Protein 2WDC (pdb70)

Secondary structure (DSSP, 8-state):
--PPP-SSEEEEEE---TT--S-BB-PPPS-----GGGTTSTTS--HHHHHHHHTPPTTSHHHHHH-STTHHHHHHHH--B--HHHHHHHHHHHHHHHHHTT--EEEEE-S--SSSSHHHHHHTTHHHHHHHHHHT--EE--SGGGGG-HHHHHHHHHH--SEE--SS-EETTT--BSS-SEEEEEETTEEEEEEEE--TTHHHHS-GGGGTTEE----HHHHHHHHHHHHHTT-SEEEEEE-S-HHHHHHHHTTSSS--EEEE-SS----SSPEEETTEEEEE--STT-EEEEEEEEEETTEEEEEEEEEEE-BGGGS---HHHHHHHHHHHGGGHHHHHS-SEEESS-B----SS--HHHHHHHHHHHHH-TT--EEEE---S---BBPTTEEE-HHHHHHHH--SS-EEEEEEEEHHHHHHHHHHHHHHHT-S-GGG-------EEETEEEEE-TTSPTTSSEEEEEETTEE--TT-EEEEEEESSSGGGGSEEPTT---EEHHHHHHHHHHHHSEE-PPP---EEETTSPPP------

Sequence (542 aa):
YDLPPYGDATLLYFSDLHGQAFPHYFFMEPPNLIAPKPLMGRPGYLTGEAILRYYGVEERGTPLAYLLSYVDFVELARTFGPIGGMGALTALIRDQKARRVEAEGGKALVLDGGDTWTNSGLSLLTRGEAVVRWQNLVVGVDHMVSHWEWTLGRERVEELLGLFRGEFLSYNIVDDLFGDPLFPAYRRIHRVGPYALAVVGASYPYVKVSHPESFTEGLSFALDERRLQEEAVDKARAEGANAVVLLSHNGMQLDAALAERRIRRGIDLILSGHTHDLTPRPWRVGKTWIVAGSAAGKALMRVDLKLWKKGGIANLRVRVLPVLAEHLPKAEDVEAFLKKAQLAPHQDHLFTPLAVSETLLYKRDTLYSSTWDQLVGEAVKAIYPEVEVVFSPAVRWGTTILPGQAITWDHLYAYTGFTYPELYLFYLRGAQIKKAVLEDIASSNVFTSSDPFYQQGGDVSRVFGLRRYVLDPDAPTGERVRREVEVGGRPLDPNRRRRYLAAAYGGRLQRVGEEAKPGYEEPRPIYEVLAEEYLRSVGRVRVRPEPNVVKVIGRNYRLPEEVTG

Foldseek 3Di:
DDDDDDAQEKEWEFEALQQQAAFFAAAAAQFQDAAVLCPPAFLGDEDPRQCVVQVHDPLDPVNQLAYLACPQVSCVVQHTFAHLFLLLLVLVVVCVVQVVVVHYYAYEYLENQQHQFPLNVLPVSQLSLVSCVVSPHAEYEYALNLLSAPVVSVVSCVSRPHAYAALFKAFPPPGHHDGHQWDWDDRDPAIEIEGEAYAQCRCQQHDNRSAPRIHRHDDLVSNLVNLVVVVVVGHQAYEYSYAHAVLLVLVSLVPHPGHAEYEYENLQGADQDWDDHNNYTYGYNHHSRQWTWMKHFHTDNRYTPDIHIHTHGSRPVPGDTNVVSVVSVCVSCVVPCCQFDDFLAAEQWKFHQAYQEDTLVVLLLVVLCCVVVVQAFKEWEFNGSWAGMAAHGGGDHLRRLSRHQVRPFQWKFKFKDALQLVQVLQLVQLCASHPSRSSSHRSTHGIYMHQKAWEAESNDDRVPGTDQIAGNNHGRDRGDIGIYMYTSHCSCVPGGGDPPDDIDGSSVSVSVSSNVVRYHYGDDDGRYHYPPDDRDDRGIHD

B-factor: mean 17.82, std 9.72, range [5.71, 74.09]

Radius of gyration: 22.51 Å; Cα contacts (8 Å, |Δi|>4): 1367; chains: 1; bounding box: 55×67×50 Å

Structure (mmCIF, N/CA/C/O backbone):
data_2WDC
#
_entry.id   2WDC
#
_cell.length_a   71.345
_cell.length_b   86.456
_cell.length_c   95.974
_cell.angle_alpha   90.00
_cell.angle_beta   90.00
_cell.angle_gamma   90.00
#
_symmetry.space_group_name_H-M   'P 21 21 21'
#
loop_
_entity.id
_entity.type
_entity.pdbx_description
1 polymer 'SULFUR OXIDATION PROTEIN SOXB'
2 non-polymer GLYCEROL
3 non-polymer 'ACETATE ION'
4 non-polymer 'TERTIARY-BUTYL ALCOHOL'
5 non-polymer 'MANGANESE (II) ION'
6 water water
#
loop_
_atom_site.group_PDB
_atom_site.id
_atom_site.type_symbol
_atom_site.label_atom_id
_atom_site.label_alt_id
_atom_site.label_comp_id
_atom_site.label_asym_id
_atom_site.label_entity_id
_atom_site.label_seq_id
_atom_site.pdbx_PDB_ins_code
_atom_site.Cartn_x
_atom_site.Cartn_y
_atom_site.Cartn_z
_atom_site.occupancy
_atom_site.B_iso_or_equiv
_atom_site.auth_seq_id
_atom_site.auth_comp_id
_atom_site.auth_asym_id
_atom_site.auth_atom_id
_atom_site.pdbx_PDB_model_num
ATOM 1 N N . TYR A 1 21 ? 4.278 19.391 2.446 1.00 28.31 32 TYR A N 1
ATOM 2 C CA . TYR A 1 21 ? 4.574 19.429 3.876 1.00 26.14 32 TYR A CA 1
ATOM 3 C C . TYR A 1 21 ? 5.174 18.114 4.390 1.00 30.77 32 TYR A C 1
ATOM 4 O O . TYR A 1 21 ? 5.800 18.082 5.448 1.00 28.71 32 TYR A O 1
ATOM 13 N N . ASP A 1 22 ? 4.948 17.025 3.661 1.00 27.98 33 ASP A N 1
ATOM 14 C CA . ASP A 1 22 ? 5.423 15.710 4.088 1.00 29.04 33 ASP A CA 1
ATOM 15 C C . ASP A 1 22 ? 6.824 15.423 3.574 1.00 33.22 33 ASP A C 1
ATOM 16 O O . ASP A 1 22 ? 7.000 14.730 2.572 1.00 45.11 33 ASP A O 1
ATOM 21 N N . LEU A 1 23 ? 7.822 15.957 4.269 1.00 27.81 34 LEU A N 1
ATOM 22 C CA . LEU A 1 23 ? 9.208 15.790 3.855 1.00 31.28 34 LEU A CA 1
ATOM 23 C C . LEU A 1 23 ? 9.933 14.674 4.593 1.00 33.28 34 LEU A C 1
ATOM 24 O O . LEU A 1 23 ? 9.702 14.438 5.778 1.00 26.17 34 LEU A O 1
ATOM 29 N N . PRO A 1 24 ? 10.848 13.989 3.897 1.00 28.43 35 PRO A N 1
ATOM 30 C CA . PRO A 1 24 ? 11.661 12.923 4.489 1.00 29.60 35 PRO A CA 1
ATOM 31 C C . PRO A 1 24 ? 12.715 13.553 5.396 1.00 28.86 35 PRO A C 1
ATOM 32 O O . PRO A 1 24 ? 13.004 14.750 5.285 1.00 25.14 35 PRO A O 1
ATOM 36 N N . PRO A 1 25 ? 13.292 12.764 6.315 1.00 23.20 36 PRO A N 1
ATOM 37 C CA . PRO A 1 25 ? 14.288 13.363 7.213 1.00 19.84 36 PRO A CA 1
ATOM 38 C C . PRO A 1 25 ? 15.552 13.813 6.488 1.00 21.85 36 PRO A C 1
ATOM 39 O O . PRO A 1 25 ? 15.946 13.226 5.481 1.00 26.72 36 PRO A O 1
ATOM 43 N N . TYR A 1 26 ? 16.192 14.850 7.023 1.00 17.96 37 TYR A N 1
ATOM 44 C CA . TYR A 1 26 ? 17.436 15.363 6.468 1.00 16.23 37 TYR A CA 1
ATOM 45 C C . TYR A 1 26 ? 18.264 16.059 7.543 1.00 17.65 37 TYR A C 1
ATOM 46 O O . TYR A 1 26 ? 17.761 16.922 8.257 1.00 16.23 37 TYR A O 1
ATOM 55 N N . GLY A 1 27 ? 19.527 15.675 7.663 1.00 16.90 38 GLY A N 1
ATOM 56 C CA . GLY A 1 27 ? 20.442 16.345 8.567 1.00 16.82 38 GLY A CA 1
ATOM 57 C C . GLY A 1 27 ? 20.290 16.155 10.057 1.00 16.00 38 GLY A C 1
ATOM 58 O O . GLY A 1 27 ? 19.670 15.191 10.540 1.00 17.05 38 GLY A O 1
ATOM 59 N N . ASP A 1 28 ? 20.902 17.083 10.786 1.00 13.99 39 ASP A N 1
ATOM 60 C CA . ASP A 1 28 ? 20.986 17.045 12.240 1.00 12.96 39 ASP A CA 1
ATOM 61 C C . ASP A 1 28 ? 20.080 18.019 12.965 1.00 17.06 39 ASP A C 1
ATOM 62 O O . ASP A 1 28 ? 19.730 17.805 14.128 1.00 17.01 39 ASP A O 1
ATOM 67 N N . ALA A 1 29 ? 19.785 19.141 12.322 1.00 13.70 40 ALA A N 1
ATOM 68 C CA . ALA A 1 29 ? 18.973 20.164 12.971 1.00 14.12 40 ALA A CA 1
ATOM 69 C C . ALA A 1 29 ? 18.049 20.785 11.950 1.00 14.40 40 ALA A C 1
ATOM 70 O O . ALA A 1 29 ? 18.340 20.783 10.759 1.00 14.92 40 ALA A O 1
ATOM 72 N N . THR A 1 30 ? 16.938 21.324 12.435 1.00 12.22 41 THR A N 1
ATOM 73 C CA . THR A 1 30 ? 15.941 21.943 11.573 1.00 10.48 41 THR A CA 1
ATOM 74 C C . THR A 1 30 ? 15.599 23.314 12.126 1.00 11.23 41 THR A C 1
ATOM 75 O O . THR A 1 30 ? 15.261 23.452 13.306 1.00 12.57 41 THR A O 1
ATOM 79 N N . LEU A 1 31 ? 15.662 24.323 11.264 1.00 10.29 42 LEU A N 1
ATOM 80 C CA . LEU A 1 31 ? 15.255 25.675 11.650 1.00 8.90 42 LEU A CA 1
ATOM 81 C C . LEU A 1 31 ? 13.908 25.934 10.975 1.00 10.56 42 LEU A C 1
ATOM 82 O O . LEU A 1 31 ? 13.756 25.718 9.758 1.00 11.03 42 LEU A O 1
ATOM 87 N N . LEU A 1 32 ? 12.917 26.332 11.773 1.00 9.11 43 LEU A N 1
ATOM 88 C CA . LEU A 1 32 ? 11.581 26.655 11.282 1.00 8.88 43 LEU A CA 1
ATOM 89 C C . LEU A 1 32 ? 11.502 28.168 11.423 1.00 8.43 43 LEU A C 1
ATOM 90 O O . LEU A 1 32 ? 11.453 28.709 12.535 1.00 9.44 43 LEU A O 1
ATOM 95 N N . TYR A 1 33 ? 11.633 28.840 10.283 1.00 9.53 44 TYR A N 1
ATOM 96 C CA . TYR A 1 33 ? 11.848 30.276 10.243 1.00 8.51 44 TYR A CA 1
ATOM 97 C C . TYR A 1 33 ? 10.764 31.053 9.537 1.00 7.97 44 TYR A C 1
ATOM 98 O O . TYR A 1 33 ? 10.336 30.695 8.448 1.00 8.90 44 TYR A O 1
ATOM 107 N N . PHE A 1 34 ? 10.352 32.151 10.158 1.00 8.26 45 PHE A N 1
ATOM 108 C CA . PHE A 1 34 ? 9.424 33.085 9.535 1.00 7.50 45 PHE A CA 1
ATOM 109 C C . PHE A 1 34 ? 9.846 34.474 9.990 1.00 8.46 45 PHE A C 1
ATOM 110 O O . PHE A 1 34 ? 10.531 34.616 10.998 1.00 10.06 45 PHE A O 1
ATOM 118 N N . SER A 1 35 ? 9.484 35.495 9.222 1.00 7.39 46 SER A N 1
ATOM 119 C CA . SER A 1 35 ? 9.891 36.852 9.562 1.00 8.19 46 SER A CA 1
ATOM 120 C C . SER A 1 35 ? 8.874 37.844 9.048 1.00 8.01 46 SER A C 1
ATOM 121 O O . SER A 1 35 ? 8.055 37.529 8.172 1.00 9.02 46 SER A O 1
ATOM 124 N N . ASP A 1 36 ? 8.919 39.045 9.612 1.00 7.27 47 ASP A N 1
ATOM 125 C CA . ASP A 1 36 ? 8.096 40.139 9.111 1.00 8.31 47 ASP A CA 1
ATOM 126 C C . ASP A 1 36 ? 6.605 39.817 9.050 1.00 8.23 47 ASP A C 1
ATOM 127 O O . ASP A 1 36 ? 5.892 40.242 8.135 1.00 8.27 47 ASP A O 1
ATOM 132 N N . LEU A 1 37 ? 6.119 39.163 10.095 1.00 7.89 48 LEU A N 1
ATOM 133 C CA . LEU A 1 37 ? 4.695 38.844 10.200 1.00 6.66 48 LEU A CA 1
ATOM 134 C C . LEU A 1 37 ? 3.829 40.113 10.248 1.00 7.64 48 LEU A C 1
ATOM 135 O O . LEU A 1 37 ? 2.671 40.110 9.819 1.00 8.53 48 LEU A O 1
ATOM 140 N N . HIS A 1 38 ? 4.394 41.178 10.807 1.00 8.12 49 HIS A N 1
ATOM 141 C CA . HIS A 1 38 ? 3.677 42.441 10.926 1.00 7.99 49 HIS A CA 1
ATOM 142 C C . HIS A 1 38 ? 2.284 42.268 11.537 1.00 9.35 49 HIS A C 1
ATOM 143 O O . HIS A 1 38 ? 1.289 42.804 11.049 1.00 8.86 49 HIS A O 1
ATOM 150 N N . GLY A 1 39 ? 2.246 41.499 12.625 1.00 10.00 50 GLY A N 1
ATOM 151 C CA . GLY A 1 39 ? 1.045 41.309 13.426 1.00 10.42 50 GLY A CA 1
ATOM 152 C C . GLY A 1 39 ? -0.160 40.742 12.708 1.00 11.64 50 GLY A C 1
ATOM 153 O O . GLY A 1 39 ? -1.284 40.831 13.213 1.00 10.37 50 GLY A O 1
ATOM 154 N N . GLN A 1 40 ? 0.052 40.161 11.529 1.00 10.49 51 GLN A N 1
ATOM 155 C CA . GLN A 1 40 ? -1.072 39.667 10.740 1.00 10.17 51 GLN A CA 1
ATOM 156 C C . GLN A 1 40 ? -1.733 38.419 11.322 1.00 10.12 51 GLN A C 1
ATOM 157 O O . GLN A 1 40 ? -1.294 37.304 11.102 1.00 11.97 51 GLN A O 1
ATOM 163 N N . ALA A 1 41 ? -2.806 38.645 12.077 1.00 9.75 52 ALA A N 1
ATOM 164 C CA . ALA A 1 41 ? -3.460 37.590 12.829 1.00 11.86 52 ALA A CA 1
ATOM 165 C C . ALA A 1 41 ? -4.289 36.623 12.022 1.00 8.78 52 ALA A C 1
ATOM 166 O O . ALA A 1 41 ? -4.478 35.480 12.438 1.00 10.80 52 ALA A O 1
ATOM 168 N N . PHE A 1 42 ? -4.807 37.098 10.895 1.00 9.31 53 PHE A N 1
ATOM 169 C CA . PHE A 1 42 ? -5.764 36.338 10.113 1.00 10.49 53 PHE A CA 1
ATOM 170 C C . PHE A 1 42 ? -5.330 36.026 8.697 1.00 10.43 53 PHE A C 1
ATOM 171 O O . PHE A 1 42 ? -4.550 36.760 8.097 1.00 10.04 53 PHE A O 1
ATOM 179 N N . PRO A 1 43 ? -5.864 34.941 8.128 1.00 10.29 54 PRO A N 1
ATOM 180 C CA . PRO A 1 43 ? -5.525 34.658 6.732 1.00 10.24 54 PRO A CA 1
ATOM 181 C C . PRO A 1 43 ? -5.911 35.860 5.885 1.00 9.41 54 PRO A C 1
ATOM 182 O O . PRO A 1 43 ? -6.925 36.531 6.147 1.00 11.01 54 PRO A O 1
ATOM 186 N N . HIS A 1 44 ? -5.052 36.196 4.930 1.00 9.15 55 HIS A N 1
ATOM 187 C CA . HIS A 1 44 ? -5.284 37.342 4.070 1.00 8.77 55 HIS A CA 1
ATOM 188 C C . HIS A 1 44 ? -4.532 37.134 2.758 1.00 10.56 55 HIS A C 1
ATOM 189 O O . HIS A 1 44 ? -3.946 36.074 2.545 1.00 11.82 55 HIS A O 1
ATOM 196 N N . TYR A 1 45 ? -4.581 38.108 1.863 1.00 10.06 56 TYR A N 1
ATOM 197 C CA . TYR A 1 45 ? -3.884 37.942 0.589 1.00 9.63 56 TYR A CA 1
ATOM 198 C C . TYR A 1 45 ? -2.680 38.853 0.585 1.00 9.22 56 TYR A C 1
ATOM 199 O O . TYR A 1 45 ? -2.716 39.921 1.178 1.00 9.10 56 TYR A O 1
ATOM 208 N N . PHE A 1 46 ? -1.592 38.412 -0.039 1.00 9.47 57 PHE A N 1
ATOM 209 C CA A PHE A 1 46 ? -0.353 39.193 -0.037 0.50 9.87 57 PHE A CA 1
ATOM 210 C CA B PHE A 1 46 ? -0.390 39.235 -0.092 0.50 9.84 57 PHE A CA 1
ATOM 211 C C . PHE A 1 46 ? 0.430 38.916 -1.324 1.00 8.53 57 PHE A C 1
ATOM 212 O O . PHE A 1 46 ? 1.160 37.913 -1.389 1.00 10.88 57 PHE A O 1
ATOM 227 N N . MET A 1 47 ? 0.276 39.795 -2.316 1.00 8.17 58 MET A N 1
ATOM 228 C CA . MET A 1 47 ? 0.950 39.638 -3.603 1.00 6.82 58 MET A CA 1
ATOM 229 C C . MET A 1 47 ? 2.355 40.207 -3.578 1.00 9.14 58 MET A C 1
ATOM 230 O O . MET A 1 47 ? 2.598 41.253 -2.988 1.00 11.38 58 MET A O 1
ATOM 235 N N . GLU A 1 48 ? 3.274 39.511 -4.238 1.00 8.37 59 GLU A N 1
ATOM 236 C CA . GLU A 1 48 ? 4.647 39.988 -4.376 1.00 8.05 59 GLU A CA 1
ATOM 237 C C . GLU A 1 48 ? 4.666 41.179 -5.333 1.00 8.17 59 GLU A C 1
ATOM 238 O O . GLU A 1 48 ? 3.736 41.386 -6.124 1.00 9.90 59 GLU A O 1
ATOM 244 N N . PRO A 1 49 ? 5.712 42.002 -5.251 1.00 7.62 60 PRO A N 1
ATOM 245 C CA . PRO A 1 49 ? 5.776 43.211 -6.076 1.00 7.64 60 PRO A CA 1
ATOM 246 C C . PRO A 1 49 ? 5.865 42.941 -7.567 1.00 9.26 60 PRO A C 1
ATOM 247 O O . PRO A 1 49 ? 6.552 42.019 -8.002 1.00 10.08 60 PRO A O 1
ATOM 251 N N . PRO A 1 50 ? 5.229 43.796 -8.374 1.00 6.74 61 PRO A N 1
ATOM 252 C CA . PRO A 1 50 ? 5.368 43.623 -9.825 1.00 8.40 61 PRO A CA 1
ATOM 253 C C . PRO A 1 50 ? 6.742 44.109 -10.303 1.00 10.13 61 PRO A C 1
ATOM 254 O O . PRO A 1 50 ? 7.225 43.675 -11.352 1.00 10.76 61 PRO A O 1
ATOM 258 N N . ASN A 1 51 ? 7.360 45.016 -9.548 1.00 8.46 62 ASN A N 1
ATOM 259 C CA . ASN A 1 51 ? 8.695 45.502 -9.905 1.00 10.56 62 ASN A CA 1
ATOM 260 C C . ASN A 1 51 ? 9.605 45.612 -8.705 1.00 9.40 62 ASN A C 1
ATOM 261 O O . ASN A 1 51 ? 9.187 46.078 -7.644 1.00 9.63 62 ASN A O 1
ATOM 266 N N . LEU A 1 52 ? 10.860 45.203 -8.900 1.00 10.45 63 LEU A N 1
ATOM 267 C CA . LEU A 1 52 ? 11.923 45.361 -7.915 1.00 8.30 63 LEU A CA 1
ATOM 268 C C . LEU A 1 52 ? 13.090 45.873 -8.754 1.00 10.77 63 LEU A C 1
ATOM 269 O O . LEU A 1 52 ? 13.928 45.099 -9.212 1.00 11.97 63 LEU A O 1
ATOM 274 N N . ILE A 1 53 ? 13.061 47.172 -9.035 1.00 10.10 64 ILE A N 1
ATOM 275 C CA . ILE A 1 53 ? 14.034 47.816 -9.916 1.00 10.69 64 ILE A CA 1
ATOM 276 C C . ILE A 1 53 ? 15.402 47.972 -9.273 1.00 12.31 64 ILE A C 1
ATOM 277 O O . ILE A 1 53 ? 15.527 48.408 -8.136 1.00 14.04 64 ILE A O 1
ATOM 282 N N . ALA A 1 54 ? 16.427 47.600 -10.023 1.00 15.86 65 ALA A N 1
ATOM 283 C CA . ALA A 1 54 ? 17.792 47.675 -9.532 1.00 14.09 65 ALA A CA 1
ATOM 284 C C . ALA A 1 54 ? 18.650 48.383 -10.555 1.00 11.90 65 ALA A C 1
ATOM 285 O O . ALA A 1 54 ? 18.345 48.357 -11.756 1.00 13.01 65 ALA A O 1
ATOM 287 N N . PRO A 1 55 ? 19.734 49.024 -10.092 1.00 13.77 66 PRO A N 1
ATOM 288 C CA . PRO A 1 55 ? 20.706 49.582 -11.034 1.00 13.90 66 PRO A CA 1
ATOM 289 C C . PRO A 1 55 ? 21.328 48.353 -11.688 1.00 17.16 66 PRO A C 1
ATOM 290 O O . PRO A 1 55 ? 21.276 47.253 -11.123 1.00 13.33 66 PRO A O 1
ATOM 294 N N . LYS A 1 56 ? 21.874 48.511 -12.889 1.00 13.82 67 LYS A N 1
ATOM 295 C CA . LYS A 1 56 ? 22.406 47.361 -13.619 1.00 13.59 67 LYS A CA 1
ATOM 296 C C . LYS A 1 56 ? 23.270 46.367 -12.834 1.00 13.68 67 LYS A C 1
ATOM 297 O O . LYS A 1 56 ? 23.095 45.160 -12.970 1.00 16.50 67 LYS A O 1
ATOM 303 N N . PRO A 1 57 ? 24.189 46.864 -11.988 1.00 14.68 68 PRO A N 1
ATOM 304 C CA . PRO A 1 57 ? 25.076 45.924 -11.290 1.00 15.28 68 PRO A CA 1
ATOM 305 C C . PRO A 1 57 ? 24.383 44.945 -10.360 1.00 18.99 68 PRO A C 1
ATOM 306 O O . PRO A 1 57 ? 24.942 43.894 -10.045 1.00 20.75 68 PRO A O 1
ATOM 310 N N . LEU A 1 58 ? 23.185 45.298 -9.901 1.00 15.00 69 LEU A N 1
ATOM 311 C CA . LEU A 1 58 ? 22.453 44.429 -8.975 1.00 15.29 69 LEU A CA 1
ATOM 312 C C . LEU A 1 58 ? 21.331 43.624 -9.629 1.00 14.44 69 LEU A C 1
ATOM 313 O O . LEU A 1 58 ? 20.662 42.823 -8.969 1.00 15.96 69 LEU A O 1
ATOM 318 N N . MET A 1 59 ? 21.104 43.834 -10.921 1.00 13.69 70 MET A N 1
ATOM 319 C CA . MET A 1 59 ? 20.039 43.113 -11.610 1.00 15.95 70 MET A CA 1
ATOM 320 C C . MET A 1 59 ? 20.260 41.605 -11.607 1.00 16.65 70 MET A C 1
ATOM 321 O O . MET A 1 59 ? 21.404 41.139 -11.648 1.00 16.03 70 MET A O 1
ATOM 326 N N . GLY A 1 60 ? 19.162 40.850 -11.532 1.00 13.83 71 GLY A N 1
ATOM 327 C CA . GLY A 1 60 ? 19.200 39.397 -11.564 1.00 16.60 71 GLY A CA 1
ATOM 328 C C . GLY A 1 60 ? 19.561 38.684 -10.273 1.00 14.32 71 GLY A C 1
ATOM 329 O O . GLY A 1 60 ? 19.686 37.456 -10.272 1.00 18.89 71 GLY A O 1
ATOM 330 N N . ARG A 1 61 ? 19.768 39.441 -9.198 1.00 13.53 72 ARG A N 1
ATOM 331 C CA . ARG A 1 61 ? 20.117 38.868 -7.895 1.00 12.85 72 ARG A CA 1
ATOM 332 C C . ARG A 1 61 ? 18.837 38.589 -7.131 1.00 9.93 72 ARG A C 1
ATOM 333 O O . ARG A 1 61 ? 17.857 39.329 -7.271 1.00 9.82 72 ARG A O 1
ATOM 341 N N . PRO A 1 62 ? 18.861 37.596 -6.229 1.00 9.53 73 PRO A N 1
ATOM 342 C CA . PRO A 1 62 ? 17.742 37.415 -5.305 1.00 9.35 73 PRO A CA 1
ATOM 343 C C . PRO A 1 62 ? 17.535 38.765 -4.601 1.00 9.58 73 PRO A C 1
ATOM 344 O O . PRO A 1 62 ? 18.505 39.475 -4.283 1.00 11.36 73 PRO A O 1
ATOM 348 N N . GLY A 1 63 ? 16.269 39.144 -4.436 1.00 9.06 74 GLY A N 1
ATOM 349 C CA . GLY A 1 63 ? 15.912 40.438 -3.881 1.00 9.58 74 GLY A CA 1
ATOM 350 C C . GLY A 1 63 ? 15.518 41.427 -4.979 1.00 8.84 74 GLY A C 1
ATOM 351 O O . GLY A 1 63 ? 14.956 42.489 -4.702 1.00 9.62 74 GLY A O 1
ATOM 352 N N . TYR A 1 64 ? 15.816 41.069 -6.229 1.00 7.69 75 TYR A N 1
ATOM 353 C CA . TYR A 1 64 ? 15.493 41.908 -7.380 1.00 8.07 75 TYR A CA 1
ATOM 354 C C . TYR A 1 64 ? 14.823 41.100 -8.494 1.00 8.98 75 TYR A C 1
ATOM 355 O O . TYR A 1 64 ? 14.803 41.533 -9.653 1.00 11.90 75 TYR A O 1
ATOM 364 N N . LEU A 1 65 ? 14.256 39.953 -8.132 1.00 8.61 76 LEU A N 1
ATOM 365 C CA . LEU A 1 65 ? 13.560 39.101 -9.091 1.00 8.67 76 LEU A CA 1
ATOM 366 C C . LEU A 1 65 ? 12.052 39.183 -8.873 1.00 10.65 76 LEU A C 1
ATOM 367 O O . LEU A 1 65 ? 11.578 39.118 -7.736 1.00 10.57 76 LEU A O 1
ATOM 372 N N . THR A 1 66 ? 11.308 39.308 -9.966 1.00 11.20 77 THR A N 1
ATOM 373 C CA . THR A 1 66 ? 9.845 39.384 -9.918 1.00 9.38 77 THR A CA 1
ATOM 374 C C . THR A 1 66 ? 9.258 38.665 -11.128 1.00 9.22 77 THR A C 1
ATOM 375 O O . THR A 1 66 ? 9.985 38.206 -12.016 1.00 9.80 77 THR A O 1
ATOM 379 N N . GLY A 1 67 ? 7.934 38.561 -11.149 1.00 9.09 78 GLY A N 1
ATOM 380 C CA . GLY A 1 67 ? 7.194 38.077 -12.297 1.00 9.03 78 GLY A CA 1
ATOM 381 C C . GLY A 1 67 ? 7.635 36.751 -12.866 1.00 8.62 78 GLY A C 1
ATOM 382 O O . GLY A 1 67 ? 7.779 35.782 -12.131 1.00 8.73 78 GLY A O 1
ATOM 383 N N . GLU A 1 68 ? 7.764 36.690 -14.188 1.00 8.32 79 GLU A N 1
ATOM 384 C CA . GLU A 1 68 ? 8.154 35.436 -14.828 1.00 8.51 79 GLU A CA 1
ATOM 385 C C . GLU A 1 68 ? 9.603 35.084 -14.493 1.00 9.13 79 GLU A C 1
ATOM 386 O O . GLU A 1 68 ? 9.946 33.909 -14.310 1.00 9.80 79 GLU A O 1
ATOM 392 N N . ALA A 1 69 ? 10.455 36.102 -14.397 1.00 8.42 80 ALA A N 1
ATOM 393 C CA . ALA A 1 69 ? 11.860 35.872 -14.113 1.00 9.72 80 ALA A CA 1
ATOM 394 C C . ALA A 1 69 ? 12.101 35.133 -12.804 1.00 9.91 80 ALA A C 1
ATOM 395 O O . ALA A 1 69 ? 13.003 34.304 -12.720 1.00 10.23 80 ALA A O 1
ATOM 397 N N . ILE A 1 70 ? 11.367 35.483 -11.746 1.00 9.07 81 ILE A N 1
ATOM 398 C CA . ILE A 1 70 ? 11.587 34.779 -10.474 1.00 7.62 81 ILE A CA 1
ATOM 399 C C . ILE A 1 70 ? 11.181 33.311 -10.556 1.00 9.02 81 ILE A C 1
ATOM 400 O O . ILE A 1 70 ? 11.828 32.443 -9.964 1.00 9.13 81 ILE A O 1
ATOM 405 N N . LEU A 1 71 ? 10.128 33.027 -11.316 1.00 9.16 82 LEU A N 1
ATOM 406 C CA . LEU A 1 71 ? 9.701 31.645 -11.499 1.00 8.84 82 LEU A CA 1
ATOM 407 C C . LEU A 1 71 ? 10.799 30.869 -12.235 1.00 8.85 82 LEU A C 1
ATOM 408 O O . LEU A 1 71 ? 11.196 29.789 -11.811 1.00 11.13 82 LEU A O 1
ATOM 413 N N . ARG A 1 72 ? 11.360 31.468 -13.279 1.00 8.84 83 ARG A N 1
ATOM 414 C CA . ARG A 1 72 ? 12.425 30.793 -14.016 1.00 9.13 83 ARG A CA 1
ATOM 415 C C . ARG A 1 72 ? 13.666 30.588 -13.150 1.00 10.49 83 ARG A C 1
ATOM 416 O O . ARG A 1 72 ? 14.292 29.520 -13.183 1.00 11.47 83 ARG A O 1
ATOM 424 N N . TYR A 1 73 ? 14.040 31.624 -12.404 1.00 9.64 84 TYR A N 1
ATOM 425 C CA . TYR A 1 73 ? 15.254 31.581 -11.590 1.00 7.96 84 TYR A CA 1
ATOM 426 C C . TYR A 1 73 ? 15.247 30.411 -10.625 1.00 9.10 84 TYR A C 1
ATOM 427 O O . TYR A 1 73 ? 16.268 29.732 -10.448 1.00 11.01 84 TYR A O 1
ATOM 436 N N . TYR A 1 74 ? 14.090 30.170 -10.012 1.00 9.35 85 TYR A N 1
ATOM 437 C CA . TYR A 1 74 ? 13.960 29.110 -9.023 1.00 8.36 85 TYR A CA 1
ATOM 438 C C . TYR A 1 74 ? 13.416 27.793 -9.574 1.00 11.33 85 TYR A C 1
ATOM 439 O O . TYR A 1 74 ? 13.258 26.822 -8.828 1.00 12.88 85 TYR A O 1
ATOM 448 N N . GLY A 1 75 ? 13.136 27.747 -10.875 1.00 10.52 86 GLY A N 1
ATOM 449 C CA . GLY A 1 75 ? 12.632 26.515 -11.462 1.00 10.94 86 GLY A CA 1
ATOM 450 C C . GLY A 1 75 ? 11.267 26.150 -10.926 1.00 13.17 86 GLY A C 1
ATOM 451 O O . GLY A 1 75 ? 10.943 24.968 -10.739 1.00 15.22 86 GLY A O 1
ATOM 452 N N . VAL A 1 76 ? 10.449 27.172 -10.696 1.00 11.16 87 VAL A N 1
ATOM 453 C CA . VAL A 1 76 ? 9.106 26.994 -10.162 1.00 11.61 87 VAL A CA 1
ATOM 454 C C . VAL A 1 76 ? 8.086 27.041 -11.286 1.00 12.36 87 VAL A C 1
ATOM 455 O O . VAL A 1 76 ? 8.054 27.982 -12.081 1.00 13.67 87 VAL A O 1
ATOM 459 N N . GLU A 1 77 ? 7.269 25.998 -11.359 1.00 13.05 88 GLU A N 1
ATOM 460 C CA A GLU A 1 77 ? 6.260 25.888 -12.397 0.50 13.42 88 GLU A CA 1
ATOM 461 C CA B GLU A 1 77 ? 6.262 25.892 -12.398 0.50 13.41 88 GLU A CA 1
ATOM 462 C C . GLU A 1 77 ? 5.118 26.874 -12.211 1.00 12.29 88 GLU A C 1
ATOM 463 O O . GLU A 1 77 ? 4.598 27.041 -11.107 1.00 11.93 88 GLU A O 1
ATOM 474 N N . ARG A 1 78 ? 4.712 27.488 -13.307 1.00 11.59 89 ARG A N 1
ATOM 475 C CA . ARG A 1 78 ? 3.609 28.427 -13.311 1.00 10.06 89 ARG A CA 1
ATOM 476 C C . ARG A 1 78 ? 2.334 27.722 -12.832 1.00 12.11 89 ARG A C 1
ATOM 477 O O . ARG A 1 78 ? 2.091 26.570 -13.203 1.00 13.87 89 ARG A O 1
ATOM 485 N N . GLY A 1 79 ? 1.526 28.405 -12.021 1.00 10.93 90 GLY A N 1
ATOM 486 C CA . GLY A 1 79 ? 0.256 27.870 -11.553 1.00 11.17 90 GLY A CA 1
ATOM 487 C C . GLY A 1 79 ? 0.296 27.023 -10.297 1.00 10.68 90 GLY A C 1
ATOM 488 O O . GLY A 1 79 ? -0.741 26.556 -9.838 1.00 12.41 90 GLY A O 1
ATOM 489 N N . THR A 1 80 ? 1.484 26.826 -9.737 1.00 11.60 91 THR A N 1
ATOM 490 C CA . THR A 1 80 ? 1.638 26.018 -8.534 1.00 9.91 91 THR A CA 1
ATOM 491 C C . THR A 1 80 ? 1.417 26.850 -7.283 1.00 12.16 91 THR A C 1
ATOM 492 O O . THR A 1 80 ? 1.457 28.083 -7.325 1.00 10.91 91 THR A O 1
ATOM 496 N N . PRO A 1 81 ? 1.240 26.177 -6.135 1.00 10.61 92 PRO A N 1
ATOM 497 C CA . PRO A 1 81 ? 1.104 26.947 -4.890 1.00 9.62 92 PRO A CA 1
ATOM 498 C C . PRO A 1 81 ? 2.361 27.797 -4.634 1.00 11.12 92 PRO A C 1
ATOM 499 O O . PRO A 1 81 ? 2.262 28.945 -4.186 1.00 10.10 92 PRO A O 1
ATOM 503 N N . LEU A 1 82 ? 3.548 27.255 -4.907 1.00 8.61 93 LEU A N 1
ATOM 504 C CA . LEU A 1 82 ? 4.751 28.064 -4.711 1.00 8.22 93 LEU A CA 1
ATOM 505 C C . LEU A 1 82 ? 4.744 29.268 -5.652 1.00 9.91 93 LEU A C 1
ATOM 506 O O . LEU A 1 82 ? 5.147 30.362 -5.258 1.00 10.47 93 LEU A O 1
ATOM 511 N N . ALA A 1 83 ? 4.311 29.079 -6.899 1.00 9.25 94 ALA A N 1
ATOM 512 C CA . ALA A 1 83 ? 4.255 30.199 -7.837 1.00 8.66 94 ALA A CA 1
ATOM 513 C C . ALA A 1 83 ? 3.327 31.285 -7.292 1.00 10.39 94 ALA A C 1
ATOM 514 O O . ALA A 1 83 ? 3.590 32.474 -7.439 1.00 8.95 94 ALA A O 1
ATOM 516 N N . TYR A 1 84 ? 2.224 30.865 -6.687 1.00 9.48 95 TYR A N 1
ATOM 517 C CA . TYR A 1 84 ? 1.247 31.795 -6.115 1.00 9.99 95 TYR A CA 1
ATOM 518 C C . TYR A 1 84 ? 1.919 32.659 -5.046 1.00 10.15 95 TYR A C 1
ATOM 519 O O . TYR A 1 84 ? 1.691 33.866 -4.974 1.00 11.01 95 TYR A O 1
ATOM 528 N N . LEU A 1 85 ? 2.765 32.045 -4.232 1.00 8.97 96 LEU A N 1
ATOM 529 C CA . LEU A 1 85 ? 3.459 32.783 -3.187 1.00 7.78 96 LEU A CA 1
ATOM 530 C C . LEU A 1 85 ? 4.549 33.670 -3.765 1.00 10.29 96 LEU A C 1
ATOM 531 O O . LEU A 1 85 ? 4.790 34.781 -3.298 1.00 10.63 96 LEU A O 1
ATOM 536 N N . LEU A 1 86 ? 5.245 33.139 -4.762 1.00 8.10 97 LEU A N 1
ATOM 537 C CA . LEU A 1 86 ? 6.478 33.735 -5.250 1.00 8.02 97 LEU A CA 1
ATOM 538 C C . LEU A 1 86 ? 6.421 34.924 -6.198 1.00 8.34 97 LEU A C 1
ATOM 539 O O . LEU A 1 86 ? 7.373 35.709 -6.262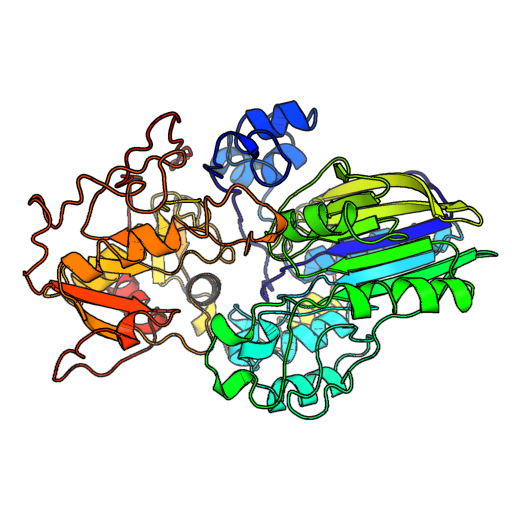 1.00 9.92 97 LEU A O 1
ATOM 544 N N . SER A 1 87 ? 5.346 35.017 -6.975 1.00 9.09 98 SER A N 1
ATOM 545 C CA . SER A 1 87 ? 5.274 36.017 -8.023 1.00 7.78 98 SER A CA 1
ATOM 546 C C . SER A 1 87 ? 3.887 36.632 -8.170 1.00 8.23 98 SER A C 1
ATOM 547 O O . SER A 1 87 ? 2.882 36.031 -7.773 1.00 9.22 98 SER A O 1
ATOM 550 N N . TYR A 1 88 ? 3.832 37.815 -8.780 1.00 7.94 99 TYR A N 1
ATOM 551 C CA . TYR A 1 88 ? 2.550 38.459 -9.050 1.00 8.80 99 TYR A CA 1
ATOM 552 C C . TYR A 1 88 ? 1.842 37.803 -10.253 1.00 9.85 99 TYR A C 1
ATOM 553 O O . TYR A 1 88 ? 0.658 38.025 -10.472 1.00 10.22 99 TYR A O 1
ATOM 562 N N . VAL A 1 89 ? 2.576 37.023 -11.045 1.00 9.42 100 VAL A N 1
ATOM 563 C CA . VAL A 1 89 ? 1.983 36.381 -12.224 1.00 9.88 100 VAL A CA 1
ATOM 564 C C . VAL A 1 89 ? 0.764 35.541 -11.824 1.00 10.07 100 VAL A C 1
ATOM 565 O O . VAL A 1 89 ? 0.838 34.752 -10.881 1.00 9.24 100 VAL A O 1
ATOM 569 N N . ASP A 1 90 ? -0.355 35.738 -12.527 1.00 9.97 101 ASP A N 1
ATOM 570 C CA . ASP A 1 90 ? -1.599 34.996 -12.260 1.00 10.44 101 ASP A CA 1
ATOM 571 C C . ASP A 1 90 ? -2.163 35.201 -10.858 1.00 9.14 101 ASP A C 1
ATOM 572 O O . ASP A 1 90 ? -2.970 34.405 -10.399 1.00 10.94 101 ASP A O 1
ATOM 577 N N . PHE A 1 91 ? -1.762 36.263 -10.172 1.00 9.48 102 PHE A N 1
ATOM 578 C CA . PHE A 1 91 ? -2.164 36.408 -8.779 1.00 8.80 102 PHE A CA 1
ATOM 579 C C . PHE A 1 91 ? -3.636 36.221 -8.429 1.00 8.74 102 PHE A C 1
ATOM 580 O O . PHE A 1 91 ? -3.974 35.419 -7.555 1.00 9.24 102 PHE A O 1
ATOM 588 N N . VAL A 1 92 ? -4.505 37.009 -9.044 1.00 10.27 103 VAL A N 1
ATOM 589 C CA . VAL A 1 92 ? -5.924 36.919 -8.711 1.00 8.87 103 VAL A CA 1
ATOM 590 C C . VAL A 1 92 ? -6.449 35.507 -8.938 1.00 9.77 103 VAL A C 1
ATOM 591 O O . VAL A 1 92 ? -7.116 34.943 -8.067 1.00 10.89 103 VAL A O 1
ATOM 595 N N . GLU A 1 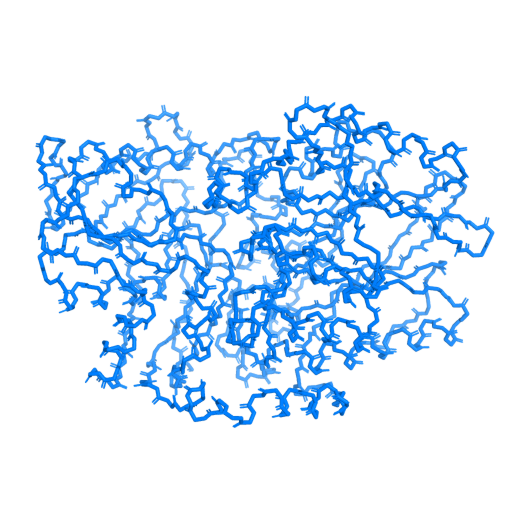93 ? -6.121 34.911 -10.082 1.00 11.53 104 GLU A N 1
ATOM 596 C CA . GLU A 1 93 ? -6.623 33.563 -10.333 1.00 12.18 104 GLU A CA 1
ATOM 597 C C . GLU A 1 93 ? -6.102 32.581 -9.298 1.00 12.78 104 GLU A C 1
ATOM 598 O O . GLU A 1 93 ? -6.845 31.735 -8.803 1.00 12.21 104 GLU A O 1
ATOM 604 N N . LEU A 1 94 ? -4.826 32.691 -8.947 1.00 9.87 105 LEU A N 1
ATOM 605 C CA . LEU A 1 94 ? -4.276 31.763 -7.968 1.00 8.80 105 LEU A CA 1
ATOM 606 C C . LEU A 1 94 ? -4.794 32.021 -6.554 1.00 10.17 105 LEU A C 1
ATOM 607 O O . LEU A 1 94 ? -4.954 31.093 -5.778 1.00 10.46 105 LEU A O 1
ATOM 612 N N . ALA A 1 95 ? -5.099 33.276 -6.228 1.00 8.74 106 ALA A N 1
ATOM 613 C CA . ALA A 1 95 ? -5.685 33.572 -4.930 1.00 10.53 106 ALA A CA 1
ATOM 614 C C . ALA A 1 95 ? -7.059 32.904 -4.829 1.00 10.15 106 ALA A C 1
ATOM 615 O O . ALA A 1 95 ? -7.435 32.379 -3.773 1.00 11.70 106 ALA A O 1
ATOM 617 N N . ARG A 1 96 ? -7.808 32.919 -5.931 1.00 9.73 107 ARG A N 1
ATOM 618 C CA . ARG A 1 96 ? -9.128 32.286 -5.946 1.00 12.51 107 ARG A CA 1
ATOM 619 C C . ARG A 1 96 ? -9.013 30.771 -5.962 1.00 17.68 107 ARG A C 1
ATOM 620 O O . ARG A 1 96 ? -9.972 30.069 -5.650 1.00 16.86 107 ARG A O 1
ATOM 628 N N . THR A 1 97 ? -7.836 30.265 -6.323 1.00 10.62 108 THR A N 1
ATOM 629 C CA . THR A 1 97 ? -7.614 28.830 -6.406 1.00 11.30 108 THR A CA 1
ATOM 630 C C . THR A 1 97 ? -7.173 28.235 -5.076 1.00 13.24 108 THR A C 1
ATOM 631 O O . THR A 1 97 ? -7.769 27.273 -4.591 1.00 12.92 108 THR A O 1
ATOM 635 N N . PHE A 1 98 ? -6.102 28.789 -4.504 1.00 10.86 109 PHE A N 1
ATOM 636 C CA . PHE A 1 98 ? -5.487 28.227 -3.299 1.00 11.08 109 PHE A CA 1
ATOM 637 C C . PHE A 1 98 ? -5.949 28.824 -1.973 1.00 9.30 109 PHE A C 1
ATOM 638 O O . PHE A 1 98 ? -5.676 28.268 -0.908 1.00 10.97 109 PHE A O 1
ATOM 646 N N . GLY A 1 99 ? -6.633 29.954 -2.045 1.00 10.64 110 GLY A N 1
ATOM 647 C CA . GLY A 1 99 ? -7.109 30.618 -0.844 1.00 11.28 110 GLY A CA 1
ATOM 648 C C . GLY A 1 99 ? -6.094 31.586 -0.281 1.00 8.87 110 GLY A C 1
ATOM 649 O O . GLY A 1 99 ? -5.000 31.772 -0.823 1.00 11.12 110 GLY A O 1
ATOM 650 N N . PRO A 1 100 ? -6.451 32.216 0.839 1.00 9.65 111 PRO A N 1
ATOM 651 C CA . PRO A 1 100 ? -5.581 33.209 1.465 1.00 8.97 111 PRO A CA 1
ATOM 652 C C . PRO A 1 100 ? -4.377 32.547 2.094 1.00 9.61 111 PRO A C 1
ATOM 653 O O . PRO A 1 100 ? -4.392 31.338 2.396 1.00 11.51 111 PRO A O 1
ATOM 657 N N . ILE A 1 101 ? -3.367 33.374 2.358 1.00 9.01 112 ILE A N 1
ATOM 658 C CA . ILE A 1 101 ? -2.153 32.921 3.020 1.00 10.32 112 ILE A CA 1
ATOM 659 C C . ILE A 1 101 ? -2.145 33.390 4.476 1.00 10.16 112 ILE A C 1
ATOM 660 O O . ILE A 1 101 ? -2.941 34.251 4.883 1.00 10.43 112 ILE A O 1
ATOM 665 N N . GLY A 1 102 ? -1.201 32.863 5.240 1.00 10.97 113 GLY A N 1
ATOM 666 C CA . GLY A 1 102 ? -1.021 33.294 6.611 1.00 11.10 113 GLY A CA 1
ATOM 667 C C . GLY A 1 102 ? -2.150 33.004 7.573 1.00 10.37 113 GLY A C 1
ATOM 668 O O . GLY A 1 102 ? -2.935 32.057 7.409 1.00 12.66 113 GLY A O 1
ATOM 669 N N . GLY A 1 103 ? -2.189 33.829 8.612 1.00 11.61 114 GLY A N 1
ATOM 670 C CA . GLY A 1 103 ? -3.061 33.667 9.756 1.00 11.50 114 GLY A CA 1
ATOM 671 C C . GLY A 1 103 ? -2.216 33.026 10.846 1.00 11.04 114 GLY A C 1
ATOM 672 O O . GLY A 1 103 ? -1.458 32.078 10.593 1.00 11.43 114 GLY A O 1
ATOM 673 N N . MET A 1 104 ? -2.312 33.548 12.062 1.00 11.36 115 MET A N 1
ATOM 674 C CA . MET A 1 104 ? -1.551 32.980 13.171 1.00 12.60 115 MET A CA 1
ATOM 675 C C . MET A 1 104 ? -1.947 31.539 13.467 1.00 11.47 115 MET A C 1
ATOM 676 O O . MET A 1 104 ? -1.098 30.707 13.805 1.00 12.54 115 MET A O 1
ATOM 681 N N . GLY A 1 105 ? -3.226 31.222 13.291 1.00 11.91 116 GLY A N 1
ATOM 682 C CA . GLY A 1 105 ? -3.692 29.860 13.504 1.00 12.99 116 GLY A CA 1
ATOM 683 C C . GLY A 1 105 ? -3.012 28.865 12.571 1.00 11.82 116 GLY A C 1
ATOM 684 O O . GLY A 1 105 ? -2.402 27.886 13.000 1.00 14.10 116 GLY A O 1
ATOM 685 N N . ALA A 1 106 ? -3.106 29.135 11.276 1.00 12.32 117 ALA A N 1
ATOM 686 C CA . ALA A 1 106 ? -2.514 28.266 10.267 1.00 11.36 117 ALA A CA 1
ATOM 687 C C . ALA A 1 106 ? -0.994 28.179 10.418 1.00 12.19 117 ALA A C 1
ATOM 688 O O . ALA A 1 106 ? -0.403 27.106 10.265 1.00 12.08 117 ALA A O 1
ATOM 690 N N . LEU A 1 107 ? -0.350 29.317 10.678 1.00 11.48 118 LEU A N 1
ATOM 691 C CA . LEU A 1 107 ? 1.108 29.318 10.829 1.00 11.98 118 LEU A CA 1
ATOM 692 C C . LEU A 1 107 ? 1.495 28.435 12.024 1.00 11.17 118 LEU A C 1
ATOM 693 O O . LEU A 1 107 ? 2.457 27.667 11.969 1.00 11.02 118 LEU A O 1
ATOM 698 N N . THR A 1 108 ? 0.721 28.534 13.097 1.00 11.37 119 THR A N 1
ATOM 699 C CA . THR A 1 108 ? 0.965 27.724 14.286 1.00 11.97 119 THR A CA 1
ATOM 700 C C . THR A 1 108 ? 0.783 26.238 13.978 1.00 11.78 119 THR A C 1
ATOM 701 O O . THR A 1 108 ? 1.608 25.404 14.371 1.00 12.89 119 THR A O 1
ATOM 705 N N . ALA A 1 109 ? -0.300 25.909 13.280 1.00 12.78 120 ALA A N 1
ATOM 706 C CA . ALA A 1 109 ? -0.573 24.516 12.942 1.00 15.30 120 ALA A CA 1
ATOM 707 C C . ALA A 1 109 ? 0.592 23.945 12.140 1.00 15.39 120 ALA A C 1
ATOM 708 O O . ALA A 1 109 ? 1.028 22.817 12.367 1.00 15.54 120 ALA A O 1
ATOM 710 N N . LEU A 1 110 ? 1.080 24.721 11.184 1.00 14.29 121 LEU A N 1
ATOM 711 C CA . LEU A 1 110 ? 2.177 24.263 10.337 1.00 13.16 121 LEU A CA 1
ATOM 712 C C . LEU A 1 110 ? 3.467 24.093 11.128 1.00 14.81 121 LEU A C 1
ATOM 713 O O . LEU A 1 110 ? 4.169 23.091 10.993 1.00 13.35 121 LEU A O 1
ATOM 718 N N . ILE A 1 111 ? 3.784 25.071 11.966 1.00 13.82 122 ILE A N 1
ATOM 719 C CA . ILE A 1 111 ? 4.991 24.983 12.779 1.00 14.63 122 ILE A CA 1
ATOM 720 C C . ILE A 1 111 ? 4.933 23.749 13.671 1.00 13.02 122 ILE A C 1
ATOM 721 O O . ILE A 1 111 ? 5.909 23.013 13.796 1.00 15.18 122 ILE A O 1
ATOM 726 N N . ARG A 1 112 ? 3.776 23.522 14.280 1.00 14.71 123 ARG A N 1
ATOM 727 C CA . ARG A 1 112 ? 3.623 22.373 15.172 1.00 14.47 123 ARG A CA 1
ATOM 728 C C . ARG A 1 112 ? 3.727 21.070 14.401 1.00 14.06 123 ARG A C 1
ATOM 729 O O . ARG A 1 112 ? 4.345 20.119 14.870 1.00 19.74 123 ARG A O 1
ATOM 737 N N . ASP A 1 113 ? 3.131 21.031 13.217 1.00 14.68 124 ASP A N 1
ATOM 738 C CA . ASP A 1 113 ? 3.197 19.826 12.388 1.00 20.24 124 ASP A CA 1
ATOM 739 C C . ASP A 1 113 ? 4.662 19.485 12.096 1.00 18.89 124 ASP A C 1
ATOM 740 O O . ASP A 1 113 ? 5.114 18.355 12.295 1.00 17.87 124 ASP A O 1
ATOM 745 N N . GLN A 1 114 ? 5.416 20.484 11.653 1.00 14.91 125 GLN A N 1
ATOM 746 C CA . GLN A 1 114 ? 6.813 20.277 11.309 1.00 16.35 125 GLN A CA 1
ATOM 747 C C . GLN A 1 114 ? 7.687 19.923 12.504 1.00 15.00 125 GLN A C 1
ATOM 748 O O . GLN A 1 114 ? 8.510 19.017 12.427 1.00 15.39 125 GLN A O 1
ATOM 754 N N . LYS A 1 115 ? 7.485 20.613 13.618 1.00 14.86 126 LYS A N 1
ATOM 755 C CA . LYS A 1 115 ? 8.270 20.339 14.806 1.00 16.48 126 LYS A CA 1
ATOM 756 C C . LYS A 1 115 ? 8.012 18.911 15.271 1.00 19.89 126 LYS A C 1
ATOM 757 O O . LYS A 1 115 ? 8.949 18.191 15.610 1.00 18.31 126 LYS A O 1
ATOM 763 N N . ALA A 1 116 ? 6.752 18.487 15.227 1.00 18.05 127 ALA A N 1
ATOM 764 C CA . ALA A 1 116 ? 6.400 17.120 15.640 1.00 21.92 127 ALA A CA 1
ATOM 765 C C . ALA A 1 116 ? 7.123 16.083 14.782 1.00 22.01 127 ALA A C 1
ATOM 766 O O . ALA A 1 116 ? 7.701 15.124 15.305 1.00 23.59 127 ALA A O 1
ATOM 768 N N . ARG A 1 117 ? 7.080 16.280 13.468 1.00 20.26 128 ARG A N 1
ATOM 769 C CA A ARG A 1 117 ? 7.733 15.377 12.527 0.95 18.93 128 ARG A CA 1
ATOM 770 C CA B ARG A 1 117 ? 7.733 15.373 12.535 0.05 19.28 128 ARG A CA 1
ATOM 771 C C . ARG A 1 117 ? 9.229 15.308 12.815 1.00 21.00 128 ARG A C 1
ATOM 772 O O . ARG A 1 117 ? 9.821 14.227 12.841 1.00 20.51 128 ARG A O 1
ATOM 787 N N . VAL A 1 118 ? 9.847 16.468 13.011 1.00 19.09 129 VAL A N 1
ATOM 788 C CA . VAL A 1 118 ? 11.274 16.511 13.278 1.00 19.25 129 VAL A CA 1
ATOM 789 C C . VAL A 1 118 ? 11.615 15.736 14.545 1.00 24.42 129 VAL A C 1
ATOM 790 O O . VAL A 1 118 ? 12.531 14.919 14.560 1.00 23.64 129 VAL A O 1
ATOM 794 N N . GLU A 1 119 ? 10.885 16.003 15.617 1.00 21.99 130 GLU A N 1
ATOM 795 C CA . GLU A 1 119 ? 11.163 15.327 16.874 1.00 24.26 130 GLU A CA 1
ATOM 796 C C . GLU A 1 119 ? 10.925 13.819 16.806 1.00 25.67 130 GLU A C 1
ATOM 797 O O . GLU A 1 119 ? 11.679 13.052 17.390 1.00 29.12 130 GLU A O 1
ATOM 803 N N . ALA A 1 120 ? 9.938 13.391 16.023 1.00 24.53 131 ALA A N 1
ATOM 804 C CA . ALA A 1 120 ? 9.680 11.961 15.868 1.00 25.99 131 ALA A CA 1
ATOM 805 C C . ALA A 1 120 ? 10.835 11.273 15.138 1.00 29.00 131 ALA A C 1
ATOM 806 O O . ALA A 1 120 ? 11.048 10.071 15.298 1.00 28.08 131 ALA A O 1
ATOM 808 N N . GLU A 1 121 ? 11.586 12.046 14.354 1.00 26.63 132 GLU A N 1
ATOM 809 C CA . GLU A 1 121 ? 12.740 11.537 13.601 1.00 22.62 132 GLU A CA 1
ATOM 810 C C . GLU A 1 121 ? 13.985 11.499 14.479 1.00 22.06 132 GLU A C 1
ATOM 811 O O . GLU A 1 121 ? 15.038 11.032 14.049 1.00 32.68 132 GLU A O 1
ATOM 817 N N . GLY A 1 122 ? 13.885 12.058 15.678 1.00 23.06 133 GLY A N 1
ATOM 818 C CA . GLY A 1 122 ? 15.016 12.135 16.581 1.00 32.32 133 GLY A CA 1
ATOM 819 C C . GLY A 1 122 ? 15.849 13.365 16.279 1.00 25.52 133 GLY A C 1
ATOM 820 O O . GLY A 1 122 ? 16.987 13.487 16.736 1.00 24.32 133 GLY A O 1
ATOM 821 N N . GLY A 1 123 ? 15.277 14.287 15.509 1.00 23.88 134 GLY A N 1
ATOM 822 C CA . GLY A 1 123 ? 15.958 15.512 15.146 1.00 20.42 134 GLY A CA 1
ATOM 823 C C . GLY A 1 123 ? 15.748 16.601 16.181 1.00 22.57 134 GLY A C 1
ATOM 824 O O . GLY A 1 123 ? 15.184 16.354 17.248 1.00 20.89 134 GLY A O 1
ATOM 825 N N . LYS A 1 124 ? 16.222 17.804 15.870 1.00 20.87 135 LYS A N 1
ATOM 826 C CA . LYS A 1 124 ? 16.087 18.937 16.781 1.00 22.18 135 LYS A CA 1
ATOM 827 C C . LYS A 1 124 ? 15.623 20.148 15.995 1.00 17.11 135 LYS A C 1
ATOM 828 O O . LYS A 1 124 ? 16.240 20.514 14.996 1.00 18.75 135 LYS A O 1
ATOM 834 N N . ALA A 1 125 ? 14.561 20.781 16.479 1.00 15.99 136 ALA A N 1
ATOM 835 C CA . ALA A 1 125 ? 13.988 21.933 15.807 1.00 11.38 136 ALA A CA 1
ATOM 836 C C . ALA A 1 125 ? 14.064 23.197 16.646 1.00 16.43 136 ALA A C 1
ATOM 837 O O . ALA A 1 125 ? 13.897 23.167 17.871 1.00 16.74 136 ALA A O 1
ATOM 839 N N . LEU A 1 126 ? 14.331 24.306 15.965 1.00 10.83 137 LEU A N 1
ATOM 840 C CA . LEU A 1 126 ? 14.308 25.620 16.582 1.00 9.72 137 LEU A CA 1
ATOM 841 C C . LEU A 1 126 ? 13.330 26.463 15.791 1.00 13.08 137 LEU A C 1
ATOM 842 O O . LEU A 1 126 ? 13.334 26.418 14.554 1.00 12.01 137 LEU A O 1
ATOM 847 N N . VAL A 1 127 ? 12.526 27.249 16.503 1.00 10.90 138 VAL A N 1
ATOM 848 C CA . VAL A 1 127 ? 11.549 28.157 15.901 1.00 10.83 138 VAL A CA 1
ATOM 849 C C . VAL A 1 127 ? 12.152 29.563 16.012 1.00 11.34 138 VAL A C 1
ATOM 850 O O . VAL A 1 127 ? 12.359 30.084 17.121 1.00 10.40 138 VAL A O 1
ATOM 854 N N . LEU A 1 128 ? 12.457 30.160 14.863 1.00 9.76 139 LEU A N 1
ATOM 855 C CA . LEU A 1 128 ? 13.165 31.444 14.803 1.00 8.81 139 LEU A CA 1
ATOM 856 C C . LEU A 1 128 ? 12.339 32.494 14.092 1.00 9.19 139 LEU A C 1
ATOM 857 O O . LEU A 1 128 ? 11.835 32.262 12.988 1.00 9.25 139 LEU A O 1
ATOM 862 N N . ASP A 1 129 ? 12.187 33.635 14.754 1.00 9.53 140 ASP A N 1
ATOM 863 C CA . ASP A 1 129 ? 11.376 34.747 14.255 1.00 9.25 140 ASP A CA 1
ATOM 864 C C . ASP A 1 129 ? 12.291 35.910 13.875 1.00 10.78 140 ASP A C 1
ATOM 865 O O . ASP A 1 129 ? 13.017 36.439 14.711 1.00 10.05 140 ASP A O 1
ATOM 870 N N . GLY A 1 130 ? 12.247 36.315 12.607 1.00 9.59 141 GLY A N 1
ATOM 871 C CA . GLY A 1 130 ? 13.107 37.373 12.112 1.00 8.50 141 GLY A CA 1
ATOM 872 C C . GLY A 1 130 ? 12.746 38.808 12.477 1.00 8.53 141 GLY A C 1
ATOM 873 O O . GLY A 1 130 ? 13.437 39.723 12.057 1.00 9.68 141 GLY A O 1
ATOM 874 N N . GLY A 1 131 ? 11.697 39.025 13.266 1.00 8.97 142 GLY A N 1
ATOM 875 C CA . GLY A 1 131 ? 11.364 40.386 13.668 1.00 10.77 142 GLY A CA 1
ATOM 876 C C . GLY A 1 131 ? 10.313 41.054 12.791 1.00 8.98 142 GLY A C 1
ATOM 877 O O . GLY A 1 131 ? 9.847 40.469 11.813 1.00 10.20 142 GLY A O 1
ATOM 878 N N . ASP A 1 132 ? 9.971 42.299 13.121 1.00 6.72 143 ASP A N 1
ATOM 879 C CA . ASP A 1 132 ? 8.848 43.000 12.489 1.00 6.90 143 ASP A CA 1
ATOM 880 C C . ASP A 1 132 ? 7.611 42.139 12.729 1.00 8.36 143 ASP A C 1
ATOM 881 O O . ASP A 1 132 ? 6.802 41.897 11.818 1.00 9.71 143 ASP A O 1
ATOM 886 N N . THR A 1 133 ? 7.496 41.639 13.958 1.00 8.28 144 THR A N 1
ATOM 887 C CA . THR A 1 133 ? 6.407 40.744 14.321 1.00 7.38 144 THR A CA 1
ATOM 888 C C . THR A 1 133 ? 5.297 41.445 15.096 1.00 8.20 144 THR A C 1
ATOM 889 O O . THR A 1 133 ? 4.109 41.212 14.852 1.00 8.81 144 THR A O 1
ATOM 893 N N . TRP A 1 134 ? 5.688 42.245 16.084 1.00 9.28 145 TRP A N 1
ATOM 894 C CA . TRP A 1 134 ? 4.726 42.789 17.045 1.00 8.86 145 TRP A CA 1
ATOM 895 C C . TRP A 1 134 ? 3.775 43.878 16.613 1.00 9.44 145 TRP A C 1
ATOM 896 O O . TRP A 1 134 ? 2.819 44.177 17.346 1.00 10.49 145 TRP A O 1
ATOM 907 N N . THR A 1 135 ? 4.076 44.514 15.486 1.00 7.57 146 THR A N 1
ATOM 908 C CA . THR A 1 135 ? 3.393 45.728 15.068 1.00 7.94 146 THR A CA 1
ATOM 909 C C . THR A 1 135 ? 2.626 45.638 13.764 1.00 8.04 146 THR A C 1
ATOM 910 O O . THR A 1 135 ? 2.714 44.650 13.051 1.00 9.50 146 THR A O 1
ATOM 914 N N . ASN A 1 136 ? 1.877 46.705 13.481 1.00 8.25 147 ASN A N 1
ATOM 915 C CA . ASN A 1 136 ? 1.235 46.922 12.183 1.00 8.79 147 ASN A CA 1
ATOM 916 C C . ASN A 1 136 ? 0.043 46.043 11.847 1.00 11.13 147 ASN A C 1
ATOM 917 O O . ASN A 1 136 ? -0.090 45.543 10.732 1.00 10.55 147 ASN A O 1
ATOM 922 N N . SER A 1 137 ? -0.868 45.927 12.802 1.00 9.62 148 SER A N 1
ATOM 923 C CA . SER A 1 137 ? -2.096 45.172 12.580 1.00 9.40 148 SER A CA 1
ATOM 924 C C . SER A 1 137 ? -3.130 45.642 13.585 1.00 9.53 148 SER A C 1
ATOM 925 O O . SER A 1 137 ? -2.792 46.309 14.568 1.00 9.74 148 SER A O 1
ATOM 928 N N . GLY A 1 138 ? -4.385 45.285 13.342 1.00 10.92 149 GLY A N 1
ATOM 929 C CA . GLY A 1 138 ? -5.451 45.649 14.265 1.00 12.60 149 GLY A CA 1
ATOM 930 C C . GLY A 1 138 ? -5.188 45.062 15.642 1.00 10.84 149 GLY A C 1
ATOM 931 O O . GLY A 1 138 ? -5.203 45.769 16.653 1.00 14.32 149 GLY A O 1
ATOM 932 N N . LEU A 1 139 ? -4.899 43.767 15.685 1.00 10.89 150 LEU A N 1
ATOM 933 C CA . LEU A 1 139 ? -4.617 43.075 16.941 1.00 11.88 150 LEU A CA 1
ATOM 934 C C . LEU A 1 139 ? -3.474 43.757 17.688 1.00 13.13 150 LEU A C 1
ATOM 935 O O . LEU A 1 139 ? -3.509 43.925 18.913 1.00 12.78 150 LEU A O 1
ATOM 940 N N . SER A 1 140 ? -2.442 44.144 16.954 1.00 12.00 151 SER A N 1
ATOM 941 C CA . SER A 1 140 ? -1.318 44.792 17.601 1.00 10.90 151 SER A CA 1
ATOM 942 C C . SER A 1 140 ? -1.684 46.147 18.188 1.00 10.83 151 SER A C 1
ATOM 943 O O . SER A 1 140 ? -1.387 46.432 19.346 1.00 11.77 151 SER A O 1
ATOM 946 N N . LEU A 1 141 ? -2.343 46.986 17.400 1.00 10.77 152 LEU A N 1
ATOM 947 C CA . LEU A 1 141 ? -2.690 48.325 17.871 1.00 9.52 152 LEU A CA 1
ATOM 948 C C . LEU A 1 141 ? -3.644 48.274 19.056 1.00 12.88 152 LEU A C 1
ATOM 949 O O . LEU A 1 141 ? -3.539 49.085 19.973 1.00 12.95 152 LEU A O 1
ATOM 954 N N . LEU A 1 142 ? -4.566 47.319 19.035 1.00 10.27 153 LEU A N 1
ATOM 955 C CA . LEU A 1 142 ? -5.555 47.229 20.108 1.00 11.70 153 LEU A CA 1
ATOM 956 C C . LEU A 1 142 ? -4.959 46.746 21.431 1.00 16.26 153 LEU A C 1
ATOM 957 O O . LEU A 1 142 ? -5.580 46.896 22.489 1.00 15.10 153 LEU A O 1
ATOM 962 N N . THR A 1 143 ? -3.751 46.188 21.375 1.00 11.96 154 THR A N 1
ATOM 963 C CA . THR A 1 143 ? -3.113 45.649 22.572 1.00 11.81 154 THR A CA 1
ATOM 964 C C . THR A 1 143 ? -1.694 46.168 22.773 1.00 13.44 154 THR A C 1
ATOM 965 O O . THR A 1 143 ? -0.953 45.633 23.597 1.00 12.81 154 THR A O 1
ATOM 969 N N . ARG A 1 144 ? -1.319 47.193 22.017 1.00 11.55 155 ARG A N 1
ATOM 970 C CA . ARG A 1 144 ? 0.040 47.716 22.061 1.00 11.76 155 ARG A CA 1
ATOM 971 C C . ARG A 1 144 ? 1.054 46.568 21.982 1.00 12.56 155 ARG A C 1
ATOM 972 O O . ARG A 1 144 ? 2.025 46.513 22.736 1.00 11.41 155 ARG A O 1
ATOM 980 N N . GLY A 1 145 ? 0.804 45.641 21.060 1.00 9.57 156 GLY A N 1
ATOM 981 C CA . GLY A 1 145 ? 1.681 44.510 20.795 1.00 10.92 156 GLY A CA 1
ATOM 982 C C . GLY A 1 145 ? 1.539 43.273 21.667 1.00 12.18 156 GLY A C 1
ATOM 983 O O . GLY A 1 145 ? 2.014 42.194 21.308 1.00 11.44 156 GLY A O 1
ATOM 984 N N . GLU A 1 146 ? 0.894 43.417 22.822 1.00 11.85 157 GLU A N 1
ATOM 985 C CA . GLU A 1 146 ? 0.794 42.310 23.766 1.00 11.57 157 GLU A CA 1
ATOM 986 C C . GLU A 1 146 ? 0.229 41.003 23.210 1.00 10.58 157 GLU A C 1
ATOM 987 O O . GLU A 1 146 ? 0.745 39.923 23.499 1.00 11.66 157 GLU A O 1
ATOM 993 N N . ALA A 1 147 ? -0.856 41.093 22.450 1.00 12.23 158 ALA A N 1
ATOM 994 C CA . ALA A 1 147 ? -1.479 39.887 21.926 1.00 12.02 158 ALA A CA 1
ATOM 995 C C . ALA A 1 147 ? -0.543 39.129 20.985 1.00 11.15 158 ALA A C 1
ATOM 996 O O . ALA A 1 147 ? -0.604 37.906 20.894 1.00 11.92 158 ALA A O 1
ATOM 998 N N . VAL A 1 148 ? 0.296 39.860 20.256 1.00 11.12 159 VAL A N 1
ATOM 999 C CA . VAL A 1 148 ? 1.222 39.196 19.351 1.00 10.14 159 VAL A CA 1
ATOM 1000 C C . VAL A 1 148 ? 2.255 38.401 20.148 1.00 10.49 159 VAL A C 1
ATOM 1001 O O . VAL A 1 148 ? 2.627 37.289 19.778 1.00 10.48 159 VAL A O 1
ATOM 1005 N N . VAL A 1 149 ? 2.744 38.995 21.236 1.00 11.85 160 VAL A N 1
ATOM 1006 C CA . VAL A 1 149 ? 3.712 38.306 22.088 1.00 10.25 160 VAL A CA 1
ATOM 1007 C C . VAL A 1 149 ? 3.063 37.067 22.694 1.00 11.50 160 VAL A C 1
ATOM 1008 O O . VAL A 1 149 ? 3.672 36.001 22.759 1.00 10.45 160 VAL A O 1
ATOM 1012 N N . ARG A 1 150 ? 1.822 37.201 23.141 1.00 10.80 161 ARG A N 1
ATOM 1013 C CA . ARG A 1 150 ? 1.138 36.050 23.719 1.00 11.37 161 ARG A CA 1
ATOM 1014 C C . ARG A 1 150 ? 1.004 34.959 22.669 1.00 13.03 161 ARG A C 1
ATOM 1015 O O . ARG A 1 150 ? 1.155 33.772 22.974 1.00 12.96 161 ARG A O 1
ATOM 1023 N N . TRP A 1 151 ? 0.799 35.354 21.412 1.00 11.88 162 TRP A N 1
ATOM 1024 C CA . TRP A 1 151 ? 0.732 34.364 20.349 1.00 11.90 162 TRP A CA 1
ATOM 1025 C C . TRP A 1 151 ? 2.094 33.680 20.171 1.00 12.38 162 TRP A C 1
ATOM 1026 O O . TRP A 1 151 ? 2.177 32.457 20.033 1.00 11.74 162 TRP A O 1
ATOM 1037 N N . GLN A 1 152 ? 3.175 34.461 20.173 1.00 10.55 163 GLN A N 1
ATOM 1038 C CA . GLN A 1 152 ? 4.502 33.863 20.034 1.00 9.86 163 GLN A CA 1
ATOM 1039 C C . GLN A 1 152 ? 4.701 32.804 21.108 1.00 11.74 163 GLN A C 1
ATOM 1040 O O . GLN A 1 152 ? 5.267 31.734 20.858 1.00 11.82 163 GLN A O 1
ATOM 1046 N N . ASN A 1 153 ? 4.217 33.106 22.309 1.00 12.24 164 ASN A N 1
ATOM 1047 C CA . ASN A 1 153 ? 4.363 32.192 23.434 1.00 12.36 164 ASN A CA 1
ATOM 1048 C C . ASN A 1 153 ? 3.550 30.910 23.253 1.00 11.34 164 ASN A C 1
ATOM 1049 O O . ASN A 1 153 ? 3.977 29.830 23.678 1.00 14.74 164 ASN A O 1
ATOM 1054 N N . LEU A 1 154 ? 2.402 31.014 22.600 1.00 13.58 165 LEU A N 1
ATOM 1055 C CA . LEU A 1 154 ? 1.586 29.824 22.337 1.00 11.13 165 LEU A CA 1
ATOM 1056 C C . LEU A 1 154 ? 2.311 28.909 21.355 1.00 13.62 165 LEU A C 1
ATOM 1057 O O . LEU A 1 154 ? 2.318 27.683 21.507 1.00 13.91 165 LEU A O 1
ATOM 1062 N N . VAL A 1 155 ? 2.909 29.495 20.322 1.00 12.79 166 VAL A N 1
ATOM 1063 C CA A VAL A 1 155 ? 3.664 28.750 19.310 0.50 14.31 166 VAL A CA 1
ATOM 1064 C CA B VAL A 1 155 ? 3.595 28.649 19.369 0.50 14.04 166 VAL A CA 1
ATOM 1065 C C . VAL A 1 155 ? 4.909 28.121 19.928 1.00 14.87 166 VAL A C 1
ATOM 1066 O O . VAL A 1 155 ? 5.234 26.953 19.711 1.00 18.41 166 VAL A O 1
ATOM 1073 N N . GLY A 1 156 ? 5.642 28.949 20.666 1.00 12.98 167 GLY A N 1
ATOM 1074 C CA . GLY A 1 156 ? 6.905 28.556 21.260 1.00 11.92 167 GLY A CA 1
ATOM 1075 C C . GLY A 1 156 ? 8.059 29.052 20.404 1.00 14.11 167 GLY A C 1
ATOM 1076 O O . GLY A 1 156 ? 8.783 28.261 19.803 1.00 20.63 167 GLY A O 1
ATOM 1077 N N . VAL A 1 157 ? 8.219 30.367 20.324 1.00 13.24 168 VAL A N 1
ATOM 1078 C CA . VAL A 1 157 ? 9.302 30.968 19.538 1.00 12.34 168 VAL A CA 1
ATOM 1079 C C . VAL A 1 157 ? 10.581 30.947 20.368 1.00 11.47 168 VAL A C 1
ATOM 1080 O O . VAL A 1 157 ? 10.594 31.456 21.495 1.00 14.02 168 VAL A O 1
ATOM 1084 N N . ASP A 1 158 ? 11.642 30.350 19.838 1.00 9.76 169 ASP A N 1
ATOM 1085 C CA . ASP A 1 158 ? 12.903 30.254 20.584 1.00 9.79 169 ASP A CA 1
ATOM 1086 C C . ASP A 1 158 ? 13.692 31.558 20.630 1.00 9.25 169 ASP A C 1
ATOM 1087 O O . ASP A 1 158 ? 14.273 31.897 21.668 1.00 11.83 169 ASP A O 1
ATOM 1092 N N . HIS A 1 159 ? 13.758 32.260 19.497 1.00 9.54 170 HIS A N 1
ATOM 1093 C CA . HIS A 1 159 ? 14.496 33.519 19.409 1.00 10.20 170 HIS A CA 1
ATOM 1094 C C . HIS A 1 159 ? 13.795 34.467 18.451 1.00 9.68 170 HIS A C 1
ATOM 1095 O O . HIS A 1 159 ? 13.112 34.033 17.527 1.00 9.53 170 HIS A O 1
ATOM 1102 N N . MET A 1 160 ? 14.031 35.763 18.637 1.00 9.27 171 MET A N 1
ATOM 1103 C CA . MET A 1 160 ? 13.575 36.763 17.682 1.00 8.78 171 MET A CA 1
ATOM 1104 C C . MET A 1 160 ? 14.579 37.892 17.678 1.00 9.45 171 MET A C 1
ATOM 1105 O O . MET A 1 160 ? 15.396 38.022 18.612 1.00 9.18 171 MET A O 1
ATOM 1110 N N . VAL A 1 161 ? 14.547 38.678 16.599 1.00 8.13 172 VAL A N 1
ATOM 1111 C CA . VAL A 1 161 ? 15.339 39.901 16.485 1.00 6.93 172 VAL A CA 1
ATOM 1112 C C . VAL A 1 161 ? 14.320 41.017 16.218 1.00 9.84 172 VAL A C 1
ATOM 1113 O O . VAL A 1 161 ? 13.115 40.779 16.330 1.00 9.56 172 VAL A O 1
ATOM 1117 N N . SER A 1 162 ? 14.772 42.222 15.884 1.00 9.32 173 SER A N 1
ATOM 1118 C CA . SER A 1 162 ? 13.811 43.319 15.803 1.00 7.83 173 SER A CA 1
ATOM 1119 C C . SER A 1 162 ? 14.043 44.422 14.803 1.00 10.46 173 SER A C 1
ATOM 1120 O O . SER A 1 162 ? 15.151 44.628 14.308 1.00 9.23 173 SER A O 1
ATOM 1123 N N . HIS A 1 163 ? 12.969 45.188 14.610 1.00 8.71 174 HIS A N 1
ATOM 1124 C CA . HIS A 1 163 ? 12.985 46.449 13.891 1.00 7.08 174 HIS A CA 1
ATOM 1125 C C . HIS A 1 163 ? 11.777 47.287 14.304 1.00 7.97 174 HIS A C 1
ATOM 1126 O O . HIS A 1 163 ? 11.872 48.111 15.219 1.00 9.15 174 HIS A O 1
ATOM 1133 N N . TRP A 1 164 ? 10.634 47.036 13.663 1.00 8.71 175 TRP A N 1
ATOM 1134 C CA . TRP A 1 164 ? 9.424 47.818 13.940 1.00 7.26 175 TRP A CA 1
ATOM 1135 C C . TRP A 1 164 ? 8.917 47.690 15.377 1.00 7.40 175 TRP A C 1
ATOM 1136 O O . TRP A 1 164 ? 8.173 48.547 15.840 1.00 8.68 175 TRP A O 1
ATOM 1147 N N . GLU A 1 165 ? 9.358 46.651 16.082 1.00 8.30 176 GLU A N 1
ATOM 1148 C CA . GLU A 1 165 ? 9.025 46.472 17.495 1.00 7.64 176 GLU A CA 1
ATOM 1149 C C . GLU A 1 165 ? 9.256 47.791 18.251 1.00 8.84 176 GLU A C 1
ATOM 1150 O O . GLU A 1 165 ? 8.476 48.169 19.138 1.00 9.51 176 GLU A O 1
ATOM 1156 N N . TRP A 1 166 ? 10.338 48.478 17.898 1.00 9.18 177 TRP A N 1
ATOM 1157 C CA . TRP A 1 166 ? 10.723 49.702 18.608 1.00 8.69 177 TRP A CA 1
ATOM 1158 C C . TRP A 1 166 ? 9.757 50.863 18.456 1.00 9.35 177 TRP A C 1
ATOM 1159 O O . TRP A 1 166 ? 9.845 51.846 19.209 1.00 10.49 177 TRP A O 1
ATOM 1170 N N . THR A 1 167 ? 8.839 50.764 17.497 1.00 8.82 178 THR A N 1
ATOM 1171 C CA . THR A 1 167 ? 7.860 51.836 17.333 1.00 10.40 178 THR A CA 1
ATOM 1172 C C . THR A 1 167 ? 6.834 51.815 18.458 1.00 9.08 178 THR A C 1
ATOM 1173 O O . THR A 1 167 ? 5.976 52.708 18.549 1.00 11.36 178 THR A O 1
ATOM 1177 N N . LEU A 1 168 ? 6.931 50.811 19.326 1.00 10.74 179 LEU A N 1
ATOM 1178 C CA . LEU A 1 168 ? 6.080 50.755 20.513 1.00 9.64 179 LEU A CA 1
ATOM 1179 C C . LEU A 1 168 ? 6.732 51.575 21.628 1.00 11.23 179 LEU A C 1
ATOM 1180 O O . LEU A 1 168 ? 6.120 51.807 22.674 1.00 12.61 179 LEU A O 1
ATOM 1185 N N . GLY A 1 169 ? 7.979 51.975 21.414 1.00 11.15 180 GLY A N 1
ATOM 1186 C CA . GLY A 1 169 ? 8.727 52.722 22.408 1.00 12.63 180 GLY A CA 1
ATOM 1187 C C . GLY A 1 169 ? 9.514 51.794 23.313 1.00 12.46 180 GLY A C 1
ATOM 1188 O O . GLY A 1 169 ? 9.102 50.663 23.580 1.00 12.43 180 GLY A O 1
ATOM 1189 N N . ARG A 1 170 ? 10.645 52.286 23.815 1.00 15.19 181 ARG A N 1
ATOM 1190 C CA . ARG A 1 170 ? 11.509 51.476 24.677 1.00 14.22 181 ARG A CA 1
ATOM 1191 C C . ARG A 1 170 ? 10.797 50.849 25.869 1.00 15.16 181 ARG A C 1
ATOM 1192 O O . ARG A 1 170 ? 11.014 49.682 26.181 1.00 15.91 181 ARG A O 1
ATOM 1200 N N 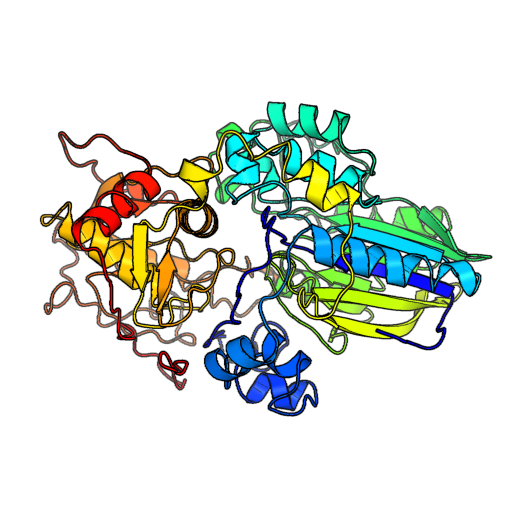. GLU A 1 171 ? 10.022 51.649 26.592 1.00 14.70 182 GLU A N 1
ATOM 1201 C CA . GLU A 1 171 ? 9.361 51.152 27.791 1.00 15.58 182 GLU A CA 1
ATOM 1202 C C . GLU A 1 171 ? 8.460 49.951 27.500 1.00 15.59 182 GLU A C 1
ATOM 1203 O O . GLU A 1 171 ? 8.484 48.943 28.217 1.00 14.23 182 GLU A O 1
ATOM 1209 N N . ARG A 1 172 ? 7.646 50.067 26.454 1.00 13.22 183 ARG A N 1
ATOM 1210 C CA . ARG A 1 172 ? 6.737 48.985 26.101 1.00 11.33 183 ARG A CA 1
ATOM 1211 C C . ARG A 1 172 ? 7.500 47.755 25.607 1.00 12.25 183 ARG A C 1
ATOM 1212 O O . ARG A 1 172 ? 7.129 46.625 25.923 1.00 11.69 183 ARG A O 1
ATOM 1220 N N . VAL A 1 173 ? 8.575 47.968 24.852 1.00 13.13 184 VAL A N 1
ATOM 1221 C CA . VAL A 1 173 ? 9.386 46.841 24.384 1.00 11.47 184 VAL A CA 1
ATOM 1222 C C . VAL A 1 173 ? 9.949 46.085 25.593 1.00 12.55 184 VAL A C 1
ATOM 1223 O O . VAL A 1 173 ? 9.912 44.865 25.641 1.00 12.54 184 VAL A O 1
ATOM 1227 N N . GLU A 1 174 ? 10.446 46.827 26.577 1.00 14.59 185 GLU A N 1
ATOM 1228 C CA . GLU A 1 174 ? 10.977 46.199 27.785 1.00 12.68 185 GLU A CA 1
ATOM 1229 C C . GLU A 1 174 ? 9.906 45.373 28.479 1.00 12.00 185 GLU A C 1
ATOM 1230 O O . GLU A 1 174 ? 10.167 44.257 28.930 1.00 14.23 185 GLU A O 1
ATOM 1236 N N . GLU A 1 175 ? 8.704 45.928 28.593 1.00 12.51 186 GLU A N 1
ATOM 1237 C CA . GLU A 1 175 ? 7.605 45.204 29.222 1.00 13.04 186 GLU A CA 1
ATOM 1238 C C . GLU A 1 175 ? 7.309 43.920 28.447 1.00 11.55 186 GLU A C 1
ATOM 1239 O O . GLU A 1 175 ? 7.104 42.854 29.021 1.00 14.40 186 GLU A O 1
ATOM 1245 N N . LEU A 1 176 ? 7.243 44.046 27.123 1.00 11.27 187 LEU A N 1
ATOM 1246 C CA . LEU A 1 176 ? 6.903 42.911 26.287 1.00 11.67 187 LEU A CA 1
ATOM 1247 C C . LEU A 1 176 ? 7.984 41.840 26.307 1.00 12.22 187 LEU A C 1
ATOM 1248 O O . LEU A 1 176 ? 7.679 40.654 26.207 1.00 12.33 187 LEU A O 1
ATOM 1253 N N . LEU A 1 177 ? 9.240 42.256 26.443 1.00 10.78 188 LEU A N 1
ATOM 1254 C CA . LEU A 1 177 ? 10.328 41.288 26.538 1.00 11.04 188 LEU A CA 1
ATOM 1255 C C . LEU A 1 177 ? 10.207 40.507 27.845 1.00 11.07 188 LEU A C 1
ATOM 1256 O O . LEU A 1 177 ? 10.669 39.376 27.937 1.00 13.48 188 LEU A O 1
ATOM 1261 N N . GLY A 1 178 ? 9.604 41.118 28.863 1.00 11.50 189 GLY A N 1
ATOM 1262 C CA . GLY A 1 178 ? 9.393 40.393 30.110 1.00 11.85 189 GLY A CA 1
ATOM 1263 C C . GLY A 1 178 ? 8.416 39.250 29.870 1.00 12.80 189 GLY A C 1
ATOM 1264 O O . GLY A 1 178 ? 8.525 38.159 30.453 1.00 14.68 189 GLY A O 1
ATOM 1265 N N . LEU A 1 179 ? 7.429 39.510 29.022 1.00 11.47 190 LEU A N 1
ATOM 1266 C CA . LEU A 1 179 ? 6.387 38.534 28.717 1.00 12.45 190 LEU A CA 1
ATOM 1267 C C . LEU A 1 179 ? 6.848 37.470 27.717 1.00 12.60 190 LEU A C 1
ATOM 1268 O O . LEU A 1 179 ? 6.487 36.302 27.837 1.00 13.12 190 LEU A O 1
ATOM 1273 N N . PHE A 1 180 ? 7.658 37.882 26.737 1.00 11.76 191 PHE A N 1
ATOM 1274 C CA . PHE A 1 180 ? 8.189 36.973 25.713 1.00 11.00 191 PHE A CA 1
ATOM 1275 C C . PHE A 1 180 ? 8.998 35.843 26.364 1.00 11.27 191 PHE A C 1
ATOM 1276 O O . PHE A 1 180 ? 9.972 36.099 27.072 1.00 12.68 191 PHE A O 1
ATOM 1284 N N . ARG A 1 181 ? 8.607 34.597 26.086 1.00 11.90 192 ARG A N 1
ATOM 1285 C CA . ARG A 1 181 ? 9.253 33.417 26.661 1.00 12.98 192 ARG A CA 1
ATOM 1286 C C . ARG A 1 181 ? 10.489 32.964 25.890 1.00 11.66 192 ARG A C 1
ATOM 1287 O O . ARG A 1 181 ? 11.295 32.186 26.402 1.00 14.63 192 ARG A O 1
ATOM 1295 N N . GLY A 1 182 ? 10.654 33.448 24.662 1.00 11.38 193 GLY A N 1
ATOM 1296 C CA . GLY A 1 182 ? 11.843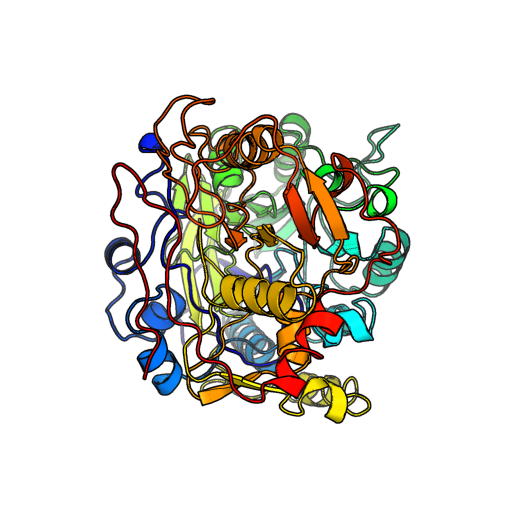 33.116 23.904 1.00 11.88 193 GLY A CA 1
ATOM 1297 C C . GLY A 1 182 ? 12.983 33.994 24.379 1.00 10.42 193 GLY A C 1
ATOM 1298 O O . GLY A 1 182 ? 12.816 34.776 25.325 1.00 12.24 193 GLY A O 1
ATOM 1299 N N . GLU A 1 183 ? 14.139 33.875 23.737 1.00 10.44 194 GLU A N 1
ATOM 1300 C CA . GLU A 1 183 ? 15.288 34.709 24.073 1.00 9.53 194 GLU A CA 1
ATOM 1301 C C . GLU A 1 183 ? 15.564 35.702 22.945 1.00 9.78 194 GLU A C 1
ATOM 1302 O O . GLU A 1 183 ? 15.887 35.316 21.828 1.00 10.28 194 GLU A O 1
ATOM 1308 N N . PHE A 1 184 ? 15.403 36.987 23.240 1.00 9.64 195 PHE A N 1
ATOM 1309 C CA . PHE A 1 184 ? 15.663 38.033 22.269 1.00 9.60 195 PHE A CA 1
ATOM 1310 C C . PHE A 1 184 ? 17.177 38.168 22.096 1.00 11.60 195 PHE A C 1
ATOM 1311 O O . PHE A 1 184 ? 17.920 38.175 23.083 1.00 12.31 195 PHE A O 1
ATOM 1319 N N . LEU A 1 185 ? 17.636 38.237 20.845 1.00 9.99 196 LEU A N 1
ATOM 1320 C CA . LEU A 1 185 ? 19.062 38.374 20.560 1.00 9.52 196 LEU A CA 1
ATOM 1321 C C . LEU A 1 185 ? 19.328 39.609 19.721 1.00 10.91 196 LEU A C 1
ATOM 1322 O O . LEU A 1 185 ? 18.535 39.942 18.837 1.00 11.73 196 LEU A O 1
ATOM 1327 N N . SER A 1 186 ? 20.486 40.234 19.940 1.00 9.74 197 SER A N 1
ATOM 1328 C CA . SER A 1 186 ? 20.949 41.322 19.077 1.00 8.96 197 SER A CA 1
ATOM 1329 C C . SER A 1 186 ? 22.370 41.693 19.469 1.00 11.63 197 SER A C 1
ATOM 1330 O O . SER A 1 186 ? 22.609 42.076 20.603 1.00 15.28 197 SER A O 1
ATOM 1333 N N . TYR A 1 187 ? 23.314 41.586 18.540 1.00 9.94 198 TYR A N 1
ATOM 1334 C CA . TYR A 1 187 ? 24.692 41.958 18.854 1.00 11.68 198 TYR A CA 1
ATOM 1335 C C . TYR A 1 187 ? 24.848 43.473 18.830 1.00 10.76 198 TYR A C 1
ATOM 1336 O O . TYR A 1 187 ? 25.774 44.023 19.430 1.00 12.13 198 TYR A O 1
ATOM 1345 N N . ASN A 1 188 ? 23.951 44.147 18.111 1.00 9.19 199 ASN A N 1
ATOM 1346 C CA . ASN A 1 188 ? 24.116 45.565 17.809 1.00 10.14 199 ASN A CA 1
ATOM 1347 C C . ASN A 1 188 ? 23.362 46.626 18.591 1.00 9.07 199 ASN A C 1
ATOM 1348 O O . ASN A 1 188 ? 23.612 47.813 18.392 1.00 11.11 199 ASN A O 1
ATOM 1353 N N . ILE A 1 189 ? 22.436 46.227 19.451 1.00 9.52 200 ILE A N 1
ATOM 1354 C CA . ILE A 1 189 ? 21.717 47.212 20.252 1.00 8.51 200 ILE A CA 1
ATOM 1355 C C . ILE A 1 189 ? 22.535 47.484 21.493 1.00 10.12 200 ILE A C 1
ATOM 1356 O O . ILE A 1 189 ? 22.680 46.606 22.348 1.00 11.00 200 ILE A O 1
ATOM 1361 N N . VAL A 1 190 ? 23.122 48.679 21.550 1.00 10.16 201 VAL A N 1
ATOM 1362 C CA . VAL A 1 190 ? 23.998 49.065 22.658 1.00 10.10 201 VAL A CA 1
ATOM 1363 C C . VAL A 1 190 ? 23.587 50.394 23.259 1.00 11.21 201 VAL A C 1
ATOM 1364 O O . VAL A 1 190 ? 22.878 51.183 22.643 1.00 11.04 201 VAL A O 1
ATOM 1368 N N . ASP A 1 191 ? 24.081 50.672 24.458 1.00 11.78 202 ASP A N 1
ATOM 1369 C CA . ASP A 1 191 ? 23.790 51.953 25.076 1.00 11.65 202 ASP A CA 1
ATOM 1370 C C . ASP A 1 191 ? 24.496 53.026 24.252 1.00 11.53 202 ASP A C 1
ATOM 1371 O O . ASP A 1 191 ? 25.638 52.833 23.840 1.00 12.58 202 ASP A O 1
ATOM 1376 N N . ASP A 1 192 ? 23.815 54.139 23.983 1.00 12.40 203 ASP A N 1
ATOM 1377 C CA . ASP A 1 192 ? 24.388 55.169 23.126 1.00 13.93 203 ASP A CA 1
ATOM 1378 C C . ASP A 1 192 ? 25.472 56.051 23.722 1.00 16.21 203 ASP A C 1
ATOM 1379 O O . ASP A 1 192 ? 26.081 56.857 23.014 1.00 20.62 203 ASP A O 1
ATOM 1384 N N . LEU A 1 193 ? 25.756 55.865 25.004 1.00 14.83 204 LEU A N 1
ATOM 1385 C CA . LEU A 1 193 ? 26.814 56.631 25.661 1.00 17.06 204 LEU A CA 1
ATOM 1386 C C . LEU A 1 193 ? 28.029 55.749 25.957 1.00 16.79 204 LEU A C 1
ATOM 1387 O O . LEU A 1 193 ? 29.153 56.086 25.583 1.00 21.62 204 LEU A O 1
ATOM 1392 N N . PHE A 1 194 ? 27.805 54.615 26.623 1.00 13.63 205 PHE A N 1
ATOM 1393 C CA . PHE A 1 194 ? 28.894 53.701 26.978 1.00 12.60 205 PHE A CA 1
ATOM 1394 C C . PHE A 1 194 ? 29.184 52.622 25.933 1.00 13.05 205 PHE A C 1
ATOM 1395 O O . PHE A 1 194 ? 30.282 52.057 25.903 1.00 18.15 205 PHE A O 1
ATOM 1403 N N . GLY A 1 195 ? 28.176 52.262 25.147 1.00 12.22 206 GLY A N 1
ATOM 1404 C CA . GLY A 1 195 ? 28.335 51.235 24.133 1.00 13.87 206 GLY A CA 1
ATOM 1405 C C . GLY A 1 195 ? 28.213 49.801 24.624 1.00 13.77 206 GLY A C 1
ATOM 1406 O O . GLY A 1 195 ? 28.508 48.869 23.863 1.00 16.32 206 GLY A O 1
ATOM 1407 N N . ASP A 1 196 ? 27.797 49.598 25.875 1.00 11.02 207 ASP A N 1
ATOM 1408 C CA . ASP A 1 196 ? 27.621 48.229 26.358 1.00 13.41 207 ASP A CA 1
ATOM 1409 C C . ASP A 1 196 ? 26.400 47.598 25.698 1.00 12.21 207 ASP A C 1
ATOM 1410 O O . ASP A 1 196 ? 25.344 48.217 25.622 1.00 10.67 207 ASP A O 1
ATOM 1415 N N . PRO A 1 197 ? 26.547 46.368 25.189 1.00 12.77 208 PRO A N 1
ATOM 1416 C CA . PRO A 1 197 ? 25.373 45.744 24.570 1.00 12.86 208 PRO A CA 1
ATOM 1417 C C . PRO A 1 197 ? 24.297 45.497 25.612 1.00 12.06 208 PRO A C 1
ATOM 1418 O O . PRO A 1 197 ? 24.573 45.084 26.749 1.00 12.72 208 PRO A O 1
ATOM 1422 N N . LEU A 1 198 ? 23.056 45.681 25.190 1.00 12.79 209 LEU A N 1
ATOM 1423 C CA . LEU A 1 198 ? 21.914 45.519 26.070 1.00 10.14 209 LEU A CA 1
ATOM 1424 C C . LEU A 1 198 ? 21.244 44.150 26.040 1.00 12.91 209 LEU A C 1
ATOM 1425 O O . LEU A 1 198 ? 20.429 43.840 26.908 1.00 15.22 209 LEU A O 1
ATOM 1430 N N . PHE A 1 199 ? 21.571 43.345 25.030 1.00 11.50 210 PHE A N 1
ATOM 1431 C CA . PHE A 1 199 ? 20.989 42.011 24.891 1.00 14.19 210 PHE A CA 1
ATOM 1432 C C . PHE A 1 199 ? 22.081 41.004 24.543 1.00 11.54 210 PHE A C 1
ATOM 1433 O O . PHE A 1 199 ? 23.162 41.379 24.090 1.00 11.93 210 PHE A O 1
ATOM 1441 N N . PRO A 1 200 ? 21.799 39.707 24.739 1.00 10.13 211 PRO A N 1
ATOM 1442 C CA . PRO A 1 200 ? 22.806 38.721 24.334 1.00 9.91 211 PRO A CA 1
ATOM 1443 C C . PRO A 1 200 ? 22.945 38.745 22.810 1.00 10.41 211 PRO A C 1
ATOM 1444 O O . PRO A 1 200 ? 21.948 38.911 22.078 1.00 10.82 211 PRO A O 1
ATOM 1448 N N . ALA A 1 201 ? 24.168 38.555 22.335 1.00 11.04 212 ALA A N 1
ATOM 1449 C CA . ALA A 1 201 ? 24.436 38.556 20.899 1.00 10.07 212 ALA A CA 1
ATOM 1450 C C . ALA A 1 201 ? 24.046 37.226 20.283 1.00 11.47 212 ALA A C 1
ATOM 1451 O O . ALA A 1 201 ? 23.642 37.176 19.117 1.00 10.52 212 ALA A O 1
ATOM 1453 N N . TYR A 1 202 ? 24.241 36.139 21.025 1.00 12.39 213 TYR A N 1
ATOM 1454 C CA . TYR A 1 202 ? 23.979 34.811 20.476 1.00 10.97 213 TYR A CA 1
ATOM 1455 C C . TYR A 1 202 ? 23.658 33.784 21.544 1.00 11.52 213 TYR A C 1
ATOM 1456 O O . TYR A 1 202 ? 23.886 34.001 22.741 1.00 12.86 213 TYR A O 1
ATOM 1465 N N . ARG A 1 203 ? 23.146 32.650 21.084 1.00 10.29 214 ARG A N 1
ATOM 1466 C CA A ARG A 1 203 ? 22.850 31.516 21.954 0.60 9.68 214 ARG A CA 1
ATOM 1467 C CA B ARG A 1 203 ? 22.839 31.520 21.947 0.40 9.76 214 ARG A CA 1
ATOM 1468 C C . ARG A 1 203 ? 23.321 30.253 21.257 1.00 13.56 214 ARG A C 1
ATOM 1469 O O . ARG A 1 203 ? 23.037 30.045 20.074 1.00 10.98 214 ARG A O 1
ATOM 1484 N N . ILE A 1 204 ? 24.025 29.398 21.992 1.00 12.75 215 ILE A N 1
ATOM 1485 C CA . ILE A 1 204 ? 24.477 28.140 21.407 1.00 11.85 215 ILE A CA 1
ATOM 1486 C C . ILE A 1 204 ? 23.503 27.036 21.794 1.00 13.44 215 ILE A C 1
ATOM 1487 O O . ILE A 1 204 ? 23.085 26.934 22.951 1.00 15.88 215 ILE A O 1
ATOM 1492 N N . HIS A 1 205 ? 23.138 26.209 20.816 1.00 13.15 216 HIS A N 1
ATOM 1493 C CA . HIS A 1 205 ? 22.206 25.113 21.034 1.00 13.33 216 HIS A CA 1
ATOM 1494 C C . HIS A 1 205 ? 22.891 23.803 20.697 1.00 15.54 216 HIS A C 1
ATOM 1495 O O . HIS A 1 205 ? 23.590 23.700 19.685 1.00 17.08 216 HIS A O 1
ATOM 1502 N N . ARG A 1 206 ? 22.707 22.804 21.553 1.00 17.68 217 ARG A N 1
ATOM 1503 C CA . ARG A 1 206 ? 23.312 21.511 21.287 1.00 19.76 217 ARG A CA 1
ATOM 1504 C C . ARG A 1 206 ? 22.491 20.767 20.248 1.00 18.53 217 ARG A C 1
ATOM 1505 O O . ARG A 1 206 ? 21.257 20.766 20.290 1.00 18.43 217 ARG A O 1
ATOM 1513 N N . VAL A 1 207 ? 23.199 20.180 19.287 1.00 23.07 218 VAL A N 1
ATOM 1514 C CA . VAL A 1 207 ? 22.592 19.405 18.213 1.00 22.42 218 VAL A CA 1
ATOM 1515 C C . VAL A 1 207 ? 23.357 18.086 18.169 1.00 28.06 218 VAL A C 1
ATOM 1516 O O . VAL A 1 207 ? 24.333 17.961 17.437 1.00 24.69 218 VAL A O 1
ATOM 1520 N N . GLY A 1 208 ? 22.958 17.128 18.996 1.00 32.08 219 GLY A N 1
ATOM 1521 C CA . GLY A 1 208 ? 23.668 15.866 19.066 1.00 23.83 219 GLY A CA 1
ATOM 1522 C C . GLY A 1 208 ? 25.073 16.138 19.561 1.00 24.13 219 GLY A C 1
ATOM 1523 O O . GLY A 1 208 ? 25.265 16.811 20.575 1.00 32.78 219 GLY A O 1
ATOM 1524 N N . PRO A 1 209 ? 26.084 15.673 18.820 1.00 25.91 220 PRO A N 1
ATOM 1525 C CA . PRO A 1 209 ? 27.463 15.935 19.239 1.00 25.79 220 PRO A CA 1
ATOM 1526 C C . PRO A 1 209 ? 27.941 17.294 18.753 1.00 24.02 220 PRO A C 1
ATOM 1527 O O . PRO A 1 209 ? 29.100 17.669 18.964 1.00 24.81 220 PRO A O 1
ATOM 1531 N N . TYR A 1 210 ? 27.051 18.027 18.087 1.00 22.82 221 TYR A N 1
ATOM 1532 C CA . TYR A 1 210 ? 27.400 19.331 17.532 1.00 19.39 221 TYR A CA 1
ATOM 1533 C C . TYR A 1 210 ? 26.855 20.482 18.377 1.00 17.50 221 TYR A C 1
ATOM 1534 O O . TYR A 1 210 ? 26.010 20.282 19.244 1.00 20.41 221 TYR A O 1
ATOM 1543 N N . ALA A 1 211 ? 27.285 21.695 18.045 1.00 18.28 222 ALA A N 1
ATOM 1544 C CA . ALA A 1 211 ? 26.764 22.898 18.694 1.00 17.54 222 ALA A CA 1
ATOM 1545 C C . ALA A 1 211 ? 26.518 23.947 17.603 1.00 15.03 222 ALA A C 1
ATOM 1546 O O . ALA A 1 211 ? 27.370 24.194 16.754 1.00 15.74 222 ALA A O 1
ATOM 1548 N N . LEU A 1 212 ? 25.340 24.557 17.641 1.00 16.04 223 LEU A N 1
ATOM 1549 C CA . LEU A 1 212 ? 24.958 25.544 16.640 1.00 12.99 223 LEU A CA 1
ATOM 1550 C C . LEU A 1 212 ? 24.659 26.864 17.328 1.00 9.85 223 LEU A C 1
ATOM 1551 O O . LEU A 1 212 ? 23.824 26.915 18.223 1.00 13.46 223 LEU A O 1
ATOM 1556 N N . ALA A 1 213 ? 25.336 27.921 16.894 1.00 10.74 224 ALA A N 1
ATOM 1557 C CA . ALA A 1 213 ? 25.111 29.258 17.459 1.00 10.56 224 ALA A CA 1
ATOM 1558 C C . ALA A 1 213 ? 24.126 30.024 16.589 1.00 12.30 224 ALA A C 1
ATOM 1559 O O . ALA A 1 213 ? 24.229 30.002 15.368 1.00 12.87 224 ALA A O 1
ATOM 1561 N N . VAL A 1 214 ? 23.182 30.695 17.237 1.00 10.55 225 VAL A N 1
ATOM 1562 C CA . VAL A 1 214 ? 22.235 31.588 16.558 1.00 9.74 225 VAL A CA 1
ATOM 1563 C C . VAL A 1 214 ? 22.646 32.974 17.043 1.00 10.30 225 VAL A C 1
ATOM 1564 O O . VAL A 1 214 ? 22.594 33.251 18.253 1.00 11.13 225 VAL A O 1
ATOM 1568 N N . VAL A 1 215 ? 23.106 33.815 16.117 1.00 9.77 226 VAL A N 1
ATOM 1569 C CA . VAL A 1 215 ? 23.523 35.185 16.415 1.00 10.01 226 VAL A CA 1
ATOM 1570 C C . VAL A 1 215 ? 22.399 36.073 15.908 1.00 10.80 226 VAL A C 1
ATOM 1571 O O . VAL A 1 215 ? 21.865 35.816 14.829 1.00 12.82 226 VAL A O 1
ATOM 1575 N N . GLY A 1 216 ? 22.049 37.114 16.657 1.00 8.41 227 GLY A N 1
ATOM 1576 C CA . GLY A 1 216 ? 20.999 38.016 16.211 1.00 8.93 227 GLY A CA 1
ATOM 1577 C C . GLY A 1 216 ? 21.503 39.386 15.802 1.00 11.16 227 GLY A C 1
ATOM 1578 O O . GLY A 1 216 ? 22.457 39.922 16.368 1.00 10.91 227 GLY A O 1
ATOM 1579 N N . ALA A 1 217 ? 20.847 39.954 14.796 1.00 8.89 228 ALA A N 1
ATOM 1580 C CA . ALA A 1 217 ? 21.132 41.315 14.350 1.00 7.94 228 ALA A CA 1
ATOM 1581 C C . ALA A 1 217 ? 19.825 42.032 14.104 1.00 8.92 228 ALA A C 1
ATOM 1582 O O . ALA A 1 217 ? 18.998 41.553 13.339 1.00 9.78 228 ALA A O 1
ATOM 1584 N N . SER A 1 218 ? 19.618 43.147 14.801 1.00 8.93 229 SER A N 1
ATOM 1585 C CA . SER A 1 218 ? 18.454 43.995 14.551 1.00 8.60 229 SER A CA 1
ATOM 1586 C C . SER A 1 218 ? 18.785 45.049 13.481 1.00 9.20 229 SER A C 1
ATOM 1587 O O . SER A 1 218 ? 19.950 45.302 13.145 1.00 10.20 229 SER A O 1
ATOM 1590 N N . TYR A 1 219 ? 17.742 45.629 12.902 1.00 9.40 230 TYR A N 1
ATOM 1591 C CA . TYR A 1 219 ? 17.921 46.598 11.816 1.00 9.23 230 TYR A CA 1
ATOM 1592 C C . TYR A 1 219 ? 18.804 47.739 12.282 1.00 9.89 230 TYR A C 1
ATOM 1593 O O . TYR A 1 219 ? 18.552 48.330 13.330 1.00 10.87 230 TYR A O 1
ATOM 1602 N N . PRO A 1 220 ? 19.837 48.080 11.496 1.00 8.83 231 PRO A N 1
ATOM 1603 C CA . PRO A 1 220 ? 20.774 49.122 11.946 1.00 10.83 231 PRO A CA 1
ATOM 1604 C C . PRO A 1 220 ? 20.294 50.555 11.774 1.00 12.71 231 PRO A C 1
ATOM 1605 O O . PRO A 1 220 ? 20.917 51.473 12.306 1.00 12.20 231 PRO A O 1
ATOM 1609 N N . TYR A 1 221 ? 19.197 50.756 11.041 1.00 10.90 232 TYR A N 1
ATOM 1610 C CA . TYR A 1 221 ? 18.727 52.107 10.768 1.00 11.27 232 TYR A CA 1
ATOM 1611 C C . TYR A 1 221 ? 17.457 52.515 11.504 1.00 11.56 232 TYR A C 1
ATOM 1612 O O . TYR A 1 221 ? 16.756 53.426 11.072 1.00 11.98 232 TYR A O 1
ATOM 1621 N N . VAL A 1 222 ? 17.185 51.879 12.637 1.00 11.03 233 VAL A N 1
ATOM 1622 C CA . VAL A 1 222 ? 15.999 52.217 13.416 1.00 11.72 233 VAL A CA 1
ATOM 1623 C C . VAL A 1 222 ? 15.936 53.703 13.784 1.00 15.21 233 VAL A C 1
ATOM 1624 O O . VAL A 1 222 ? 14.878 54.324 13.718 1.00 11.92 233 VAL A O 1
ATOM 1628 N N . LYS A 1 223 ? 17.054 54.272 14.215 1.00 15.12 234 LYS A N 1
ATOM 1629 C CA . LYS A 1 223 ? 17.035 55.657 14.679 1.00 17.22 234 LYS A CA 1
ATOM 1630 C C . LYS A 1 223 ? 16.528 56.687 13.679 1.00 17.11 234 LYS A C 1
ATOM 1631 O O . LYS A 1 223 ? 15.726 57.563 14.035 1.00 22.92 234 LYS A O 1
ATOM 1637 N N . VAL A 1 224 ? 16.982 56.594 12.435 1.00 13.37 235 VAL A N 1
ATOM 1638 C CA . VAL A 1 224 ? 16.583 57.549 11.406 1.00 19.55 235 VAL A CA 1
ATOM 1639 C C . VAL A 1 224 ? 15.265 57.193 10.722 1.00 20.87 235 VAL A C 1
ATOM 1640 O O . VAL A 1 224 ? 14.719 57.993 9.956 1.00 19.53 235 VAL A O 1
ATOM 1644 N N . SER A 1 225 ? 14.762 55.992 10.992 1.00 14.65 236 SER A N 1
ATOM 1645 C CA . SER A 1 225 ? 13.561 55.497 10.319 1.00 17.23 236 SER A CA 1
ATOM 1646 C C . SER A 1 225 ? 12.242 55.724 11.048 1.00 12.59 236 SER A C 1
ATOM 1647 O O . SER A 1 225 ? 11.167 55.508 10.470 1.00 14.84 236 SER A O 1
ATOM 1650 N N . HIS A 1 226 ? 12.331 56.113 12.317 1.00 13.17 237 HIS A N 1
ATOM 1651 C CA . HIS A 1 226 ? 11.167 56.314 13.177 1.00 11.46 237 HIS A CA 1
ATOM 1652 C C . HIS A 1 226 ? 11.411 57.445 14.156 1.00 12.25 237 HIS A C 1
ATOM 1653 O O . HIS A 1 226 ? 12.557 57.887 14.319 1.00 15.68 237 HIS A O 1
ATOM 1660 N N . PRO A 1 227 ? 10.348 57.914 14.830 1.00 14.28 238 PRO A N 1
ATOM 1661 C CA . PRO A 1 227 ? 10.490 59.000 15.806 1.00 13.55 238 PRO A CA 1
ATOM 1662 C C . PRO A 1 227 ? 11.625 58.728 16.779 1.00 17.09 238 PRO A C 1
ATOM 1663 O O . PRO A 1 227 ? 11.770 57.621 17.296 1.00 14.79 238 PRO A O 1
ATOM 1667 N N . GLU A 1 228 ? 12.433 59.760 17.001 1.00 18.03 239 GLU A N 1
ATOM 1668 C CA . GLU A 1 228 ? 13.587 59.677 17.879 1.00 22.09 239 GLU A CA 1
ATOM 1669 C C . GLU A 1 228 ? 13.258 59.209 19.290 1.00 16.12 239 GLU A C 1
ATOM 1670 O O . GLU A 1 228 ? 14.034 58.462 19.893 1.00 20.08 239 GLU A O 1
ATOM 1676 N N . SER A 1 229 ? 12.134 59.668 19.831 1.00 16.66 240 SER A N 1
ATOM 1677 C CA . SER A 1 229 ? 11.755 59.338 21.195 1.00 17.58 240 SER A CA 1
ATOM 1678 C C . SER A 1 229 ? 11.649 57.837 21.440 1.00 17.32 240 SER A C 1
ATOM 1679 O O . SER A 1 229 ? 11.866 57.367 22.552 1.00 20.43 240 SER A O 1
ATOM 1682 N N . PHE A 1 230 ? 11.302 57.085 20.397 1.00 15.08 241 PHE A N 1
ATOM 1683 C CA . PHE A 1 230 ? 11.129 55.648 20.538 1.00 14.62 241 PHE A CA 1
ATOM 1684 C C . PHE A 1 230 ? 12.402 54.914 20.951 1.00 15.37 241 PHE A C 1
ATOM 1685 O O . PHE A 1 230 ? 12.326 53.852 21.577 1.00 16.04 241 PHE A O 1
ATOM 1693 N N . THR A 1 231 ? 13.557 55.433 20.544 1.00 15.07 242 THR A N 1
ATOM 1694 C CA . THR A 1 231 ? 14.829 54.755 20.801 1.00 17.36 242 THR A CA 1
ATOM 1695 C C . THR A 1 231 ? 15.865 55.596 21.546 1.00 13.23 242 THR A C 1
ATOM 1696 O O . THR A 1 231 ? 17.064 55.319 21.465 1.00 14.64 242 THR A O 1
ATOM 1700 N N . GLU A 1 232 ? 15.419 56.615 22.263 1.00 17.33 243 GLU A N 1
ATOM 1701 C CA . GLU A 1 232 ? 16.361 57.460 22.987 1.00 19.16 243 GLU A CA 1
ATOM 1702 C C . GLU A 1 232 ? 17.230 56.618 23.926 1.00 12.87 243 GLU A C 1
ATOM 1703 O O . GLU A 1 232 ? 16.726 55.796 24.681 1.00 17.41 243 GLU A O 1
ATOM 1709 N N . GLY A 1 233 ? 18.539 56.854 23.890 1.00 15.80 244 GLY A N 1
ATOM 1710 C CA . GLY A 1 233 ? 19.466 56.135 24.741 1.00 14.41 244 GLY A CA 1
ATOM 1711 C C . GLY A 1 233 ? 20.062 54.900 24.098 1.00 14.64 244 GLY A C 1
ATOM 1712 O O . GLY A 1 233 ? 21.011 54.320 24.637 1.00 14.77 244 GLY A O 1
ATOM 1713 N N . LEU A 1 234 ? 19.528 54.510 22.937 1.00 12.77 245 LEU A N 1
ATOM 1714 C CA . LEU A 1 234 ? 19.986 53.307 22.243 1.00 12.32 245 LEU A CA 1
ATOM 1715 C C . LEU A 1 234 ? 20.655 53.609 20.916 1.00 12.90 245 LEU A C 1
ATOM 1716 O O . LEU A 1 234 ? 20.250 54.532 20.207 1.00 13.43 245 LEU A O 1
ATOM 1721 N N . SER A 1 235 ? 21.643 52.786 20.570 1.00 11.89 246 SER A N 1
ATOM 1722 C CA . SER A 1 235 ? 22.280 52.814 19.256 1.00 12.17 246 SER A CA 1
ATOM 1723 C C . SER A 1 235 ? 22.086 51.422 18.662 1.00 11.87 246 SER A C 1
ATOM 1724 O O . SER A 1 235 ? 22.141 50.421 19.387 1.00 13.94 246 SER A O 1
ATOM 1727 N N . PHE A 1 236 ? 21.859 51.365 17.350 1.00 12.17 247 PHE A N 1
ATOM 1728 C CA . PHE A 1 236 ? 21.651 50.106 16.625 1.00 11.41 247 PHE A CA 1
ATOM 1729 C C . PHE A 1 236 ? 22.692 49.956 15.514 1.00 10.53 247 PHE A C 1
ATOM 1730 O O . PHE A 1 236 ? 22.587 49.074 14.651 1.00 11.94 247 PHE A O 1
ATOM 1738 N N . ALA A 1 237 ? 23.642 50.877 15.464 1.00 12.62 248 ALA A N 1
ATOM 1739 C CA . ALA A 1 237 ? 24.584 50.912 14.363 1.00 11.76 248 ALA A CA 1
ATOM 1740 C C . ALA A 1 237 ? 25.214 49.590 13.959 1.00 12.96 248 ALA A C 1
ATOM 1741 O O . ALA A 1 237 ? 25.629 48.789 14.800 1.00 12.80 248 ALA A O 1
ATOM 1743 N N . LEU A 1 238 ? 25.295 49.386 12.650 1.00 13.61 249 LEU A N 1
ATOM 1744 C CA . LEU A 1 238 ? 25.973 48.231 12.100 1.00 16.79 249 LEU A CA 1
ATOM 1745 C C . LEU A 1 238 ? 27.417 48.339 12.594 1.00 17.89 249 LEU A C 1
ATOM 1746 O O . LEU A 1 238 ? 28.032 49.408 12.508 1.00 18.67 249 LEU A O 1
ATOM 1751 N N . ASP A 1 239 ? 27.930 47.256 13.163 1.00 17.47 250 ASP A N 1
ATOM 1752 C CA . ASP A 1 239 ? 29.284 47.248 13.726 1.00 17.54 250 ASP A CA 1
ATOM 1753 C C . ASP A 1 239 ? 29.991 45.951 13.324 1.00 16.23 250 ASP A C 1
ATOM 1754 O O . ASP A 1 239 ? 29.878 44.933 14.009 1.00 18.35 250 ASP A O 1
ATOM 1759 N N . GLU A 1 240 ? 30.693 45.987 12.193 1.00 19.28 251 GLU A N 1
ATOM 1760 C CA . GLU A 1 240 ? 31.376 44.802 11.673 1.00 17.33 251 GLU A CA 1
ATOM 1761 C C . GLU A 1 240 ? 32.327 44.160 12.672 1.00 14.74 251 GLU A C 1
ATOM 1762 O O . GLU A 1 240 ? 32.378 42.938 12.796 1.00 17.35 251 GLU A O 1
ATOM 1768 N N . ARG A 1 241 ? 33.091 44.989 13.373 1.00 17.96 252 ARG A N 1
ATOM 1769 C CA . ARG A 1 241 ? 34.027 44.470 14.367 1.00 19.60 252 ARG A CA 1
ATOM 1770 C C . ARG A 1 241 ? 33.299 43.709 15.477 1.00 16.51 252 ARG A C 1
ATOM 1771 O O . ARG A 1 241 ? 33.699 42.606 15.858 1.00 17.83 252 ARG A O 1
ATOM 1779 N N . ARG A 1 242 ? 32.232 44.301 16.009 1.00 16.83 253 ARG A N 1
ATOM 1780 C CA . ARG A 1 242 ? 31.473 43.660 17.083 1.00 15.88 253 ARG A CA 1
ATOM 1781 C C . ARG A 1 242 ? 30.810 42.372 16.590 1.00 13.89 253 ARG A C 1
ATOM 1782 O O . ARG A 1 242 ? 30.757 41.368 17.305 1.00 16.40 253 ARG A O 1
ATOM 1790 N N . LEU A 1 243 ? 30.316 42.401 15.354 1.00 15.23 254 LEU A N 1
ATOM 1791 C CA . LEU A 1 243 ? 29.696 41.210 14.778 1.00 13.54 254 LEU A CA 1
ATOM 1792 C C . LEU A 1 243 ? 30.742 40.108 14.608 1.00 13.71 254 LEU A C 1
ATOM 1793 O O . LEU A 1 243 ? 30.501 38.960 14.967 1.00 14.31 254 LEU A O 1
ATOM 1798 N N . GLN A 1 244 ? 31.900 40.462 14.054 1.00 14.32 255 GLN A N 1
ATOM 1799 C CA . GLN A 1 244 ? 32.970 39.481 13.872 1.00 16.80 255 GLN A CA 1
ATOM 1800 C C . GLN A 1 244 ? 33.375 38.901 15.226 1.00 16.37 255 GLN A C 1
ATOM 1801 O O . GLN A 1 244 ? 33.594 37.700 15.361 1.00 16.60 255 GLN A O 1
ATOM 1807 N N . GLU A 1 245 ? 33.456 39.764 16.233 1.00 17.69 256 GLU A N 1
ATOM 1808 C CA A GLU A 1 245 ? 33.826 39.343 17.580 0.50 18.85 256 GLU A CA 1
ATOM 1809 C CA B GLU A 1 245 ? 33.827 39.336 17.577 0.50 18.84 256 GLU A CA 1
ATOM 1810 C C . GLU A 1 245 ? 32.829 38.336 18.148 1.00 17.03 256 GLU A C 1
ATOM 1811 O O . GLU A 1 245 ? 33.214 37.353 18.784 1.00 18.11 256 GLU A O 1
ATOM 1822 N N . ALA A 1 246 ? 31.541 38.591 17.923 1.00 16.03 257 ALA A N 1
ATOM 1823 C CA . ALA A 1 246 ? 30.503 37.701 18.416 1.00 17.45 257 ALA A CA 1
ATOM 1824 C C . ALA A 1 246 ? 30.629 36.336 17.742 1.00 14.62 257 ALA A C 1
ATOM 1825 O O . ALA A 1 246 ? 30.508 35.298 18.394 1.00 15.17 257 ALA A O 1
ATOM 1827 N N . VAL A 1 247 ? 30.843 36.341 16.427 1.00 15.00 258 VAL A N 1
ATOM 1828 C CA . VAL A 1 247 ? 30.995 35.100 15.682 1.00 13.69 258 VAL A CA 1
ATOM 1829 C C . VAL A 1 247 ? 32.202 34.328 16.210 1.00 13.65 258 VAL A C 1
ATOM 1830 O O . VAL A 1 247 ? 32.110 33.130 16.476 1.00 14.96 258 VAL A O 1
ATOM 1834 N N . ASP A 1 248 ? 33.321 35.031 16.355 1.00 15.87 259 ASP A N 1
ATOM 1835 C CA . ASP A 1 248 ? 34.550 34.411 16.863 1.00 17.30 259 ASP A CA 1
ATOM 1836 C C . ASP A 1 248 ? 34.340 33.830 18.257 1.00 16.37 259 ASP A C 1
ATOM 1837 O O . ASP A 1 248 ? 34.779 32.713 18.551 1.00 18.53 259 ASP A O 1
ATOM 1842 N N . LYS A 1 249 ? 33.693 34.601 19.123 1.00 17.74 260 LYS A N 1
ATOM 1843 C CA . LYS A 1 249 ? 33.458 34.160 20.493 1.00 15.46 260 LYS A CA 1
ATOM 1844 C C . LYS A 1 249 ? 32.596 32.906 20.538 1.00 17.26 260 LYS A C 1
ATOM 1845 O O . LYS A 1 249 ? 32.858 31.981 21.307 1.00 16.72 260 LYS A O 1
ATOM 1851 N N . ALA A 1 250 ? 31.552 32.870 19.716 1.00 14.44 261 ALA A N 1
ATOM 1852 C CA . ALA A 1 250 ? 30.677 31.708 19.696 1.00 13.12 261 ALA A CA 1
ATOM 1853 C C . ALA A 1 250 ? 31.461 30.441 19.326 1.00 15.22 261 ALA A C 1
ATOM 1854 O O . ALA A 1 250 ? 31.260 29.381 19.920 1.00 16.10 261 ALA A O 1
ATOM 1856 N N . ARG A 1 251 ? 32.312 30.560 18.315 1.00 15.68 262 ARG A N 1
ATOM 1857 C CA . ARG A 1 251 ? 33.127 29.435 17.855 1.00 17.44 262 ARG A CA 1
ATOM 1858 C C . ARG A 1 251 ? 34.128 29.016 18.928 1.00 19.15 262 ARG A C 1
ATOM 1859 O O . ARG A 1 251 ? 34.355 27.819 19.142 1.00 19.81 262 ARG A O 1
ATOM 1867 N N . ALA A 1 252 ? 34.698 30.000 19.618 1.00 19.57 263 ALA A N 1
ATOM 1868 C CA . ALA A 1 252 ? 35.664 29.707 20.681 1.00 19.37 263 ALA A CA 1
ATOM 1869 C C . ALA A 1 252 ? 34.990 28.962 21.824 1.00 24.87 263 ALA A C 1
ATOM 1870 O O . ALA A 1 252 ? 35.629 28.173 22.530 1.00 23.74 263 ALA A O 1
ATOM 1872 N N . GLU A 1 253 ? 33.694 29.208 21.999 1.00 20.93 264 GLU A N 1
ATOM 1873 C CA . GLU A 1 253 ? 32.914 28.538 23.029 1.00 22.36 264 GLU A CA 1
ATOM 1874 C C . GLU A 1 253 ? 32.524 27.134 22.592 1.00 22.68 264 GLU A C 1
ATOM 1875 O O . GLU A 1 253 ? 31.915 26.387 23.362 1.00 28.21 264 GLU A O 1
ATOM 1881 N N . GLY A 1 254 ? 32.820 26.787 21.343 1.00 19.77 265 GLY A N 1
ATOM 1882 C CA . GLY A 1 254 ? 32.509 25.456 20.858 1.00 20.39 265 GLY A CA 1
ATOM 1883 C C . GLY A 1 254 ? 31.477 25.327 19.749 1.00 19.19 265 GLY A C 1
ATOM 1884 O O . GLY A 1 254 ? 31.143 24.215 19.345 1.00 20.85 265 GLY A O 1
ATOM 1885 N N . ALA A 1 255 ? 30.958 26.446 19.255 1.00 18.31 266 ALA A N 1
ATOM 1886 C CA . ALA A 1 255 ? 29.987 26.374 18.169 1.00 17.55 266 ALA A CA 1
ATOM 1887 C C . ALA A 1 255 ? 30.658 25.836 16.907 1.00 13.64 266 ALA A C 1
ATOM 1888 O O . ALA A 1 255 ? 31.673 26.367 16.464 1.00 18.97 266 ALA A O 1
ATOM 1890 N N . ASN A 1 256 ? 30.057 24.808 16.319 1.00 15.39 267 ASN A N 1
ATOM 1891 C CA . ASN A 1 256 ? 30.567 24.238 15.073 1.00 16.91 267 ASN A CA 1
ATOM 1892 C C . ASN A 1 256 ? 30.012 25.022 13.881 1.00 17.56 267 ASN A C 1
ATOM 1893 O O . ASN A 1 256 ? 30.707 25.225 12.886 1.00 16.10 267 ASN A O 1
ATOM 1898 N N . ALA A 1 257 ? 28.764 25.478 14.003 1.00 14.01 268 ALA A N 1
ATOM 1899 C CA . ALA A 1 257 ? 28.112 26.222 12.930 1.00 13.60 268 ALA A CA 1
ATOM 1900 C C . ALA A 1 257 ? 27.509 27.502 13.478 1.00 13.30 268 ALA A C 1
ATOM 1901 O O . ALA A 1 257 ? 27.080 27.550 14.636 1.00 12.36 268 ALA A O 1
ATOM 1903 N N . VAL A 1 258 ? 27.444 28.515 12.624 1.00 10.32 269 VAL A N 1
ATOM 1904 C CA . VAL A 1 258 ? 26.897 29.810 13.014 1.00 11.29 269 VAL A CA 1
ATOM 1905 C C . VAL A 1 258 ? 25.820 30.271 12.054 1.00 12.12 269 VAL A C 1
ATOM 1906 O O . VAL A 1 258 ? 26.052 30.353 10.848 1.00 10.54 269 VAL A O 1
ATOM 1910 N N . VAL A 1 259 ? 24.659 30.606 12.615 1.00 9.49 270 VAL A N 1
ATOM 1911 C CA . VAL A 1 259 ? 23.529 31.124 11.860 1.00 9.54 270 VAL A CA 1
ATOM 1912 C C . VAL A 1 259 ? 23.273 32.538 12.349 1.00 10.29 270 VAL A C 1
ATOM 1913 O O . VAL A 1 259 ? 23.136 32.766 13.555 1.00 11.52 270 VAL A O 1
ATOM 1917 N N . LEU A 1 260 ? 23.162 33.473 11.416 1.00 9.05 271 LEU A N 1
ATOM 1918 C CA . LEU A 1 260 ? 22.807 34.842 11.762 1.00 7.95 271 LEU A CA 1
ATOM 1919 C C . LEU A 1 260 ? 21.317 35.044 11.488 1.00 9.54 271 LEU A C 1
ATOM 1920 O O . LEU A 1 260 ? 20.882 34.950 10.345 1.00 9.70 271 LEU A O 1
ATOM 1925 N N . LEU A 1 261 ? 20.548 35.293 12.547 1.00 9.26 272 LEU A N 1
ATOM 1926 C CA . LEU A 1 261 ? 19.124 35.608 12.440 1.00 7.99 272 LEU A CA 1
ATOM 1927 C C . LEU A 1 261 ? 19.129 37.132 12.283 1.00 8.79 272 LEU A C 1
ATOM 1928 O O . LEU A 1 261 ? 19.455 37.864 13.223 1.00 8.99 272 LEU A O 1
ATOM 1933 N N . SER A 1 262 ? 18.869 37.597 11.063 1.00 8.04 273 SER A N 1
ATOM 1934 C CA . SER A 1 262 ? 19.096 38.992 10.725 1.00 8.37 273 SER A CA 1
ATOM 1935 C C . SER A 1 262 ? 17.891 39.824 10.353 1.00 8.26 273 SER A C 1
ATOM 1936 O O . SER A 1 262 ? 16.975 39.336 9.693 1.00 8.71 273 SER A O 1
ATOM 1939 N N . HIS A 1 263 ? 17.953 41.106 10.717 1.00 8.19 274 HIS A N 1
ATOM 1940 C CA . HIS A 1 263 ? 16.972 42.080 10.274 1.00 7.84 274 HIS A CA 1
ATOM 1941 C C . HIS A 1 263 ? 17.713 43.248 9.619 1.00 8.02 274 HIS A C 1
ATOM 1942 O O . HIS A 1 263 ? 17.260 44.396 9.664 1.00 8.66 274 HIS A O 1
ATOM 1949 N N . ASN A 1 264 ? 18.838 42.938 8.971 1.00 8.03 275 ASN A N 1
ATOM 1950 C CA . ASN A 1 264 ? 19.611 43.962 8.271 1.00 6.67 275 ASN A CA 1
ATOM 1951 C C . ASN A 1 264 ? 19.014 44.376 6.925 1.00 9.74 275 ASN A C 1
ATOM 1952 O O . ASN A 1 264 ? 19.257 45.494 6.465 1.00 9.11 275 ASN A O 1
ATOM 1957 N N . GLY A 1 265 ? 18.347 43.431 6.257 1.00 8.56 276 GLY A N 1
ATOM 1958 C CA . GLY A 1 265 ? 17.898 43.541 4.878 1.00 9.02 276 GLY A CA 1
ATOM 1959 C C . GLY A 1 265 ? 18.792 42.573 4.102 1.00 9.74 276 GLY A C 1
ATOM 1960 O O . GLY A 1 265 ? 20.004 42.482 4.360 1.00 9.95 276 GLY A O 1
ATOM 1961 N N . MET A 1 266 ? 18.220 41.834 3.153 1.00 7.88 277 MET A N 1
ATOM 1962 C CA . MET A 1 266 ? 18.997 40.808 2.466 1.00 9.50 277 MET A CA 1
ATOM 1963 C C . MET A 1 266 ? 20.224 41.267 1.696 1.00 8.07 277 MET A C 1
ATOM 1964 O O . MET A 1 266 ? 21.192 40.511 1.593 1.00 9.93 277 MET A O 1
ATOM 1969 N N . GLN A 1 267 ? 20.171 42.449 1.088 1.00 9.70 278 GLN A N 1
ATOM 1970 C CA . GLN A 1 267 ? 21.334 42.919 0.337 1.00 8.69 278 GLN A CA 1
ATOM 1971 C C . GLN A 1 267 ? 22.478 43.282 1.274 1.00 10.91 278 GLN A C 1
ATOM 1972 O O . GLN A 1 267 ? 23.636 42.979 0.982 1.00 9.91 278 GLN A O 1
ATOM 1978 N N . LEU A 1 268 ? 22.162 43.878 2.421 1.00 10.13 279 LEU A N 1
ATOM 1979 C CA . LEU A 1 268 ? 23.200 44.182 3.409 1.00 10.58 279 LEU A CA 1
ATOM 1980 C C . LEU A 1 268 ? 23.753 42.865 3.967 1.00 10.31 279 LEU A C 1
ATOM 1981 O O . LEU A 1 268 ? 24.962 42.717 4.184 1.00 10.56 279 LEU A O 1
ATOM 1986 N N . ASP A 1 269 ? 22.882 41.876 4.154 1.00 9.49 280 ASP A N 1
ATOM 1987 C CA . ASP A 1 269 ? 23.339 40.554 4.600 1.00 8.81 280 ASP A CA 1
ATOM 1988 C C . ASP A 1 269 ? 24.336 39.962 3.593 1.00 11.09 280 ASP A C 1
ATOM 1989 O O . ASP A 1 269 ? 25.362 39.374 3.997 1.00 9.90 280 ASP A O 1
ATOM 1994 N N . ALA A 1 270 ? 24.041 40.106 2.298 1.00 10.23 281 ALA A N 1
ATOM 1995 C CA . ALA A 1 270 ? 24.928 39.574 1.260 1.00 9.41 281 ALA A CA 1
ATOM 1996 C C . ALA A 1 270 ? 26.270 40.293 1.320 1.00 10.47 281 ALA A C 1
ATOM 1997 O O . ALA A 1 270 ? 27.320 39.661 1.200 1.00 11.81 281 ALA A O 1
ATOM 1999 N N . ALA A 1 271 ? 26.244 41.602 1.552 1.00 9.69 282 ALA A N 1
ATOM 2000 C CA . ALA A 1 271 ? 27.499 42.356 1.653 1.00 11.82 282 ALA A CA 1
ATOM 2001 C C . ALA A 1 271 ? 28.288 41.866 2.862 1.00 14.57 282 ALA A C 1
ATOM 2002 O O . ALA A 1 271 ? 29.508 41.725 2.790 1.00 15.30 282 ALA A O 1
ATOM 2004 N N . LEU A 1 272 ? 27.599 41.598 3.968 1.00 10.01 283 LEU A N 1
ATOM 2005 C CA . LEU A 1 272 ? 28.261 41.090 5.171 1.00 13.25 283 LEU A CA 1
ATOM 2006 C C . LEU A 1 272 ? 28.862 39.699 4.967 1.00 16.73 283 LEU A C 1
ATOM 2007 O O . LEU A 1 272 ? 29.901 39.367 5.547 1.00 14.78 283 LEU A O 1
ATOM 2012 N N . ALA A 1 273 ? 28.212 38.877 4.151 1.00 11.88 284 ALA A N 1
ATOM 2013 C CA . ALA A 1 273 ? 28.719 37.534 3.884 1.00 12.21 284 ALA A CA 1
ATOM 2014 C C . ALA A 1 273 ? 30.076 37.589 3.181 1.00 18.56 284 ALA A C 1
ATOM 2015 O O . ALA A 1 273 ? 30.827 36.620 3.203 1.00 20.41 284 ALA A O 1
ATOM 2017 N N . GLU A 1 274 ? 30.398 38.721 2.567 1.00 15.20 285 GLU A N 1
ATOM 2018 C CA . GLU A 1 274 ? 31.688 38.840 1.887 1.00 16.80 285 GLU A CA 1
ATOM 2019 C C . GLU A 1 274 ? 32.714 39.544 2.766 1.00 22.25 285 GLU A C 1
ATOM 2020 O O . GLU A 1 274 ? 33.876 39.675 2.378 1.00 23.05 285 GLU A O 1
ATOM 2026 N N . ARG A 1 275 ? 32.286 40.005 3.940 1.00 14.85 286 ARG A N 1
ATOM 2027 C CA A ARG A 1 275 ? 33.159 40.754 4.847 0.50 16.23 286 ARG A CA 1
ATOM 2028 C CA B ARG A 1 275 ? 33.172 40.742 4.839 0.50 16.25 286 ARG A CA 1
ATOM 2029 C C . ARG A 1 275 ? 33.423 40.085 6.192 1.00 23.45 286 ARG A C 1
ATOM 2030 O O . ARG A 1 275 ? 34.490 40.267 6.786 1.00 27.54 286 ARG A O 1
ATOM 2045 N N . ILE A 1 276 ? 32.439 39.351 6.694 1.00 16.95 287 ILE A N 1
ATOM 2046 C CA . ILE A 1 276 ? 32.562 38.691 7.986 1.00 14.56 287 ILE A CA 1
ATOM 2047 C C . ILE A 1 276 ? 32.926 37.242 7.757 1.00 16.12 287 ILE A C 1
ATOM 2048 O O . ILE A 1 276 ? 32.332 36.577 6.906 1.00 21.37 287 ILE A O 1
ATOM 2053 N N . ARG A 1 277 ? 33.890 36.725 8.513 1.00 16.86 288 ARG A N 1
ATOM 2054 C CA A ARG A 1 277 ? 34.299 35.330 8.382 0.50 16.59 288 ARG A CA 1
ATOM 2055 C CA B ARG A 1 277 ? 34.242 35.323 8.344 0.50 16.28 288 ARG A CA 1
ATOM 2056 C C . ARG A 1 277 ? 33.557 34.480 9.401 1.00 14.30 288 ARG A C 1
ATOM 2057 O O . ARG A 1 277 ? 33.392 34.903 10.545 1.00 19.12 288 ARG A O 1
ATOM 2072 N N . GLY A 1 278 ? 33.134 33.285 9.008 1.00 14.89 289 GLY A N 1
ATOM 2073 C CA . GLY A 1 278 ? 32.510 32.379 9.944 1.00 15.23 289 GLY A CA 1
ATOM 2074 C C . GLY A 1 278 ? 31.002 32.301 10.066 1.00 12.88 289 GLY A C 1
ATOM 2075 O O . GLY A 1 278 ? 30.512 31.586 10.943 1.00 15.27 289 GLY A O 1
ATOM 2076 N N . ILE A 1 279 ? 30.272 33.000 9.200 1.00 14.34 290 ILE A N 1
ATOM 2077 C CA . ILE A 1 279 ? 28.811 32.906 9.211 1.00 13.24 290 ILE A CA 1
ATOM 2078 C C . ILE A 1 279 ? 28.413 31.876 8.164 1.00 11.72 290 ILE A C 1
ATOM 2079 O O . ILE A 1 279 ? 28.682 32.058 6.979 1.00 14.71 290 ILE A O 1
ATOM 2084 N N . ASP A 1 280 ? 27.794 30.784 8.597 1.00 10.29 291 ASP A N 1
ATOM 2085 C CA . ASP A 1 280 ? 27.466 29.697 7.679 1.00 10.49 291 ASP A CA 1
ATOM 2086 C C . ASP A 1 280 ? 26.125 29.850 6.982 1.00 10.49 291 ASP A C 1
ATOM 2087 O O . ASP A 1 280 ? 25.957 29.409 5.844 1.00 10.95 291 ASP A O 1
ATOM 2092 N N . LEU A 1 281 ? 25.188 30.500 7.662 1.00 10.24 292 LEU A N 1
ATOM 2093 C CA . LEU A 1 281 ? 23.841 30.688 7.140 1.00 8.24 292 LEU A CA 1
ATOM 2094 C C . LEU A 1 281 ? 23.300 31.986 7.703 1.00 7.66 292 LEU A C 1
ATOM 2095 O O . LEU A 1 281 ? 23.499 32.293 8.893 1.00 9.38 292 LEU A O 1
ATOM 2100 N N . ILE A 1 282 ? 22.636 32.752 6.845 1.00 8.20 293 ILE A N 1
ATOM 2101 C CA . ILE A 1 282 ? 21.962 33.974 7.282 1.00 8.08 293 ILE A CA 1
ATOM 2102 C C . ILE A 1 282 ? 20.484 33.795 6.971 1.00 7.88 293 ILE A C 1
ATOM 2103 O O . ILE A 1 282 ? 20.120 33.412 5.849 1.00 7.98 293 ILE A O 1
ATOM 2108 N N . LEU A 1 283 ? 19.647 34.061 7.967 1.00 8.44 294 LEU A N 1
ATOM 2109 C CA . LEU A 1 283 ? 18.181 34.028 7.802 1.00 9.46 294 LEU A CA 1
ATOM 2110 C C . LEU A 1 283 ? 17.794 35.506 7.705 1.00 8.55 294 LEU A C 1
ATOM 2111 O O . LEU A 1 283 ? 17.885 36.244 8.697 1.00 9.54 294 LEU A O 1
ATOM 2116 N N . SER A 1 284 ? 17.471 35.957 6.488 1.00 8.94 295 SER A N 1
ATOM 2117 C CA . SER A 1 284 ? 17.283 37.377 6.195 1.00 7.83 295 SER A CA 1
ATOM 2118 C C . SER A 1 284 ? 15.868 37.891 6.228 1.00 8.32 295 SER A C 1
ATOM 2119 O O . SER A 1 284 ? 15.083 37.575 5.341 1.00 9.12 295 SER A O 1
ATOM 2122 N N . GLY A 1 285 ? 15.589 38.767 7.184 1.00 7.31 296 GLY A N 1
ATOM 2123 C CA . GLY A 1 285 ? 14.316 39.461 7.255 1.00 8.60 296 GLY A CA 1
ATOM 2124 C C . GLY A 1 285 ? 14.431 40.850 6.626 1.00 8.48 296 GLY A C 1
ATOM 2125 O O . GLY A 1 285 ? 15.371 41.132 5.865 1.00 8.37 296 GLY A O 1
ATOM 2126 N N . HIS A 1 286 ? 13.477 41.718 6.983 1.00 8.56 297 HIS A N 1
ATOM 2127 C CA . HIS A 1 286 ? 13.418 43.128 6.571 1.00 8.31 297 HIS A CA 1
ATOM 2128 C C . HIS A 1 286 ? 12.980 43.413 5.151 1.00 7.35 297 HIS A C 1
ATOM 2129 O O . HIS A 1 286 ? 12.139 44.288 4.915 1.00 9.00 297 HIS A O 1
ATOM 2136 N N . THR A 1 287 ? 13.601 42.728 4.195 1.00 7.53 298 THR A N 1
ATOM 2137 C CA . THR A 1 287 ? 13.291 42.991 2.793 1.00 7.22 298 THR A CA 1
ATOM 2138 C C . THR A 1 287 ? 12.089 42.213 2.249 1.00 7.83 298 THR A C 1
ATOM 2139 O O . THR A 1 287 ? 11.636 42.470 1.122 1.00 8.49 298 THR A O 1
ATOM 2143 N N . HIS A 1 288 ? 11.519 41.345 3.093 1.00 7.99 299 HIS A N 1
ATOM 2144 C CA . HIS A 1 288 ? 10.324 40.565 2.738 1.00 7.68 299 HIS A CA 1
ATOM 2145 C C . HIS A 1 288 ? 10.540 39.687 1.504 1.00 8.50 299 HIS A C 1
ATOM 2146 O O . HIS A 1 288 ? 9.604 39.419 0.742 1.00 10.48 299 HIS A O 1
ATOM 2153 N N . ASP A 1 289 ? 11.759 39.185 1.340 1.00 7.22 300 ASP A N 1
ATOM 2154 C CA . ASP A 1 289 ? 12.083 38.369 0.178 1.00 6.66 300 ASP A CA 1
ATOM 2155 C C . ASP A 1 289 ? 11.658 36.903 0.316 1.00 8.03 300 ASP A C 1
ATOM 2156 O O . ASP A 1 289 ? 11.340 36.433 1.413 1.00 8.09 300 AS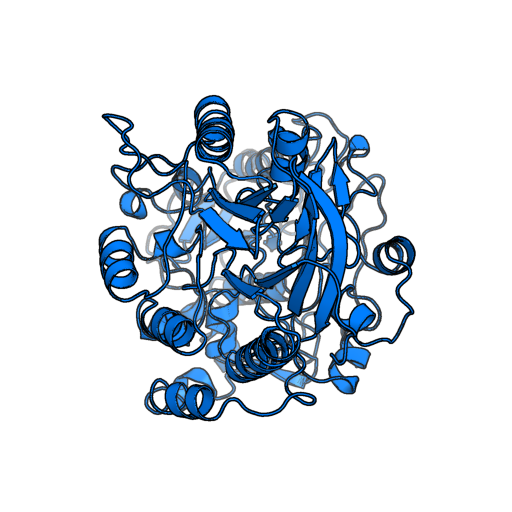P A O 1
ATOM 2161 N N . LEU A 1 290 ? 11.709 36.185 -0.809 1.00 8.27 301 LEU A N 1
ATOM 2162 C CA . LEU A 1 290 ? 11.438 34.751 -0.837 1.00 8.13 301 LEU A CA 1
ATOM 2163 C C . LEU A 1 290 ? 12.597 34.093 -1.587 1.00 9.47 301 LEU A C 1
ATOM 2164 O O . LEU A 1 290 ? 12.967 34.560 -2.669 1.00 10.45 301 LEU A O 1
ATOM 2169 N N . THR A 1 291 ? 13.169 33.035 -1.008 1.00 8.58 302 THR A N 1
ATOM 2170 C CA . THR A 1 291 ? 14.284 32.311 -1.634 1.00 9.31 302 THR A CA 1
ATOM 2171 C C . THR A 1 291 ? 14.024 30.805 -1.581 1.00 8.48 302 THR A C 1
ATOM 2172 O O . THR A 1 291 ? 14.469 30.123 -0.660 1.00 10.97 302 THR A O 1
ATOM 2176 N N . PRO A 1 292 ? 13.322 30.256 -2.587 1.00 8.23 303 PRO A N 1
ATOM 2177 C CA . PRO A 1 292 ? 13.016 28.817 -2.607 1.00 9.53 303 PRO A CA 1
ATOM 2178 C C . PRO A 1 292 ? 14.257 27.925 -2.577 1.00 10.08 303 PRO A C 1
ATOM 2179 O O . PRO A 1 292 ? 14.202 26.785 -2.112 1.00 11.45 303 PRO A O 1
ATOM 2183 N N . ARG A 1 293 ? 15.366 28.466 -3.071 1.00 9.57 304 ARG A N 1
ATOM 2184 C CA . ARG A 1 293 ? 16.677 27.817 -3.014 1.00 10.12 304 ARG A CA 1
ATOM 2185 C C . ARG A 1 293 ? 17.567 28.860 -2.336 1.00 10.69 304 ARG A C 1
ATOM 2186 O O . ARG A 1 293 ? 17.406 30.070 -2.565 1.00 10.77 304 ARG A O 1
ATOM 2194 N N . PRO A 1 294 ? 18.487 28.417 -1.467 1.00 9.48 305 PRO A N 1
ATOM 2195 C CA . PRO A 1 294 ? 19.327 29.379 -0.750 1.00 9.06 305 PRO A CA 1
ATOM 2196 C C . PRO A 1 294 ? 20.274 30.112 -1.686 1.00 11.46 305 PRO A C 1
ATOM 2197 O O . PRO A 1 294 ? 20.735 29.567 -2.704 1.00 13.32 305 PRO A O 1
ATOM 2201 N N . TRP A 1 295 ? 20.576 31.350 -1.333 1.00 10.01 306 TRP A N 1
ATOM 2202 C CA . TRP A 1 295 ? 21.476 32.182 -2.125 1.00 8.72 306 TRP A CA 1
ATOM 2203 C C . TRP A 1 295 ? 22.889 32.008 -1.567 1.00 11.77 306 TRP A C 1
ATOM 2204 O O . TRP A 1 295 ? 23.131 32.234 -0.383 1.00 9.68 306 TRP A O 1
ATOM 2215 N N . ARG A 1 296 ? 23.818 31.568 -2.407 1.00 12.41 307 ARG A N 1
ATOM 2216 C CA . ARG A 1 296 ? 25.200 31.388 -1.980 1.00 11.97 307 ARG A CA 1
ATOM 2217 C C . ARG A 1 296 ? 26.001 32.658 -2.226 1.00 12.60 307 ARG A C 1
ATOM 2218 O O . ARG A 1 296 ? 26.150 33.095 -3.378 1.00 13.85 307 ARG A O 1
ATOM 2226 N N . VAL A 1 297 ? 26.521 33.238 -1.149 1.00 11.15 308 VAL A N 1
ATOM 2227 C CA . VAL A 1 297 ? 27.358 34.431 -1.225 1.00 11.73 308 VAL A CA 1
ATOM 2228 C C . VAL A 1 297 ? 28.601 34.169 -0.384 1.00 14.96 308 VAL A C 1
ATOM 2229 O O . VAL A 1 297 ? 28.503 33.842 0.808 1.00 13.47 308 VAL A O 1
ATOM 2233 N N . GLY A 1 298 ? 29.775 34.259 -0.998 1.00 16.64 309 GLY A N 1
ATOM 2234 C CA . GLY A 1 298 ? 30.984 33.955 -0.253 1.00 19.07 309 GLY A CA 1
ATOM 2235 C C . GLY A 1 298 ? 30.917 32.517 0.226 1.00 16.14 309 GLY A C 1
ATOM 2236 O O . GLY A 1 298 ? 30.673 31.604 -0.562 1.00 18.04 309 GLY A O 1
ATOM 2237 N N . LYS A 1 299 ? 31.109 32.311 1.524 1.00 16.10 310 LYS A N 1
ATOM 2238 C CA . LYS A 1 299 ? 31.057 30.972 2.099 1.00 15.13 310 LYS A CA 1
ATOM 2239 C C . LYS A 1 299 ? 29.799 30.825 2.954 1.00 13.77 310 LYS A C 1
ATOM 2240 O O . LYS A 1 299 ? 29.769 30.056 3.923 1.00 13.88 310 LYS A O 1
ATOM 2246 N N . THR A 1 300 ? 28.762 31.567 2.574 1.00 12.50 311 THR A N 1
ATOM 2247 C CA . THR A 1 300 ? 27.523 31.636 3.345 1.00 13.23 311 THR A CA 1
ATOM 2248 C C . THR A 1 300 ? 26.291 31.333 2.505 1.00 11.13 311 THR A C 1
ATOM 2249 O O . THR A 1 300 ? 26.214 31.755 1.357 1.00 12.61 311 THR A O 1
ATOM 2253 N N . TRP A 1 301 ? 25.319 30.644 3.104 1.00 10.66 312 TRP A N 1
ATOM 2254 C CA . TRP A 1 301 ? 24.009 30.439 2.496 1.00 10.62 312 TRP A CA 1
ATOM 2255 C C . TRP A 1 301 ? 23.066 31.486 3.080 1.00 10.05 312 TRP A C 1
ATOM 2256 O O . TRP A 1 301 ? 23.114 31.761 4.287 1.00 10.96 312 TRP A O 1
ATOM 2267 N N . ILE A 1 302 ? 22.179 32.021 2.241 1.00 8.66 313 ILE A N 1
ATOM 2268 C CA . ILE A 1 302 ? 21.200 33.028 2.671 1.00 8.34 313 ILE A CA 1
ATOM 2269 C C . ILE A 1 302 ? 19.779 32.576 2.307 1.00 10.12 313 ILE A C 1
ATOM 2270 O O . ILE A 1 302 ? 19.517 32.178 1.160 1.00 9.89 313 ILE A O 1
ATOM 2275 N N . VAL A 1 303 ? 18.886 32.600 3.300 1.00 8.95 314 VAL A N 1
ATOM 2276 C CA . VAL A 1 303 ? 17.479 32.211 3.128 1.00 8.62 314 VAL A CA 1
ATOM 2277 C C . VAL A 1 303 ? 16.627 33.352 3.667 1.00 8.75 314 VAL A C 1
ATOM 2278 O O . VAL A 1 303 ? 16.822 33.772 4.814 1.00 9.15 314 VAL A O 1
ATOM 2282 N N . ALA A 1 304 ? 15.713 33.865 2.844 1.00 7.65 315 ALA A N 1
ATOM 2283 C CA . ALA A 1 304 ? 14.863 34.986 3.256 1.00 7.14 315 ALA A CA 1
ATOM 2284 C C . ALA A 1 304 ? 13.639 34.537 4.056 1.00 7.71 315 ALA A C 1
ATOM 2285 O O . ALA A 1 304 ? 13.167 33.401 3.915 1.00 8.85 315 ALA A O 1
ATOM 2287 N N . GLY A 1 305 ? 13.090 35.451 4.855 1.00 6.87 316 GLY A N 1
ATOM 2288 C CA . GLY A 1 305 ? 11.975 35.116 5.725 1.00 8.37 316 GLY A CA 1
ATOM 2289 C C . GLY A 1 305 ? 10.570 35.468 5.263 1.00 8.72 316 GLY A C 1
ATOM 2290 O O . GLY A 1 305 ? 9.607 35.252 6.006 1.00 7.26 316 GLY A O 1
ATOM 2291 N N . SER A 1 306 ? 10.447 35.970 4.034 1.00 7.80 317 SER A N 1
ATOM 2292 C CA . SER A 1 306 ? 9.145 36.367 3.482 1.00 7.00 317 SER A CA 1
ATOM 2293 C C . SER A 1 306 ? 8.440 37.378 4.377 1.00 8.08 317 SER A C 1
ATOM 2294 O O . SER A 1 306 ? 9.087 38.235 4.968 1.00 8.67 317 SER A O 1
ATOM 2297 N N . ALA A 1 307 ? 7.113 37.281 4.478 1.00 7.15 318 ALA A N 1
ATOM 2298 C CA . ALA A 1 307 ? 6.388 38.273 5.266 1.00 7.82 318 ALA A CA 1
ATOM 2299 C C . ALA A 1 307 ? 4.920 37.950 5.439 1.00 7.77 318 ALA A C 1
ATOM 2300 O O . ALA A 1 307 ? 4.339 37.176 4.677 1.00 9.03 318 ALA A O 1
ATOM 2302 N N . ALA A 1 308 ? 4.328 38.608 6.434 1.00 9.41 319 ALA A N 1
ATOM 2303 C CA . ALA A 1 308 ? 2.884 38.592 6.653 1.00 8.52 319 ALA A CA 1
ATOM 2304 C C . ALA A 1 308 ? 2.291 37.220 6.866 1.00 8.96 319 ALA A C 1
ATOM 2305 O O . ALA A 1 308 ? 1.070 37.041 6.699 1.00 8.62 319 ALA A O 1
ATOM 2307 N N . GLY A 1 309 ? 3.131 36.278 7.298 1.00 7.53 320 GLY A N 1
ATOM 2308 C CA . GLY A 1 309 ? 2.730 34.901 7.567 1.00 10.12 320 GLY A CA 1
ATOM 2309 C C . GLY A 1 309 ? 2.580 34.038 6.323 1.00 10.26 320 GLY A C 1
ATOM 2310 O O . GLY A 1 309 ? 2.040 32.930 6.392 1.00 11.38 320 GLY A O 1
ATOM 2311 N N . LYS A 1 310 ? 3.054 34.533 5.185 1.00 8.87 321 LYS A N 1
ATOM 2312 C CA . LYS A 1 310 ? 2.893 33.803 3.924 1.00 9.20 321 LYS A CA 1
ATOM 2313 C C . LYS A 1 310 ? 3.522 32.414 3.902 1.00 8.31 321 LYS A C 1
ATOM 2314 O O . LYS A 1 310 ? 2.968 31.481 3.302 1.00 9.58 321 LYS A O 1
ATOM 2320 N N . ALA A 1 311 ? 4.705 32.284 4.494 1.00 9.32 322 ALA A N 1
ATOM 2321 C CA . ALA A 1 311 ? 5.435 31.037 4.397 1.00 10.94 322 ALA A CA 1
ATOM 2322 C C . ALA A 1 311 ? 6.215 30.717 5.641 1.00 9.07 322 ALA A C 1
ATOM 2323 O O . ALA A 1 311 ? 6.658 31.607 6.366 1.00 9.38 322 ALA A O 1
ATOM 2325 N N . LEU A 1 312 ? 6.424 29.425 5.861 1.00 9.02 323 LEU A N 1
ATOM 2326 C CA . LEU A 1 312 ? 7.320 28.969 6.911 1.00 10.28 323 LEU A CA 1
ATOM 2327 C C . LEU A 1 312 ? 8.504 28.366 6.167 1.00 9.12 323 LEU A C 1
ATOM 2328 O O . LEU A 1 312 ? 8.323 27.491 5.326 1.00 10.06 323 LEU A O 1
ATOM 2333 N N . MET A 1 313 ? 9.703 28.868 6.414 1.00 8.92 324 MET A N 1
ATOM 2334 C CA . MET A 1 313 ? 10.880 28.313 5.752 1.00 7.72 324 MET A CA 1
ATOM 2335 C C . MET A 1 313 ? 11.455 27.200 6.619 1.00 10.09 324 MET A C 1
ATOM 2336 O O . MET A 1 313 ? 11.785 27.420 7.796 1.00 11.53 324 MET A O 1
ATOM 2341 N N . ARG A 1 314 ? 11.563 26.001 6.051 1.00 9.15 325 ARG A N 1
ATOM 2342 C CA . ARG A 1 314 ? 12.150 24.887 6.774 1.00 9.64 325 ARG A CA 1
ATOM 2343 C C . ARG A 1 314 ? 13.560 24.686 6.257 1.00 10.14 325 ARG A C 1
ATOM 2344 O O . ARG A 1 314 ? 13.781 24.451 5.061 1.00 10.48 325 ARG A O 1
ATOM 2352 N N . VAL A 1 315 ? 14.527 24.840 7.151 1.00 10.52 326 VAL A N 1
ATOM 2353 C CA . VAL A 1 315 ? 15.915 24.685 6.768 1.00 9.20 326 VAL A CA 1
ATOM 2354 C C . VAL A 1 315 ? 16.526 23.548 7.569 1.00 10.11 326 VAL A C 1
ATOM 2355 O O . VAL A 1 315 ? 16.765 23.691 8.764 1.00 11.23 326 VAL A O 1
ATOM 2359 N N . ASP A 1 316 ? 16.805 22.434 6.898 1.00 10.34 327 ASP A N 1
ATOM 2360 C CA . ASP A 1 316 ? 17.420 21.269 7.543 1.00 8.90 327 ASP A CA 1
ATOM 2361 C C . ASP A 1 316 ? 18.906 21.326 7.282 1.00 12.36 327 ASP A C 1
ATOM 2362 O O . ASP A 1 316 ? 19.349 21.525 6.146 1.00 12.33 327 ASP A O 1
ATOM 2367 N N . LEU A 1 317 ? 19.681 21.220 8.354 1.00 11.69 328 LEU A N 1
ATOM 2368 C CA . LEU A 1 317 ? 21.127 21.352 8.252 1.00 10.03 328 LEU A CA 1
ATOM 2369 C C . LEU A 1 317 ? 21.883 20.079 8.592 1.00 10.25 328 LEU A C 1
ATOM 2370 O O . LEU A 1 317 ? 21.623 19.462 9.626 1.00 13.73 328 LEU A O 1
ATOM 2375 N N . LYS A 1 318 ? 22.871 19.737 7.764 1.00 12.94 329 LYS A N 1
ATOM 2376 C CA . LYS A 1 318 ? 23.783 18.649 8.100 1.00 13.31 329 LYS A CA 1
ATOM 2377 C C . LYS A 1 318 ? 25.046 19.381 8.532 1.00 9.92 329 LYS A C 1
ATOM 2378 O O . LYS A 1 318 ? 25.647 20.137 7.763 1.00 12.28 329 LYS A O 1
ATOM 2384 N N . LEU A 1 319 ? 25.403 19.233 9.799 1.00 12.81 330 LEU A N 1
ATOM 2385 C CA . LEU A 1 319 ? 26.539 19.955 10.322 1.00 11.22 330 LEU A CA 1
ATOM 2386 C C . LEU A 1 319 ? 27.821 19.145 10.243 1.00 13.87 330 LEU A C 1
ATOM 2387 O O . LEU A 1 319 ? 27.790 17.915 10.135 1.00 14.33 330 LEU A O 1
ATOM 2392 N N . TRP A 1 320 ? 28.941 19.848 10.327 1.00 13.59 331 TRP A N 1
ATOM 2393 C CA . TRP A 1 320 ? 30.239 19.216 10.474 1.00 13.63 331 TRP A CA 1
ATOM 2394 C C . TRP A 1 320 ? 31.007 20.009 11.516 1.00 16.94 331 TRP A C 1
ATOM 2395 O O . TRP A 1 320 ? 30.554 21.070 11.973 1.00 15.59 331 TRP A O 1
ATOM 2406 N N . LYS A 1 321 ? 32.152 19.496 11.934 1.00 15.82 332 LYS A N 1
ATOM 2407 C CA A LYS A 1 321 ? 32.926 20.165 12.970 0.50 16.93 332 LYS A CA 1
ATOM 2408 C CA B LYS A 1 321 ? 32.937 20.160 12.966 0.50 16.94 332 LYS A CA 1
ATOM 2409 C C . LYS A 1 321 ? 33.167 21.649 12.719 1.00 19.15 332 LYS A C 1
ATOM 2410 O O . LYS A 1 321 ? 33.203 22.439 13.667 1.00 18.33 332 LYS A O 1
ATOM 2421 N N . GLY A 1 322 ? 33.333 22.038 11.456 1.00 15.67 333 GLY A N 1
ATOM 2422 C CA . GLY A 1 322 ? 33.615 23.420 11.107 1.00 14.78 333 GLY A CA 1
ATOM 2423 C C . GLY A 1 322 ? 32.542 24.266 10.439 1.00 17.05 333 GLY A C 1
ATOM 2424 O O . GLY A 1 322 ? 32.842 25.364 9.974 1.00 18.26 333 GLY A O 1
ATOM 2425 N N . GLY A 1 323 ? 31.313 23.772 10.374 1.00 14.33 334 GLY A N 1
ATOM 2426 C CA . GLY A 1 323 ? 30.256 24.552 9.745 1.00 14.33 334 GLY A CA 1
ATOM 2427 C C . GLY A 1 323 ? 29.061 23.742 9.292 1.00 10.89 334 GLY A C 1
ATOM 2428 O O . GLY A 1 323 ? 28.686 22.767 9.922 1.00 13.32 334 GLY A O 1
ATOM 2429 N N . ILE A 1 324 ? 28.423 24.202 8.219 1.00 10.36 335 ILE A N 1
ATOM 2430 C CA . ILE A 1 324 ? 27.282 23.505 7.651 1.00 11.18 335 ILE A CA 1
ATOM 2431 C C . ILE A 1 324 ? 27.784 22.754 6.423 1.00 10.89 335 ILE A C 1
ATOM 2432 O O . ILE A 1 324 ? 28.263 23.367 5.466 1.00 14.72 335 ILE A O 1
ATOM 2437 N N . ALA A 1 325 ? 27.694 21.428 6.460 1.00 11.02 336 ALA A N 1
ATOM 2438 C CA . ALA A 1 325 ? 28.167 20.630 5.330 1.00 12.05 336 ALA A CA 1
ATOM 2439 C C . ALA A 1 325 ? 27.185 20.714 4.165 1.00 14.40 336 ALA A C 1
ATOM 2440 O O . ALA A 1 325 ? 27.578 20.865 3.010 1.00 14.68 336 ALA A O 1
ATOM 2442 N N . ASN A 1 326 ? 25.899 20.639 4.475 1.00 12.94 337 ASN A N 1
ATOM 2443 C CA . ASN A 1 326 ? 24.898 20.758 3.431 1.00 13.74 337 ASN A CA 1
ATOM 2444 C C . ASN A 1 326 ? 23.573 21.129 4.064 1.00 13.06 337 ASN A C 1
ATOM 2445 O O . ASN A 1 326 ? 23.424 21.063 5.287 1.00 11.50 337 ASN A O 1
ATOM 2450 N N . LEU A 1 327 ? 22.621 21.549 3.237 1.00 12.93 338 LEU A N 1
ATOM 2451 C CA . LEU A 1 327 ? 21.318 21.941 3.747 1.00 12.55 338 LEU A CA 1
ATOM 2452 C C . LEU A 1 327 ? 20.220 21.694 2.733 1.00 10.70 338 LEU A C 1
ATOM 2453 O O . LEU A 1 327 ? 20.475 21.573 1.538 1.00 12.73 338 LEU A O 1
ATOM 2458 N N . ARG A 1 328 ? 19.000 21.594 3.247 1.00 10.05 339 ARG A N 1
ATOM 2459 C CA . ARG A 1 328 ? 17.801 21.455 2.433 1.00 9.27 339 ARG A CA 1
ATOM 2460 C C . ARG A 1 328 ? 16.880 22.593 2.861 1.00 11.24 339 ARG A C 1
ATOM 2461 O O . ARG A 1 328 ? 16.585 22.746 4.054 1.00 12.62 339 ARG A O 1
ATOM 2469 N N . VAL A 1 329 ? 16.429 23.379 1.889 1.00 10.16 340 VAL A N 1
ATOM 2470 C CA . VAL A 1 329 ? 15.555 24.519 2.144 1.00 9.94 340 VAL A CA 1
ATOM 2471 C C . VAL A 1 329 ? 14.227 24.271 1.456 1.00 9.84 340 VAL A C 1
ATOM 2472 O O . VAL A 1 329 ? 14.196 23.910 0.277 1.00 11.32 340 VAL A O 1
ATOM 2476 N N . ARG A 1 330 ? 13.131 24.469 2.184 1.00 10.68 341 ARG A N 1
ATOM 2477 C CA . ARG A 1 330 ? 11.802 24.327 1.606 1.00 9.67 341 ARG A CA 1
ATOM 2478 C C . ARG A 1 330 ? 10.921 25.460 2.089 1.00 12.42 341 ARG A C 1
ATOM 2479 O O . ARG A 1 330 ? 10.817 25.703 3.293 1.00 12.70 341 ARG A O 1
ATOM 2487 N N . VAL A 1 331 ? 10.315 26.166 1.139 1.00 9.65 342 VAL A N 1
ATOM 2488 C CA . VAL A 1 331 ? 9.365 27.219 1.430 1.00 10.09 342 VAL A CA 1
ATOM 2489 C C . VAL A 1 331 ? 8.023 26.515 1.576 1.00 12.34 342 VAL A C 1
ATOM 2490 O O . VAL A 1 331 ? 7.516 25.920 0.613 1.00 14.13 342 VAL A O 1
ATOM 2494 N N . LEU A 1 332 ? 7.484 26.501 2.792 1.00 11.47 343 LEU A N 1
ATOM 2495 C CA . LEU A 1 332 ? 6.209 25.822 3.046 1.00 11.90 343 LEU A CA 1
ATOM 2496 C C . LEU A 1 332 ? 5.075 26.837 3.041 1.00 12.23 343 LEU A C 1
ATOM 2497 O O . LEU A 1 332 ? 4.980 27.687 3.927 1.00 11.18 343 LEU A O 1
ATOM 2502 N N . PRO A 1 333 ? 4.198 26.769 2.035 1.00 11.20 344 PRO A N 1
ATOM 2503 C CA . PRO A 1 333 ? 3.141 27.786 2.002 1.00 8.67 344 PRO A CA 1
ATOM 2504 C C . PRO A 1 333 ? 2.178 27.671 3.176 1.00 13.70 344 PRO A C 1
ATOM 2505 O O . PRO A 1 333 ? 1.728 26.569 3.509 1.00 12.84 344 PRO A O 1
ATOM 2509 N N . VAL A 1 334 ? 1.865 28.803 3.805 1.00 10.97 345 VAL A N 1
ATOM 2510 C CA . VAL A 1 334 ? 0.890 28.815 4.890 1.00 10.24 345 VAL A CA 1
ATOM 2511 C C . VAL A 1 334 ? -0.461 29.084 4.244 1.00 11.49 345 VAL A C 1
ATOM 2512 O O . VAL A 1 334 ? -0.836 30.233 4.025 1.00 10.76 345 VAL A O 1
ATOM 2516 N N . LEU A 1 335 ? -1.137 28.009 3.842 1.00 12.49 346 LEU A N 1
ATOM 2517 C CA . LEU A 1 335 ? -2.434 28.117 3.179 1.00 11.93 346 LEU A CA 1
ATOM 2518 C C . LEU A 1 335 ? -3.507 27.644 4.147 1.00 14.97 346 LEU A C 1
ATOM 2519 O O . LEU A 1 335 ? -3.649 26.449 4.391 1.00 13.29 346 LEU A O 1
ATOM 2524 N N . ALA A 1 336 ? -4.227 28.587 4.746 1.00 15.46 347 ALA A N 1
ATOM 2525 C CA . ALA A 1 336 ? -5.232 28.236 5.742 1.00 17.50 347 ALA A CA 1
ATOM 2526 C C . ALA A 1 336 ? -6.291 27.230 5.288 1.00 15.40 347 ALA A C 1
ATOM 2527 O O . ALA A 1 336 ? -6.802 26.447 6.097 1.00 18.81 347 ALA A O 1
ATOM 2529 N N . GLU A 1 337 ? -6.630 27.241 4.005 1.00 13.73 348 GLU A N 1
ATOM 2530 C CA . GLU A 1 337 ? -7.644 26.297 3.525 1.00 13.69 348 GLU A CA 1
ATOM 2531 C C . GLU A 1 337 ? -7.093 24.881 3.440 1.00 16.69 348 GLU A C 1
ATOM 2532 O O . GLU A 1 337 ? -7.844 23.934 3.216 1.00 20.47 348 GLU A O 1
ATOM 2538 N N . HIS A 1 338 ? -5.783 24.727 3.610 1.00 13.74 349 HIS A N 1
ATOM 2539 C CA . HIS A 1 338 ? -5.142 23.431 3.446 1.00 16.31 349 HIS A CA 1
ATOM 2540 C C . HIS A 1 338 ? -4.341 22.945 4.640 1.00 14.53 349 HIS A C 1
ATOM 2541 O O . HIS A 1 338 ? -3.507 22.042 4.526 1.00 17.17 349 HIS A O 1
ATOM 2548 N N . LEU A 1 339 ? -4.604 23.563 5.786 1.00 16.83 350 LEU A N 1
ATOM 2549 C CA . LEU A 1 339 ? -3.920 23.218 7.022 1.00 16.70 350 LEU A CA 1
ATOM 2550 C C . LEU A 1 339 ? -4.943 22.992 8.118 1.00 14.76 350 LEU A C 1
ATOM 2551 O O . LEU A 1 339 ? -6.028 23.568 8.092 1.00 19.02 350 LEU A O 1
ATOM 2556 N N . PRO A 1 340 ? -4.589 22.175 9.121 1.00 17.48 351 PRO A N 1
ATOM 2557 C CA . PRO A 1 340 ? -5.559 22.008 10.209 1.00 20.80 351 PRO A CA 1
ATOM 2558 C C . PRO A 1 340 ? -5.562 23.253 11.086 1.00 25.14 351 PRO A C 1
ATOM 2559 O O . PRO A 1 340 ? -4.709 24.134 10.938 1.00 22.79 351 PRO A O 1
ATOM 2563 N N . LYS A 1 341 ? -6.536 23.340 11.983 1.00 26.25 352 LYS A N 1
ATOM 2564 C CA . LYS A 1 341 ? -6.646 24.498 12.859 1.00 25.96 352 LYS A CA 1
ATOM 2565 C C . LYS A 1 341 ? -5.792 24.338 14.111 1.00 20.74 352 LYS A C 1
ATOM 2566 O O . LYS A 1 341 ? -5.577 23.221 14.582 1.00 25.16 352 LYS A O 1
ATOM 2572 N N . ALA A 1 342 ? -5.294 25.461 14.631 1.00 20.63 353 ALA A N 1
ATOM 2573 C CA . ALA A 1 342 ? -4.593 25.482 15.915 1.00 18.99 353 ALA A CA 1
ATOM 2574 C C . ALA A 1 342 ? -5.668 26.052 16.845 1.00 16.92 353 ALA A C 1
ATOM 2575 O O . ALA A 1 342 ? -5.897 27.261 16.886 1.00 18.16 353 ALA A O 1
ATOM 2577 N N . GLU A 1 343 ? -6.406 25.150 17.493 1.00 20.20 354 GLU A N 1
ATOM 2578 C CA . GLU A 1 343 ? -7.559 25.525 18.309 1.00 17.77 354 GLU A CA 1
ATOM 2579 C C . GLU A 1 343 ? -7.287 26.537 19.410 1.00 16.00 354 GLU A C 1
ATOM 2580 O O . GLU A 1 343 ? -8.098 27.434 19.649 1.00 20.42 354 GLU A O 1
ATOM 2586 N N . ASP A 1 344 ? -6.156 26.383 20.092 1.00 18.61 355 ASP A N 1
ATOM 2587 C CA . ASP A 1 344 ? -5.815 27.297 21.171 1.00 15.97 355 ASP A CA 1
ATOM 2588 C C . ASP A 1 344 ? -5.606 28.710 20.638 1.00 16.85 355 ASP A C 1
ATOM 2589 O O . ASP A 1 344 ? -6.058 29.689 21.241 1.00 15.90 355 ASP A O 1
ATOM 2594 N N . VAL A 1 345 ? -4.980 28.807 19.468 1.00 17.46 356 VAL A N 1
ATOM 2595 C CA . VAL A 1 345 ? -4.765 30.098 18.831 1.00 15.80 356 VAL A CA 1
ATOM 2596 C C . VAL A 1 345 ? -6.082 30.732 18.393 1.00 15.97 356 VAL A C 1
ATOM 2597 O O . VAL A 1 345 ? -6.311 31.924 18.603 1.00 16.68 356 VAL A O 1
ATOM 2601 N N . GLU A 1 346 ? -6.949 29.938 17.771 1.00 17.01 357 GLU A N 1
ATOM 2602 C CA . GLU A 1 346 ? -8.253 30.439 17.345 1.00 20.51 357 GLU A CA 1
ATOM 2603 C C . GLU A 1 346 ? -9.034 30.972 18.552 1.00 16.57 357 GLU A C 1
ATOM 2604 O O . GLU A 1 346 ? -9.631 32.050 18.499 1.00 18.99 357 GLU A O 1
ATOM 2610 N N . ALA A 1 347 ? -9.023 30.208 19.640 1.00 19.30 358 ALA A N 1
ATOM 2611 C CA . ALA A 1 347 ? -9.743 30.603 20.849 1.00 20.99 358 ALA A CA 1
ATOM 2612 C C . ALA A 1 347 ? -9.166 31.892 21.417 1.00 14.73 358 ALA A C 1
ATOM 2613 O O . ALA A 1 347 ? -9.905 32.790 21.838 1.00 18.06 358 ALA A O 1
ATOM 2615 N N . PHE A 1 348 ? -7.838 31.998 21.394 1.00 17.65 359 PHE A N 1
ATOM 2616 C CA . PHE A 1 348 ? -7.162 33.177 21.923 1.00 14.50 359 PHE A CA 1
ATOM 2617 C C . PHE A 1 348 ? -7.516 34.422 21.113 1.00 14.76 359 PHE A C 1
ATOM 2618 O O . PHE A 1 348 ? -7.778 35.486 21.666 1.00 15.39 359 PHE A O 1
ATOM 2626 N N . LEU A 1 349 ? -7.511 34.293 19.792 1.00 15.84 360 LEU A N 1
ATOM 2627 C CA . LEU A 1 349 ? -7.851 35.428 18.939 1.00 15.89 360 LEU A CA 1
ATOM 2628 C C . LEU A 1 349 ? -9.305 35.838 19.149 1.00 15.59 360 LEU A C 1
ATOM 2629 O O . LEU A 1 349 ? -9.635 37.023 19.134 1.00 18.27 360 LEU A O 1
ATOM 2634 N N . LYS A 1 350 ? -10.177 34.855 19.343 1.00 18.78 361 LYS A N 1
ATOM 2635 C CA A LYS A 1 350 ? -11.585 35.154 19.579 0.50 22.09 361 LYS A CA 1
ATOM 2636 C CA B LYS A 1 350 ? -11.590 35.133 19.588 0.50 22.08 361 LYS A CA 1
ATOM 2637 C C . LYS A 1 350 ? -11.751 35.941 20.876 1.00 17.94 361 LYS A C 1
ATOM 2638 O O . LYS A 1 350 ? -12.441 36.953 20.909 1.00 22.55 361 LYS A O 1
ATOM 2649 N N . ALA A 1 351 ? -11.098 35.485 21.938 1.00 18.60 362 ALA A N 1
ATOM 2650 C CA . ALA A 1 351 ? -11.168 36.162 23.228 1.00 17.74 362 ALA A CA 1
ATOM 2651 C C . ALA A 1 351 ? -10.609 37.581 23.160 1.00 21.64 362 ALA A C 1
ATOM 2652 O O . ALA A 1 351 ? -11.151 38.501 23.767 1.00 24.20 362 ALA A O 1
ATOM 2654 N N . GLN A 1 352 ? -9.523 37.756 22.413 1.00 20.13 363 GLN A N 1
ATOM 2655 C CA . GLN A 1 352 ? -8.892 39.063 22.288 1.00 19.57 363 GLN A CA 1
ATOM 2656 C C . GLN A 1 352 ? -9.697 40.076 21.467 1.00 19.27 363 GLN A C 1
ATOM 2657 O O . GLN A 1 352 ? -9.749 41.257 21.803 1.00 22.79 363 GLN A O 1
ATOM 2663 N N . LEU A 1 353 ? -10.301 39.614 20.377 1.00 21.57 364 LEU A N 1
ATOM 2664 C CA . LEU A 1 353 ? -10.989 40.519 19.470 1.00 21.70 364 LEU A CA 1
ATOM 2665 C C . LEU A 1 353 ? -12.513 40.527 19.465 1.00 27.15 364 LEU A C 1
ATOM 2666 O O . LEU A 1 353 ? -13.120 41.325 18.753 1.00 25.13 364 LEU A O 1
ATOM 2671 N N . ALA A 1 354 ? -13.125 39.663 20.267 1.00 29.53 365 ALA A N 1
ATOM 2672 C CA . ALA A 1 354 ? -14.585 39.615 20.355 1.00 35.17 365 ALA A CA 1
ATOM 2673 C C . ALA A 1 354 ? -15.174 41.002 20.597 1.00 24.94 365 ALA A C 1
ATOM 2674 O O . ALA A 1 354 ? -16.129 41.409 19.928 1.00 28.73 365 ALA A O 1
ATOM 2676 N N . PRO A 1 355 ? -14.602 41.754 21.551 1.00 25.35 366 PRO A N 1
ATOM 2677 C CA . PRO A 1 355 ? -15.092 43.103 21.859 1.00 25.60 366 PRO A CA 1
ATOM 2678 C C . PRO A 1 355 ? -14.895 44.099 20.720 1.00 25.94 366 PRO A C 1
ATOM 2679 O O . PRO A 1 355 ? -15.484 45.180 20.730 1.00 23.59 366 PRO A O 1
ATOM 2683 N N . HIS A 1 356 ? -14.029 43.767 19.764 1.00 23.30 367 HIS A N 1
ATOM 2684 C CA . HIS A 1 356 ? -13.724 44.700 18.681 1.00 26.12 367 HIS A CA 1
ATOM 2685 C C . HIS A 1 356 ? -14.112 44.208 17.295 1.00 25.38 367 HIS A C 1
ATOM 2686 O O . HIS A 1 356 ? -13.768 44.841 16.297 1.00 23.13 367 HIS A O 1
ATOM 2693 N N . GLN A 1 357 ? -14.806 43.080 17.226 1.00 26.41 368 GLN A N 1
ATOM 2694 C CA . GLN A 1 357 ? -15.164 42.499 15.934 1.00 24.62 368 GLN A CA 1
ATOM 2695 C C . GLN A 1 357 ? -15.970 43.377 14.986 1.00 24.37 368 GLN A C 1
ATOM 2696 O O . GLN A 1 357 ? -15.707 43.393 13.782 1.00 24.76 368 GLN A O 1
ATOM 2702 N N . ASP A 1 358 ? -16.959 44.098 15.508 1.00 24.23 369 ASP A N 1
ATOM 2703 C CA . ASP A 1 358 ? -17.771 44.958 14.658 1.00 24.54 369 ASP A CA 1
ATOM 2704 C C . ASP A 1 358 ? -16.900 46.046 14.050 1.00 22.42 369 ASP A C 1
ATOM 2705 O O . ASP A 1 358 ? -16.994 46.346 12.854 1.00 24.79 369 ASP A O 1
ATOM 2710 N N . HIS A 1 359 ? -16.034 46.622 14.875 1.00 22.40 370 HIS A N 1
ATOM 2711 C CA . HIS A 1 359 ? -15.138 47.660 14.395 1.00 18.66 370 HIS A CA 1
ATOM 2712 C C . HIS A 1 359 ? -14.198 47.105 13.330 1.00 16.94 370 HIS A C 1
ATOM 2713 O O . HIS A 1 359 ? -14.085 47.651 12.239 1.00 16.92 370 HIS A O 1
ATOM 2720 N N . LEU A 1 360 ? -13.515 46.022 13.666 1.00 17.84 371 LEU A N 1
ATOM 2721 C CA . LEU A 1 360 ? -12.506 45.456 12.788 1.00 14.58 371 LEU A CA 1
ATOM 2722 C C . LEU A 1 360 ? -12.979 44.865 11.473 1.00 19.00 371 LEU A C 1
ATOM 2723 O O . LEU A 1 360 ? -12.285 44.978 10.468 1.00 14.75 371 LEU A O 1
ATOM 2728 N N . PHE A 1 361 ? -14.111 44.159 11.499 1.00 16.92 372 PHE A N 1
ATOM 2729 C CA . PHE A 1 361 ? -14.544 43.397 10.339 1.00 16.29 372 PHE A CA 1
ATOM 2730 C C . PHE A 1 361 ? -15.756 43.831 9.523 1.00 17.36 372 PHE A C 1
ATOM 2731 O O . PHE A 1 361 ? -16.059 43.219 8.502 1.00 22.65 372 PHE A O 1
ATOM 2739 N N . THR A 1 362 ? -16.431 44.892 9.938 1.00 19.89 373 THR A N 1
ATOM 2740 C CA . THR A 1 362 ? -17.571 45.385 9.163 1.00 17.55 373 THR A CA 1
ATOM 2741 C C . THR A 1 362 ? -17.050 46.038 7.884 1.00 16.21 373 THR A C 1
ATOM 2742 O O . THR A 1 362 ? -16.087 46.806 7.917 1.00 20.67 373 THR A O 1
ATOM 2746 N N . PRO A 1 363 ? -17.680 45.742 6.740 1.00 17.31 374 PRO A N 1
ATOM 2747 C CA . PRO A 1 363 ? -17.179 46.349 5.505 1.00 16.42 374 PRO A CA 1
ATOM 2748 C C . PRO A 1 363 ? -17.324 47.860 5.496 1.00 18.35 374 PRO A C 1
ATOM 2749 O O . PRO A 1 363 ? -18.385 48.392 5.830 1.00 20.43 374 PRO A O 1
ATOM 2753 N N . LEU A 1 364 ? -16.262 48.541 5.080 1.00 14.03 375 LEU A N 1
ATOM 2754 C CA . LEU A 1 364 ? -16.276 49.990 4.924 1.00 15.64 375 LEU A CA 1
ATOM 2755 C C . LEU A 1 364 ? -16.660 50.329 3.481 1.00 17.45 375 LEU A C 1
ATOM 2756 O O . LEU A 1 364 ? -17.375 51.308 3.222 1.00 17.73 375 LEU A O 1
ATOM 2761 N N . ALA A 1 365 ? -16.156 49.529 2.541 1.00 14.96 376 ALA A N 1
ATOM 2762 C CA . ALA A 1 365 ? -16.423 49.733 1.121 1.00 14.04 376 ALA A CA 1
ATOM 2763 C C . ALA A 1 365 ? -16.025 48.463 0.396 1.00 15.59 376 ALA A C 1
ATOM 2764 O O . ALA A 1 365 ? -15.352 47.610 0.969 1.00 18.35 376 ALA A O 1
ATOM 2766 N N . VAL A 1 366 ? -16.429 48.347 -0.862 1.00 12.43 377 VAL A N 1
ATOM 2767 C CA . VAL A 1 366 ? -16.032 47.205 -1.678 1.00 12.84 377 VAL A CA 1
ATOM 2768 C C . VAL A 1 366 ? -15.051 47.690 -2.735 1.00 12.23 377 VAL A C 1
ATOM 2769 O O . VAL A 1 366 ? -15.262 48.723 -3.357 1.00 13.39 377 VAL A O 1
ATOM 2773 N N . SER A 1 367 ? -13.977 46.935 -2.958 1.00 12.48 378 SER A N 1
ATOM 2774 C CA . SER A 1 367 ? -13.032 47.300 -4.003 1.00 13.26 378 SER A CA 1
ATOM 2775 C C . SER A 1 367 ? -13.355 46.481 -5.244 1.00 13.09 378 SER A C 1
ATOM 2776 O O . SER A 1 367 ? -13.460 45.258 -5.168 1.00 14.96 378 SER A O 1
ATOM 2779 N N . GLU A 1 368 ? -13.519 47.151 -6.378 1.00 13.01 379 GLU A N 1
ATOM 2780 C CA . GLU A 1 368 ? -13.845 46.447 -7.613 1.00 13.18 379 GLU A CA 1
ATOM 2781 C C . GLU A 1 368 ? -12.607 45.880 -8.309 1.00 14.93 379 GLU A C 1
ATOM 2782 O O . GLU A 1 368 ? -12.711 45.000 -9.169 1.00 16.50 379 GLU A O 1
ATOM 2788 N N . THR A 1 369 ? -11.435 46.365 -7.916 1.00 14.32 380 THR A N 1
ATOM 2789 C CA . THR A 1 369 ? -10.187 45.922 -8.530 1.00 14.66 380 THR A CA 1
ATOM 2790 C C . THR A 1 369 ? -9.131 45.574 -7.483 1.00 13.46 380 THR A C 1
ATOM 2791 O O . THR A 1 369 ? -9.277 45.855 -6.292 1.00 13.02 380 THR A O 1
ATOM 2795 N N . LEU A 1 370 ? -8.062 44.947 -7.952 1.00 11.52 381 LEU A N 1
ATOM 2796 C CA . LEU A 1 370 ? -6.979 44.533 -7.082 1.00 11.75 381 LEU A CA 1
ATOM 2797 C C . LEU A 1 370 ? -6.274 45.728 -6.445 1.00 9.97 381 LEU A C 1
ATOM 2798 O O . LEU A 1 370 ? -5.782 46.614 -7.143 1.00 11.39 381 LEU A O 1
ATOM 2803 N N . LEU A 1 371 ? -6.200 45.720 -5.116 1.00 8.81 382 LEU A N 1
ATOM 2804 C CA . LEU A 1 371 ? -5.437 46.740 -4.393 1.00 9.41 382 LEU A CA 1
ATOM 2805 C C . LEU A 1 371 ? -4.1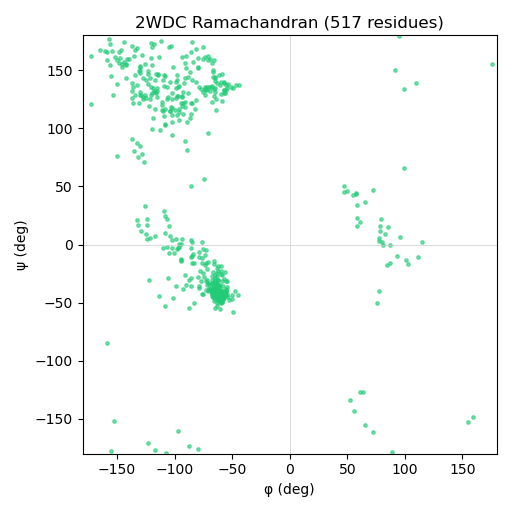92 46.079 -3.816 1.00 8.49 382 LEU A C 1
ATOM 2806 O O . LEU A 1 371 ? -4.285 45.217 -2.937 1.00 10.20 382 LEU A O 1
ATOM 2811 N N . TYR A 1 372 ? -3.034 46.443 -4.362 1.00 9.99 383 TYR A N 1
ATOM 2812 C CA . TYR A 1 372 ? -1.769 45.890 -3.879 1.00 7.85 383 TYR A CA 1
ATOM 2813 C C . TYR A 1 372 ? -0.888 47.028 -3.402 1.00 8.47 383 TYR A C 1
ATOM 2814 O O . TYR A 1 372 ? -1.103 48.180 -3.777 1.00 9.13 383 TYR A O 1
ATOM 2823 N N . LYS A 1 373 ? 0.107 46.690 -2.581 1.00 8.16 384 LYS A N 1
ATOM 2824 C CA . LYS A 1 373 ? 0.977 47.680 -1.953 1.00 7.95 384 LYS A CA 1
ATOM 2825 C C . LYS A 1 373 ? 2.425 47.663 -2.402 1.00 8.24 384 LYS A C 1
ATOM 2826 O O . LYS A 1 373 ? 3.030 48.720 -2.571 1.00 9.48 384 LYS A O 1
ATOM 2832 N N . ARG A 1 374 ? 3.008 46.471 -2.512 1.00 8.29 385 ARG A N 1
ATOM 2833 C CA . ARG A 1 374 ? 4.432 46.359 -2.786 1.00 9.74 385 ARG A CA 1
ATOM 2834 C C . ARG A 1 374 ? 4.835 46.605 -4.230 1.00 9.83 385 ARG A C 1
ATOM 2835 O O . ARG A 1 374 ? 4.229 46.059 -5.158 1.00 10.17 385 ARG A O 1
ATOM 2843 N N . ASP A 1 375 ? 5.886 47.413 -4.390 1.00 9.68 386 ASP A N 1
ATOM 2844 C CA . ASP A 1 375 ? 6.456 47.751 -5.689 1.00 8.72 386 ASP A CA 1
ATOM 2845 C C . ASP A 1 375 ? 7.556 48.760 -5.435 1.00 8.35 386 ASP A C 1
ATOM 2846 O O . ASP A 1 375 ? 7.473 49.541 -4.483 1.00 9.50 386 ASP A O 1
ATOM 2851 N N . THR A 1 376 ? 8.522 48.847 -6.340 1.00 8.98 387 THR A N 1
ATOM 2852 C CA . THR A 1 376 ? 9.556 49.870 -6.179 1.00 7.93 387 THR A CA 1
ATOM 2853 C C . THR A 1 376 ? 8.963 51.280 -6.200 1.00 8.82 387 THR A C 1
ATOM 2854 O O . THR A 1 376 ? 9.379 52.156 -5.433 1.00 8.58 387 THR A O 1
ATOM 2858 N N . LEU A 1 377 ? 8.019 51.509 -7.108 1.00 10.32 388 LEU A N 1
ATOM 2859 C CA . LEU A 1 377 ? 7.552 52.853 -7.413 1.00 11.62 388 LEU A CA 1
ATOM 2860 C C . LEU A 1 377 ? 6.103 53.227 -7.263 1.00 10.97 388 LEU A C 1
ATOM 2861 O O . LEU A 1 377 ? 5.799 54.412 -7.073 1.00 10.48 388 LEU A O 1
ATOM 2866 N N . TYR A 1 378 ? 5.199 52.269 -7.468 1.00 8.99 389 TYR A N 1
ATOM 2867 C CA . TYR A 1 378 ? 3.790 52.603 -7.571 1.00 9.64 389 TYR A CA 1
ATOM 2868 C C . TYR A 1 378 ? 2.903 51.428 -7.201 1.00 11.72 389 TYR A C 1
ATOM 2869 O O . TYR A 1 378 ? 3.253 50.274 -7.473 1.00 10.04 389 TYR A O 1
ATOM 2878 N N . SER A 1 379 ? 1.759 51.709 -6.582 1.00 9.15 390 SER A N 1
ATOM 2879 C CA A SER A 1 379 ? 0.809 50.658 -6.237 0.75 8.52 390 SER A CA 1
ATOM 2880 C CA B SER A 1 379 ? 0.812 50.658 -6.239 0.25 8.63 390 SER A CA 1
ATOM 2881 C C . SER A 1 379 ? -0.620 51.178 -6.301 1.00 9.99 390 SER A C 1
ATOM 2882 O O . SER A 1 379 ? -0.865 52.377 -6.154 1.00 9.66 390 SER A O 1
ATOM 2887 N N . THR A 1 380 ? -1.571 50.278 -6.519 1.00 8.72 391 THR A N 1
ATOM 2888 C CA . THR A 1 380 ? -2.963 50.711 -6.573 1.00 8.77 391 THR A CA 1
ATOM 2889 C C . THR A 1 380 ? -3.472 51.109 -5.194 1.00 8.96 391 THR A C 1
ATOM 2890 O O . THR A 1 380 ? -4.284 52.029 -5.090 1.00 10.11 391 THR A O 1
ATOM 2894 N N . TRP A 1 381 ? -2.992 50.451 -4.134 1.00 9.56 392 TRP A N 1
ATOM 2895 C CA . TRP A 1 381 ? -3.381 50.843 -2.784 1.00 9.46 392 TRP A CA 1
ATOM 2896 C C . TRP A 1 381 ? -2.914 52.273 -2.519 1.00 9.18 392 TRP A C 1
ATOM 2897 O O . TRP A 1 381 ? -3.691 53.096 -2.028 1.00 9.73 392 TRP A O 1
ATOM 2908 N N . ASP A 1 382 ? -1.653 52.584 -2.822 1.00 9.23 393 ASP A N 1
ATOM 2909 C CA . ASP A 1 382 ? -1.158 53.935 -2.534 1.00 8.34 393 ASP A CA 1
ATOM 2910 C C . ASP A 1 382 ? -1.880 54.989 -3.367 1.00 10.22 393 ASP A C 1
ATOM 2911 O O . ASP A 1 382 ? -2.069 56.126 -2.912 1.00 11.88 393 ASP A O 1
ATOM 2916 N N . GLN A 1 383 ? -2.322 54.614 -4.567 1.00 9.62 394 GLN A N 1
ATOM 2917 C CA . GLN A 1 383 ? -3.079 55.557 -5.389 1.00 10.54 394 GLN A CA 1
ATOM 2918 C C . GLN A 1 383 ? -4.429 55.820 -4.717 1.00 12.63 394 GLN A C 1
ATOM 2919 O O . GLN A 1 383 ? -4.898 56.960 -4.674 1.00 12.53 394 GLN A O 1
ATOM 2925 N N . LEU A 1 384 ? -5.051 54.766 -4.189 1.00 10.90 395 LEU A N 1
ATOM 2926 C CA . LEU A 1 384 ? -6.322 54.920 -3.488 1.00 9.88 395 LEU A CA 1
ATOM 2927 C C . LEU A 1 384 ? -6.151 55.918 -2.345 1.00 12.70 395 LEU A C 1
ATOM 2928 O O . LEU A 1 384 ? -6.971 56.823 -2.168 1.00 11.24 395 LEU A O 1
ATOM 2936 N N . VAL A 1 385 ? -5.079 55.773 -1.572 1.00 10.57 396 VAL A N 1
ATOM 2937 C CA . VAL A 1 385 ? -4.828 56.688 -0.457 1.00 10.37 396 VAL A CA 1
ATOM 2938 C C . VAL A 1 385 ? -4.664 58.128 -0.968 1.00 12.17 396 VAL A C 1
ATOM 2939 O O . VAL A 1 385 ? -5.251 59.060 -0.405 1.00 12.12 396 VAL A O 1
ATOM 2943 N N . GLY A 1 386 ? -3.927 58.311 -2.064 1.00 10.57 397 GLY A N 1
ATOM 2944 C CA . GLY A 1 386 ? -3.775 59.621 -2.673 1.00 10.48 397 GLY A CA 1
ATOM 2945 C C . GLY A 1 386 ? -5.126 60.205 -3.063 1.00 10.50 397 GLY A C 1
ATOM 2946 O O . GLY A 1 386 ? -5.402 61.374 -2.787 1.00 12.42 397 GLY A O 1
ATOM 2947 N N . GLU A 1 387 ? -5.971 59.387 -3.689 1.00 10.48 398 GLU A N 1
ATOM 2948 C CA . GLU A 1 387 ? -7.303 59.851 -4.089 1.00 12.36 398 GLU A CA 1
ATOM 2949 C C . GLU A 1 387 ? -8.162 60.213 -2.878 1.00 11.80 398 GLU A C 1
ATOM 2950 O O . GLU A 1 387 ? -8.920 61.202 -2.912 1.00 13.79 398 GLU A O 1
ATOM 2956 N N . ALA A 1 388 ? -8.057 59.425 -1.807 1.00 11.13 399 ALA A N 1
ATOM 2957 C CA . ALA A 1 388 ? -8.816 59.686 -0.584 1.00 12.20 399 ALA A CA 1
ATOM 2958 C C . ALA A 1 388 ? -8.419 61.033 0.014 1.00 14.21 399 ALA A C 1
ATOM 2959 O O . ALA A 1 388 ? -9.270 61.837 0.392 1.00 15.49 399 ALA A O 1
ATOM 2961 N N . VAL A 1 389 ? -7.117 61.275 0.104 1.00 11.91 400 VAL A N 1
ATOM 2962 C CA . VAL A 1 389 ? -6.618 62.513 0.683 1.00 13.14 400 VAL A CA 1
ATOM 2963 C C . VAL A 1 389 ? -7.054 63.710 -0.150 1.00 13.54 400 VAL A C 1
ATOM 2964 O O . VAL A 1 389 ? -7.513 64.713 0.397 1.00 13.93 400 VAL A O 1
ATOM 2968 N N . LYS A 1 390 ? -6.937 63.598 -1.469 1.00 12.37 401 LYS A N 1
ATOM 2969 C CA . LYS A 1 390 ? -7.336 64.699 -2.351 1.00 14.03 401 LYS A CA 1
ATOM 2970 C C . LYS A 1 390 ? -8.843 64.929 -2.335 1.0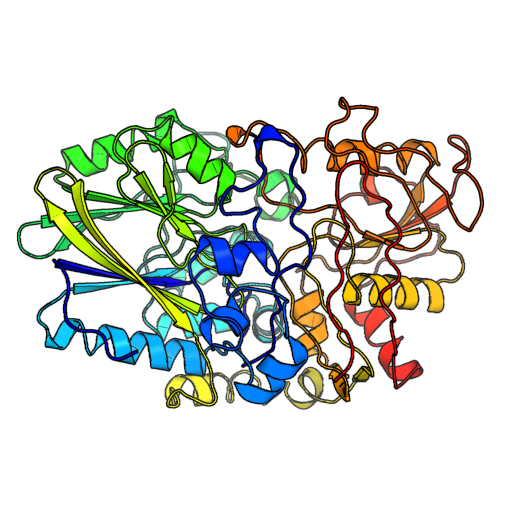0 15.22 401 LYS A C 1
ATOM 2971 O O . LYS A 1 390 ? -9.305 66.059 -2.524 1.00 15.88 401 LYS A O 1
ATOM 2977 N N . ALA A 1 391 ? -9.615 63.870 -2.114 1.00 14.15 402 ALA A N 1
ATOM 2978 C CA . ALA A 1 391 ? -11.072 64.010 -2.074 1.00 13.57 402 ALA A CA 1
ATOM 2979 C C . ALA A 1 391 ? -11.499 64.803 -0.845 1.00 15.95 402 ALA A C 1
ATOM 2980 O O . ALA A 1 391 ? -12.399 65.640 -0.917 1.00 16.94 402 ALA A O 1
ATOM 2982 N N . ILE A 1 392 ? -10.831 64.559 0.277 1.00 15.70 403 ILE A N 1
ATOM 2983 C CA . ILE A 1 392 ? -11.163 65.222 1.530 1.00 13.97 403 ILE A CA 1
ATOM 2984 C C . ILE A 1 392 ? -10.485 66.577 1.694 1.00 16.91 403 ILE A C 1
ATOM 2985 O O . ILE A 1 392 ? -11.046 67.485 2.321 1.00 16.93 403 ILE A O 1
ATOM 2990 N N . TYR A 1 393 ? -9.312 66.727 1.080 1.00 15.56 404 TYR A N 1
ATOM 2991 C CA . TYR A 1 393 ? -8.545 67.979 1.121 1.00 14.64 404 TYR A CA 1
ATOM 2992 C C . TYR A 1 393 ? -8.166 68.397 -0.298 1.00 13.57 404 TYR A C 1
ATOM 2993 O O . TYR A 1 393 ? -7.029 68.221 -0.749 1.00 15.41 404 TYR A O 1
ATOM 3002 N N . PRO A 1 394 ? -9.122 68.969 -1.036 1.00 16.48 405 PRO A N 1
ATOM 3003 C CA . PRO A 1 394 ? -8.913 69.350 -2.437 1.00 19.11 405 PRO A CA 1
ATOM 3004 C C . PRO A 1 394 ? -7.798 70.363 -2.690 1.00 17.74 405 PRO A C 1
ATOM 3005 O O . PRO A 1 394 ? -7.310 70.468 -3.811 1.00 20.35 405 PRO A O 1
ATOM 3009 N N . GLU A 1 395 ? -7.378 71.075 -1.650 1.00 17.83 406 GLU A N 1
ATOM 3010 C CA . GLU A 1 395 ? -6.301 72.050 -1.777 1.00 21.91 406 GLU A CA 1
ATOM 3011 C C . GLU A 1 395 ? -4.950 71.354 -1.957 1.00 16.06 406 GLU A C 1
ATOM 3012 O O . GLU A 1 395 ? -4.000 71.945 -2.470 1.00 19.69 406 GLU A O 1
ATOM 3018 N N . VAL A 1 396 ? -4.871 70.086 -1.557 1.00 17.21 407 VAL A N 1
ATOM 3019 C CA . VAL A 1 396 ? -3.618 69.336 -1.670 1.00 16.34 407 VAL A CA 1
ATOM 3020 C C . VAL A 1 396 ? -3.256 69.031 -3.117 1.00 15.27 407 VAL A C 1
ATOM 3021 O O . VAL A 1 396 ? -4.083 68.495 -3.872 1.00 16.89 407 VAL A O 1
ATOM 3025 N N . GLU A 1 397 ? -2.002 69.304 -3.474 1.00 14.96 408 GLU A N 1
ATOM 3026 C CA . GLU A 1 397 ? -1.497 69.086 -4.828 1.00 15.97 408 GLU A CA 1
ATOM 3027 C C . GLU A 1 397 ? -0.707 67.790 -4.988 1.00 16.02 408 GLU A C 1
ATOM 3028 O O . GLU A 1 397 ? -0.778 67.149 -6.038 1.00 15.82 408 GLU A O 1
ATOM 3034 N N . VAL A 1 398 ? 0.050 67.412 -3.958 1.00 13.58 409 VAL A N 1
ATOM 3035 C CA . VAL A 1 398 ? 0.840 66.184 -4.009 1.00 12.21 409 VAL A CA 1
ATOM 3036 C C . VAL A 1 398 ? 0.693 65.434 -2.691 1.00 12.65 409 VAL A C 1
ATOM 3037 O O . VAL A 1 398 ? 0.739 66.044 -1.626 1.00 14.03 409 VAL A O 1
ATOM 3041 N N . VAL A 1 399 ? 0.491 64.120 -2.769 1.00 12.41 410 VAL A N 1
ATOM 3042 C CA . VAL A 1 399 ? 0.372 63.284 -1.573 1.00 11.09 410 VAL A CA 1
ATOM 3043 C C . VAL A 1 399 ? 1.520 62.285 -1.555 1.00 11.67 410 VAL A C 1
ATOM 3044 O O . VAL A 1 399 ? 1.611 61.444 -2.449 1.00 11.07 410 VAL A O 1
ATOM 3048 N N . PHE A 1 400 ? 2.385 62.379 -0.548 1.00 11.77 411 PHE A N 1
ATOM 3049 C CA . PHE A 1 400 ? 3.514 61.453 -0.411 1.00 10.89 411 PHE A CA 1
ATOM 3050 C C . PHE A 1 400 ? 3.137 60.271 0.479 1.00 10.49 411 PHE A C 1
ATOM 3051 O O . PHE A 1 400 ? 2.927 60.430 1.686 1.00 11.92 411 PHE A O 1
ATOM 3059 N N . SER A 1 401 ? 3.053 59.087 -0.123 1.00 11.15 412 SER A N 1
ATOM 3060 C CA . SER A 1 401 ? 2.738 57.866 0.617 1.00 9.49 412 SER A CA 1
ATOM 3061 C C . SER A 1 401 ? 4.006 57.081 0.926 1.00 9.30 412 SER A C 1
ATOM 3062 O O . SER A 1 401 ? 4.891 56.951 0.076 1.00 11.88 412 SER A O 1
ATOM 3065 N N . PRO A 1 402 ? 4.087 56.524 2.140 1.00 8.99 413 PRO A N 1
ATOM 3066 C CA . PRO A 1 402 ? 5.286 55.777 2.539 1.00 8.45 413 PRO A CA 1
ATOM 3067 C C . PRO A 1 402 ? 5.362 54.427 1.861 1.00 9.16 413 PRO A C 1
ATOM 3068 O O . PRO A 1 402 ? 4.411 53.635 1.912 1.00 10.16 413 PRO A O 1
ATOM 3072 N N . ALA A 1 403 ? 6.515 54.156 1.251 1.00 8.85 414 ALA A N 1
ATOM 3073 C CA . ALA A 1 403 ? 6.708 52.920 0.514 1.00 8.76 414 ALA A CA 1
ATOM 3074 C C . ALA A 1 403 ? 7.164 51.749 1.381 1.00 10.25 414 ALA A C 1
ATOM 3075 O O . ALA A 1 403 ? 8.130 51.062 1.040 1.00 11.95 414 ALA A O 1
ATOM 3077 N N . VAL A 1 404 ? 6.462 51.505 2.482 1.00 8.38 415 VAL A N 1
ATOM 3078 C CA . VAL A 1 404 ? 6.798 50.373 3.345 1.00 7.17 415 VAL A CA 1
ATOM 3079 C C . VAL A 1 404 ? 6.471 49.068 2.620 1.00 9.00 415 VAL A C 1
ATOM 3080 O O . VAL A 1 404 ? 5.650 49.048 1.694 1.00 12.32 415 VAL A O 1
ATOM 3084 N N . ARG A 1 405 ? 7.088 47.970 3.057 1.00 8.02 416 ARG A N 1
ATOM 3085 C CA . ARG A 1 405 ? 6.841 46.678 2.422 1.00 7.83 416 ARG A CA 1
ATOM 3086 C C . ARG A 1 405 ? 5.801 45.827 3.129 1.00 7.95 416 ARG A C 1
ATOM 3087 O O . ARG A 1 405 ? 5.493 44.733 2.681 1.00 9.98 416 ARG A O 1
ATOM 3095 N N . TRP A 1 406 ? 5.277 46.326 4.249 1.00 6.65 417 TRP A N 1
ATOM 3096 C CA . TRP A 1 406 ? 4.215 45.617 4.948 1.00 7.42 417 TRP A CA 1
ATOM 3097 C C . TRP A 1 406 ? 2.866 46.125 4.417 1.00 7.67 417 TRP A C 1
ATOM 3098 O O . TRP A 1 406 ? 2.763 47.221 3.848 1.00 8.98 417 TRP A O 1
ATOM 3109 N N . GLY A 1 407 ? 1.838 45.297 4.563 1.00 7.47 418 GLY A N 1
ATOM 3110 C CA . GLY A 1 407 ? 0.517 45.628 4.056 1.00 8.57 418 GLY A CA 1
ATOM 3111 C C . GLY A 1 407 ? -0.280 44.364 3.784 1.00 9.11 418 GLY A C 1
ATOM 3112 O O . GLY A 1 407 ? -0.070 43.334 4.411 1.00 9.24 418 GLY A O 1
ATOM 3113 N N . THR A 1 408 ? -1.213 44.461 2.841 1.00 8.67 419 THR A N 1
ATOM 3114 C CA . THR A 1 408 ? -2.073 43.327 2.507 1.00 8.80 419 THR A CA 1
ATOM 3115 C C . THR A 1 408 ? -2.579 43.572 1.086 1.00 7.94 419 THR A C 1
ATOM 3116 O O . THR A 1 408 ? -2.258 44.592 0.473 1.00 9.10 419 THR A O 1
ATOM 3120 N N . THR A 1 409 ? -3.337 42.626 0.541 1.00 8.84 420 THR A N 1
ATOM 3121 C CA . THR A 1 409 ? -3.814 42.752 -0.839 1.00 9.07 420 THR A CA 1
ATOM 3122 C C . THR A 1 409 ? -5.304 42.517 -0.854 1.00 8.24 420 THR A C 1
ATOM 3123 O O . THR A 1 409 ? -5.765 41.526 -0.292 1.00 10.10 420 THR A O 1
ATOM 3127 N N . ILE A 1 410 ? -6.050 43.437 -1.466 1.00 9.31 421 ILE A N 1
ATOM 3128 C CA . ILE A 1 410 ? -7.515 43.317 -1.553 1.00 10.55 421 ILE A CA 1
ATOM 3129 C C . ILE A 1 410 ? -7.877 42.827 -2.956 1.00 9.53 421 ILE A C 1
ATOM 3130 O O . ILE A 1 410 ? -7.472 43.429 -3.959 1.00 9.81 421 ILE A O 1
ATOM 3135 N N . LEU A 1 411 ? -8.630 41.731 -3.022 1.00 10.04 422 LEU A N 1
ATOM 3136 C CA . LEU A 1 411 ? -9.017 41.149 -4.310 1.00 9.20 422 LEU A CA 1
ATOM 3137 C C . LEU A 1 411 ? -10.190 41.904 -4.922 1.00 10.80 422 LEU A C 1
ATOM 3138 O O . LEU A 1 411 ? -10.962 42.564 -4.215 1.00 11.87 422 LEU A O 1
ATOM 3143 N N . PRO A 1 412 ? -10.380 41.754 -6.239 1.00 11.76 423 PRO A N 1
ATOM 3144 C CA . PRO A 1 412 ? -11.556 42.399 -6.832 1.00 12.27 423 PRO A CA 1
ATOM 3145 C C . PRO A 1 412 ? -12.812 41.843 -6.176 1.00 12.24 423 PRO A C 1
ATOM 3146 O O . PRO A 1 412 ? -12.939 40.627 -5.945 1.00 14.06 423 PRO A O 1
ATOM 3150 N N . GLY A 1 413 ? -13.749 42.736 -5.872 1.00 12.54 424 GLY A N 1
ATOM 3151 C CA . GLY A 1 413 ? -15.012 42.362 -5.258 1.00 14.45 424 GLY A CA 1
ATOM 3152 C C . GLY A 1 413 ? -14.948 42.154 -3.755 1.00 16.95 424 GLY A C 1
ATOM 3153 O O . GLY A 1 413 ? -15.960 41.846 -3.116 1.00 16.57 424 GLY A O 1
ATOM 3154 N N . GLN A 1 414 ? -13.761 42.330 -3.174 1.00 13.27 425 GLN A N 1
ATOM 3155 C CA . GLN A 1 414 ? -13.576 42.129 -1.738 1.00 13.21 425 GLN A CA 1
ATOM 3156 C C . GLN A 1 414 ? -13.849 43.400 -0.930 1.00 12.39 425 GLN A C 1
ATOM 3157 O O . GLN A 1 414 ? -13.543 44.510 -1.372 1.00 13.89 425 GLN A O 1
ATOM 3163 N N . ALA A 1 415 ? -14.420 43.226 0.251 1.00 14.02 426 ALA A N 1
ATOM 3164 C CA . ALA A 1 415 ? -14.694 44.364 1.118 1.00 13.67 426 ALA A CA 1
ATOM 3165 C C . ALA A 1 415 ? -13.438 44.769 1.877 1.00 13.07 426 ALA A C 1
ATOM 3166 O O . ALA A 1 415 ? -12.687 43.907 2.365 1.00 14.47 426 ALA A O 1
ATOM 3168 N N . ILE A 1 416 ? -13.249 46.082 1.999 1.00 13.72 427 ILE A N 1
ATOM 3169 C CA . ILE A 1 416 ? -12.151 46.671 2.771 1.00 12.15 427 ILE A CA 1
ATOM 3170 C C . ILE A 1 416 ? -12.691 46.912 4.178 1.00 16.05 427 ILE A C 1
ATOM 3171 O O . ILE A 1 416 ? -13.762 47.507 4.339 1.00 14.05 427 ILE A O 1
ATOM 3176 N N . THR A 1 417 ? -11.937 46.482 5.186 1.00 13.96 428 THR A N 1
ATOM 3177 C CA . THR A 1 417 ? -12.343 46.621 6.590 1.00 14.04 428 THR A CA 1
ATOM 3178 C C . THR A 1 417 ? -11.335 47.451 7.367 1.00 13.46 428 THR A C 1
ATOM 3179 O O . THR A 1 417 ? -10.249 47.767 6.860 1.00 12.08 428 THR A O 1
ATOM 3183 N N . TRP A 1 418 ? -11.668 47.756 8.622 1.00 12.33 429 TRP A N 1
ATOM 3184 C CA . TRP A 1 418 ? -10.734 48.482 9.484 1.00 13.13 429 TRP A CA 1
ATOM 3185 C C . TRP A 1 418 ? -9.475 47.636 9.700 1.00 12.80 429 TRP A C 1
ATOM 3186 O O . TRP A 1 418 ? -8.374 48.175 9.786 1.00 11.51 429 TRP A O 1
ATOM 3197 N N . ASP A 1 419 ? -9.636 46.318 9.767 1.00 11.52 430 ASP A N 1
ATOM 3198 C CA . ASP A 1 419 ? -8.477 45.450 9.961 1.00 10.23 430 ASP A CA 1
ATOM 3199 C C . ASP A 1 419 ? -7.503 45.599 8.798 1.00 11.05 430 ASP A C 1
ATOM 3200 O O . ASP A 1 419 ? -6.283 45.613 9.007 1.00 12.02 430 ASP A O 1
ATOM 3205 N N . HIS A 1 420 ? -8.038 45.785 7.589 1.00 10.64 431 HIS A N 1
ATOM 3206 C CA . HIS A 1 420 ? -7.193 46.060 6.423 1.00 10.94 431 HIS A CA 1
ATOM 3207 C C . HIS A 1 420 ? -6.547 47.442 6.570 1.00 11.03 431 HIS A C 1
ATOM 3208 O O . HIS A 1 420 ? -5.366 47.627 6.259 1.00 9.42 431 HIS A O 1
ATOM 3215 N N . LEU A 1 421 ? -7.326 48.439 6.995 1.00 10.80 432 LEU A N 1
ATOM 3216 C CA . LEU A 1 421 ? -6.759 49.776 7.133 1.00 11.00 432 LEU A CA 1
ATOM 3217 C C . LEU A 1 421 ? -5.569 49.751 8.091 1.00 10.47 432 LEU A C 1
ATOM 3218 O O . LEU A 1 421 ? -4.562 50.406 7.837 1.00 9.82 432 LEU A O 1
ATOM 3223 N N . TYR A 1 422 ? -5.676 48.984 9.174 1.00 11.12 433 TYR A N 1
ATOM 3224 C CA . TYR A 1 422 ? -4.565 48.881 10.124 1.00 9.30 433 TYR A CA 1
ATOM 3225 C C . TYR A 1 422 ? -3.401 48.098 9.504 1.00 8.13 433 TYR A C 1
ATOM 3226 O O . TYR A 1 422 ? -2.237 48.405 9.770 1.00 10.18 433 TYR A O 1
ATOM 3235 N N . ALA A 1 423 ? -3.702 47.103 8.668 1.00 9.29 434 ALA A N 1
ATOM 3236 C CA . ALA A 1 423 ? -2.634 46.351 8.003 1.00 7.90 434 ALA A CA 1
ATOM 3237 C C . ALA A 1 423 ? -1.839 47.236 7.045 1.00 9.09 434 ALA A C 1
ATOM 3238 O O . ALA A 1 423 ? -0.643 47.027 6.850 1.00 9.96 434 ALA A O 1
ATOM 3240 N N . TYR A 1 424 ? -2.504 48.226 6.453 1.00 8.89 435 TYR A N 1
ATOM 3241 C CA . TYR A 1 424 ? -1.869 49.128 5.492 1.00 7.85 435 TYR A CA 1
ATOM 3242 C C . TYR A 1 424 ? -1.256 50.367 6.131 1.00 7.13 435 TYR A C 1
ATOM 3243 O O . TYR A 1 424 ? -0.289 50.928 5.606 1.00 9.53 435 TYR A O 1
ATOM 3252 N N . THR A 1 425 ? -1.904 50.873 7.185 1.00 8.65 436 THR A N 1
ATOM 3253 C CA . THR A 1 425 ? -1.508 52.157 7.760 1.00 9.38 436 THR A CA 1
ATOM 3254 C C . THR A 1 425 ? -1.344 52.159 9.270 1.00 9.30 436 THR A C 1
ATOM 3255 O O . THR A 1 425 ? -1.324 53.236 9.889 1.00 9.76 436 THR A O 1
ATOM 3259 N N . GLY A 1 426 ? -1.226 50.978 9.861 1.00 8.72 437 GLY A N 1
ATOM 3260 C CA . GLY A 1 426 ? -1.106 50.838 11.302 1.00 9.81 437 GLY A CA 1
ATOM 3261 C C . GLY A 1 426 ? 0.234 51.224 11.904 1.00 9.50 437 GLY A C 1
ATOM 3262 O O . GLY A 1 426 ? 0.858 50.418 12.600 1.00 10.63 437 GLY A O 1
ATOM 3263 N N . PHE A 1 427 ? 0.665 52.459 11.658 1.00 9.90 438 PHE A N 1
ATOM 3264 C CA . PHE A 1 427 ? 1.875 53.001 12.288 1.00 7.09 438 PHE A CA 1
ATOM 3265 C C . PHE A 1 427 ? 1.436 53.420 13.683 1.00 10.68 438 PHE A C 1
ATOM 3266 O O . PHE A 1 427 ? 0.310 53.887 13.850 1.00 10.75 438 PHE A O 1
ATOM 3274 N N . THR A 1 428 ? 2.354 53.411 14.645 1.00 11.16 439 THR A N 1
ATOM 3275 C CA . THR A 1 428 ? 2.037 53.949 15.972 1.00 9.54 439 THR A CA 1
ATOM 3276 C C . THR A 1 428 ? 2.068 55.481 15.881 1.00 10.51 439 THR A C 1
ATOM 3277 O O . THR A 1 428 ? 1.660 56.164 16.828 1.00 11.56 439 THR A O 1
ATOM 3281 N N . TYR A 1 429 ? 2.579 56.011 14.763 1.00 11.32 440 TYR A N 1
ATOM 3282 C CA . TYR A 1 429 ? 2.623 57.458 14.481 1.00 11.65 440 TYR A CA 1
ATOM 3283 C C . TYR A 1 429 ? 1.960 57.672 13.115 1.00 9.43 440 TYR A C 1
ATOM 3284 O O . TYR A 1 429 ? 2.620 57.957 12.126 1.00 10.89 440 TYR A O 1
ATOM 3293 N N . PRO A 1 430 ? 0.628 57.506 13.054 1.00 11.37 441 PRO A N 1
ATOM 3294 C CA . PRO A 1 430 ? -0.136 57.505 11.796 1.00 9.96 441 PRO A CA 1
ATOM 3295 C C . PRO A 1 430 ? -0.568 58.863 11.276 1.00 11.72 441 PRO A C 1
ATOM 3296 O O . PRO A 1 430 ? -1.283 58.945 10.278 1.00 11.74 441 PRO A O 1
ATOM 3300 N N . GLU A 1 431 ? -0.161 59.925 11.954 1.00 10.99 442 GLU A N 1
ATOM 3301 C CA . GLU A 1 431 ? -0.601 61.260 11.557 1.00 12.50 442 GLU A CA 1
ATOM 3302 C C . GLU A 1 431 ? -0.342 61.642 10.100 1.00 11.47 442 GLU A C 1
ATOM 3303 O O . GLU A 1 431 ? 0.761 61.479 9.589 1.00 12.18 442 GLU A O 1
ATOM 3309 N N . LEU A 1 432 ? -1.368 62.222 9.469 1.00 11.28 443 LEU A N 1
ATOM 3310 C CA . LEU A 1 432 ? -1.259 62.790 8.142 1.00 12.55 443 LEU A CA 1
ATOM 3311 C C . LEU A 1 432 ? -0.951 64.275 8.354 1.00 13.14 443 LEU A C 1
ATOM 3312 O O . LEU A 1 432 ? -1.648 64.963 9.112 1.00 12.68 443 LEU A O 1
ATOM 3317 N N . TYR A 1 433 ? 0.107 64.751 7.723 1.00 10.64 444 TYR A N 1
ATOM 3318 C CA . TYR A 1 433 ? 0.500 66.147 7.832 1.00 12.63 444 TYR A CA 1
ATOM 3319 C C . TYR A 1 433 ? 0.262 66.860 6.508 1.00 10.99 444 TYR A C 1
ATOM 3320 O O . TYR A 1 433 ? 0.500 66.287 5.445 1.00 11.84 444 TYR A O 1
ATOM 3329 N N . LEU A 1 434 ? -0.194 68.116 6.578 1.00 11.37 445 LEU A N 1
ATOM 3330 C CA . LEU A 1 434 ? -0.363 68.970 5.402 1.00 11.43 445 LEU A CA 1
ATOM 3331 C C . LEU A 1 434 ? 0.623 70.138 5.542 1.00 12.80 445 LEU A C 1
ATOM 3332 O O . LEU A 1 434 ? 0.662 70.803 6.578 1.00 14.01 445 LEU A O 1
ATOM 3337 N N . PHE A 1 435 ? 1.445 70.364 4.526 1.00 12.55 446 PHE A N 1
ATOM 3338 C CA . PHE A 1 435 ? 2.464 71.408 4.624 1.00 12.37 446 PHE A CA 1
ATOM 3339 C C . PHE A 1 435 ? 2.882 71.822 3.230 1.00 13.05 446 PHE A C 1
ATOM 3340 O O . PHE A 1 435 ? 2.748 71.046 2.277 1.00 13.69 446 PHE A O 1
ATOM 3348 N N . TYR A 1 436 ? 3.444 73.020 3.113 1.00 12.22 447 TYR A N 1
ATOM 3349 C CA . TYR A 1 436 ? 3.892 73.507 1.821 1.00 12.33 447 TYR A CA 1
ATOM 3350 C C . TYR A 1 436 ? 5.340 73.131 1.578 1.00 13.09 447 TYR A C 1
ATOM 3351 O O . TYR A 1 436 ? 6.164 73.148 2.503 1.00 14.60 447 TYR A O 1
ATOM 3360 N N . LEU A 1 437 ? 5.646 72.809 0.327 1.00 13.13 448 LEU A N 1
ATOM 3361 C CA . LEU A 1 437 ? 7.009 72.523 -0.098 1.00 14.87 448 LEU A CA 1
ATOM 3362 C C . LEU A 1 437 ? 7.281 73.361 -1.338 1.00 17.03 448 LEU A C 1
ATOM 3363 O O . LEU A 1 437 ? 6.381 73.594 -2.142 1.00 15.28 448 LEU A O 1
ATOM 3368 N N . ARG A 1 438 ? 8.526 73.784 -1.519 1.00 13.60 449 ARG A N 1
ATOM 3369 C CA . ARG A 1 438 ? 8.891 74.470 -2.750 1.00 15.43 449 ARG A CA 1
ATOM 3370 C C . ARG A 1 438 ? 9.084 73.367 -3.793 1.00 16.17 449 ARG A C 1
ATOM 3371 O O . ARG A 1 438 ? 9.458 72.233 -3.454 1.00 14.88 449 ARG A O 1
ATOM 3379 N N . GLY A 1 439 ? 8.867 73.698 -5.060 1.00 15.77 450 GLY A N 1
ATOM 3380 C CA . GLY A 1 439 ? 9.054 72.743 -6.135 1.00 17.04 450 GLY A CA 1
ATOM 3381 C C . GLY A 1 439 ? 10.397 72.044 -6.056 1.00 15.78 450 GLY A C 1
ATOM 3382 O O . GLY A 1 439 ? 10.498 70.832 -6.241 1.00 15.97 450 GLY A O 1
ATOM 3383 N N . ALA A 1 440 ? 11.448 72.809 -5.780 1.00 15.74 451 ALA A N 1
ATOM 3384 C CA . ALA A 1 440 ? 12.784 72.236 -5.702 1.00 14.02 451 ALA A CA 1
ATOM 3385 C C . ALA A 1 440 ? 12.876 71.146 -4.635 1.00 12.94 451 ALA A C 1
ATOM 3386 O O . ALA A 1 440 ? 13.653 70.201 -4.766 1.00 14.45 451 ALA A O 1
ATOM 3388 N N . GLN A 1 441 ? 12.093 71.287 -3.570 1.00 12.00 452 GLN A N 1
ATOM 3389 C CA . GLN A 1 441 ? 12.119 70.303 -2.492 1.00 13.46 452 GLN A CA 1
ATOM 3390 C C . GLN A 1 441 ? 11.497 68.989 -2.947 1.00 13.36 452 GLN A C 1
ATOM 3391 O O . GLN A 1 441 ? 11.939 67.914 -2.548 1.00 12.19 452 GLN A O 1
ATOM 3397 N N . ILE A 1 442 ? 10.438 69.089 -3.740 1.00 15.73 453 ILE A N 1
ATOM 3398 C CA . ILE A 1 442 ? 9.758 67.907 -4.240 1.00 12.98 453 ILE A CA 1
ATOM 3399 C C . ILE A 1 442 ? 10.733 67.093 -5.077 1.00 14.32 453 ILE A C 1
ATOM 3400 O O . ILE A 1 442 ? 10.852 65.875 -4.915 1.00 15.26 453 ILE A O 1
ATOM 3405 N N . LYS A 1 443 ? 11.430 67.761 -5.989 1.00 13.47 454 LYS A N 1
ATOM 3406 C CA A LYS A 1 443 ? 12.394 67.070 -6.834 0.50 15.16 454 LYS A CA 1
ATOM 3407 C CA B LYS A 1 443 ? 12.401 67.085 -6.839 0.50 15.15 454 LYS A CA 1
ATOM 3408 C C . LYS A 1 443 ? 13.522 66.485 -5.997 1.00 15.83 454 LYS A C 1
ATOM 3409 O O . LYS A 1 443 ? 13.923 65.344 -6.202 1.00 14.96 454 LYS A O 1
ATOM 3420 N N . ALA A 1 444 ? 14.026 67.268 -5.042 1.00 13.77 455 ALA A N 1
ATOM 3421 C CA . ALA A 1 444 ? 15.125 66.818 -4.198 1.00 15.19 455 ALA A CA 1
ATOM 3422 C C . ALA A 1 444 ? 14.759 65.603 -3.358 1.00 13.74 455 ALA A C 1
ATOM 3423 O O . ALA A 1 444 ? 15.575 64.704 -3.162 1.00 16.33 455 ALA A O 1
ATOM 3425 N N . VAL A 1 445 ? 13.524 65.578 -2.862 1.00 14.31 456 VAL A N 1
ATOM 3426 C CA . VAL A 1 445 ? 13.059 64.448 -2.071 1.00 16.14 456 VAL A CA 1
ATOM 3427 C C . VAL A 1 445 ? 13.152 63.168 -2.903 1.00 16.75 456 VAL A C 1
ATOM 3428 O O . VAL A 1 445 ? 13.708 62.163 -2.457 1.00 14.04 456 VAL A O 1
ATOM 3432 N N . LEU A 1 446 ? 12.628 63.208 -4.124 1.00 14.03 457 LEU A N 1
ATOM 3433 C CA . LEU A 1 446 ? 12.664 62.032 -4.989 1.00 12.03 457 LEU A CA 1
ATOM 3434 C C . LEU A 1 446 ? 14.086 61.634 -5.366 1.00 14.70 457 LEU A C 1
ATOM 3435 O O . LEU A 1 446 ? 14.443 60.454 -5.378 1.00 13.94 457 LEU A O 1
ATOM 3440 N N . GLU A 1 447 ? 14.917 62.624 -5.670 1.00 14.25 458 GLU A N 1
ATOM 3441 C CA . GLU A 1 447 ? 16.295 62.323 -6.026 1.00 14.59 458 GLU A CA 1
ATOM 3442 C C . GLU A 1 447 ? 17.049 61.682 -4.854 1.00 11.54 458 GLU A C 1
ATOM 3443 O O . GLU A 1 447 ? 17.805 60.730 -5.034 1.00 14.27 458 GLU A O 1
ATOM 3449 N N . ASP A 1 448 ? 16.847 62.216 -3.650 1.00 11.65 459 ASP A N 1
ATOM 3450 C CA . ASP A 1 448 ? 17.520 61.704 -2.462 1.00 14.14 459 ASP A CA 1
ATOM 3451 C C . ASP A 1 448 ? 17.097 60.256 -2.203 1.00 14.82 459 ASP A C 1
ATOM 3452 O O . ASP A 1 448 ? 17.938 59.381 -1.967 1.00 13.45 459 ASP A O 1
ATOM 3457 N N . ILE A 1 449 ? 15.795 60.001 -2.287 1.00 13.68 460 ILE A N 1
ATOM 3458 C CA . ILE A 1 449 ? 15.297 58.642 -2.102 1.00 15.09 460 ILE A CA 1
ATOM 3459 C C . ILE A 1 449 ? 15.897 57.718 -3.160 1.00 11.75 460 ILE A C 1
ATOM 3460 O O . ILE A 1 449 ? 16.360 56.628 -2.843 1.00 14.20 460 ILE A O 1
ATOM 3465 N N . ALA A 1 450 ? 15.903 58.173 -4.407 1.00 12.90 461 ALA A N 1
ATOM 3466 C CA . ALA A 1 450 ? 16.463 57.378 -5.503 1.00 11.74 461 ALA A CA 1
ATOM 3467 C C . ALA A 1 450 ? 17.923 57.029 -5.264 1.00 12.67 461 ALA A C 1
ATOM 3468 O O . ALA A 1 450 ? 18.365 55.929 -5.599 1.00 13.18 461 ALA A O 1
ATOM 3470 N N . SER A 1 451 ? 18.673 57.949 -4.659 1.00 13.56 462 SER A N 1
ATOM 3471 C CA A SER A 1 451 ? 20.090 57.716 -4.383 0.50 13.98 462 SER A CA 1
ATOM 3472 C CA B SER A 1 451 ? 20.089 57.701 -4.401 0.50 13.97 462 SER A CA 1
ATOM 3473 C C . SER A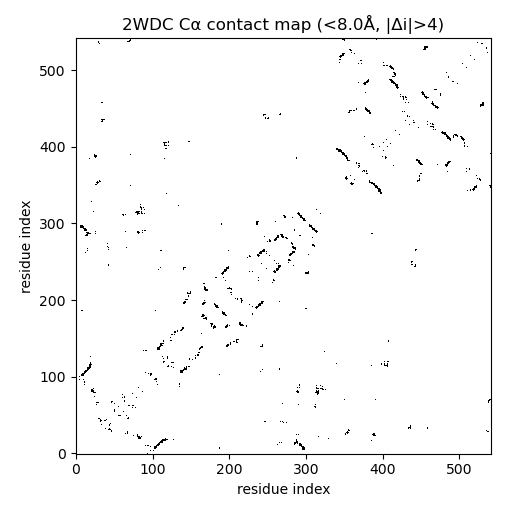 1 451 ? 20.297 56.558 -3.420 1.00 15.73 462 SER A C 1
ATOM 3474 O O . SER A 1 451 ? 21.292 55.839 -3.505 1.00 17.08 462 SER A O 1
ATOM 3479 N N . ASN A 1 452 ? 19.340 56.377 -2.509 1.00 16.60 463 ASN A N 1
ATOM 3480 C CA . ASN A 1 452 ? 19.404 55.293 -1.542 1.00 21.40 463 ASN A CA 1
ATOM 3481 C C . ASN A 1 452 ? 18.880 53.986 -2.143 1.00 17.04 463 ASN A C 1
ATOM 3482 O O . ASN A 1 452 ? 19.529 52.942 -2.053 1.00 17.72 463 ASN A O 1
ATOM 3487 N N . VAL A 1 453 ? 17.700 54.041 -2.748 1.00 14.51 464 VAL A N 1
ATOM 3488 C CA . VAL A 1 453 ? 17.101 52.843 -3.308 1.00 13.06 464 VAL A CA 1
ATOM 3489 C C . VAL A 1 453 ? 17.923 52.237 -4.436 1.00 13.74 464 VAL A C 1
ATOM 3490 O O . VAL A 1 453 ? 17.974 51.013 -4.589 1.00 14.35 464 VAL A O 1
ATOM 3494 N N . PHE A 1 454 ? 18.558 53.090 -5.238 1.00 13.28 465 PHE A N 1
ATOM 3495 C CA . PHE A 1 454 ? 19.298 52.603 -6.398 1.00 13.70 465 PHE A CA 1
ATOM 3496 C C . PHE A 1 454 ? 20.811 52.591 -6.284 1.00 15.80 465 PHE A C 1
ATOM 3497 O O . PHE A 1 454 ? 21.507 52.452 -7.291 1.00 16.26 465 PHE A O 1
ATOM 3505 N N . THR A 1 455 ? 21.329 52.707 -5.064 1.00 14.57 466 THR A N 1
ATOM 3506 C CA . THR A 1 455 ? 22.773 52.600 -4.896 1.00 17.27 466 THR A CA 1
ATOM 3507 C C . THR A 1 455 ? 23.194 51.197 -5.321 1.00 18.09 466 THR A C 1
ATOM 3508 O O . THR A 1 455 ? 22.511 50.214 -5.017 1.00 18.77 466 THR A O 1
ATOM 3512 N N . SER A 1 456 ? 24.321 51.108 -6.021 1.00 18.69 467 SER A N 1
ATOM 3513 C CA A SER A 1 456 ? 24.822 49.830 -6.514 0.50 19.17 467 SER A CA 1
ATOM 3514 C CA B SER A 1 456 ? 24.820 49.829 -6.513 0.50 19.17 467 SER A CA 1
ATOM 3515 C C . SER A 1 456 ? 25.643 49.058 -5.489 1.00 17.36 467 SER A C 1
ATOM 3516 O O . SER A 1 456 ? 26.035 47.917 -5.735 1.00 21.23 467 SER A O 1
ATOM 3521 N N . ASP A 1 457 ? 25.926 49.685 -4.352 1.00 18.41 468 ASP A N 1
ATOM 3522 C CA . ASP A 1 457 ? 26.724 49.034 -3.313 1.00 20.00 468 ASP A CA 1
ATOM 3523 C C . ASP A 1 457 ? 25.787 48.418 -2.287 1.00 16.75 468 ASP A C 1
ATOM 3524 O O . ASP A 1 457 ? 25.156 49.135 -1.505 1.00 16.83 468 ASP A O 1
ATOM 3529 N N . PRO A 1 458 ? 25.672 47.077 -2.289 1.00 14.49 469 PRO A N 1
ATOM 3530 C CA . PRO A 1 458 ? 24.732 46.446 -1.352 1.00 17.50 469 PRO A CA 1
ATOM 3531 C C . PRO A 1 458 ? 25.022 46.726 0.117 1.00 23.30 469 PRO A C 1
ATOM 3532 O O . PRO A 1 458 ? 24.127 46.637 0.948 1.00 18.91 469 PRO A O 1
ATOM 3536 N N . PHE A 1 459 ? 26.263 47.079 0.439 1.00 17.72 470 PHE A N 1
ATOM 3537 C CA . PHE A 1 459 ? 26.616 47.404 1.820 1.00 15.73 470 PHE A CA 1
ATOM 3538 C C . PHE A 1 459 ? 25.843 48.627 2.303 1.00 15.31 470 PHE A C 1
ATOM 3539 O O . PHE A 1 459 ? 25.634 48.806 3.505 1.00 18.96 470 PHE A O 1
ATOM 3547 N N . TYR A 1 460 ? 25.461 49.494 1.370 1.00 15.38 471 TYR A N 1
ATOM 3548 C CA . TYR A 1 460 ? 24.740 50.720 1.706 1.00 18.29 471 TYR A CA 1
ATOM 3549 C C . TYR A 1 460 ? 23.236 50.631 1.433 1.00 17.87 471 TYR A C 1
ATOM 3550 O O . TYR A 1 460 ? 22.505 51.604 1.622 1.00 24.44 471 TYR A O 1
ATOM 3559 N N . GLN A 1 461 ? 22.775 49.456 1.018 1.00 19.37 472 GLN A N 1
ATOM 3560 C CA . GLN A 1 461 ? 21.348 49.258 0.759 1.00 20.36 472 GLN A CA 1
ATOM 3561 C C . GLN A 1 461 ? 20.606 49.277 2.099 1.00 21.71 472 GLN A C 1
ATOM 3562 O O . GLN A 1 461 ? 21.059 48.681 3.092 1.00 19.92 472 GLN A O 1
ATOM 3568 N N . GLN A 1 462 ? 19.487 49.994 2.134 1.00 23.19 473 GLN A N 1
ATOM 3569 C CA . GLN A 1 462 ? 18.678 50.107 3.343 1.00 21.89 473 GLN A CA 1
ATOM 3570 C C . GLN A 1 462 ? 17.406 49.263 3.282 1.00 17.21 473 GLN A C 1
ATOM 3571 O O . GLN A 1 462 ? 16.694 49.140 4.279 1.00 15.64 473 GLN A O 1
ATOM 3577 N N . GLY A 1 463 ? 17.132 48.674 2.121 1.00 17.99 474 GLY A N 1
ATOM 3578 C CA . GLY A 1 463 ? 16.005 47.784 1.948 1.00 17.28 474 GLY A CA 1
ATOM 3579 C C . GLY A 1 463 ? 14.633 48.400 1.772 1.00 21.04 474 GLY A C 1
ATOM 3580 O O . GLY A 1 463 ? 13.628 47.721 1.985 1.00 21.89 474 GLY A O 1
ATOM 3581 N N . GLY A 1 464 ? 14.579 49.655 1.339 1.00 19.61 475 GLY A N 1
ATOM 3582 C CA . GLY A 1 464 ? 13.310 50.336 1.146 1.00 20.86 475 GLY A CA 1
ATOM 3583 C C . GLY A 1 464 ? 12.981 50.621 -0.308 1.00 15.13 475 GLY A C 1
ATOM 3584 O O . GLY A 1 464 ? 13.771 50.312 -1.213 1.00 18.12 475 GLY A O 1
ATOM 3585 N N . ASP A 1 465 ? 11.781 51.152 -0.526 1.00 15.50 476 ASP A N 1
ATOM 3586 C CA . ASP A 1 465 ? 11.296 51.496 -1.865 1.00 9.87 476 ASP A CA 1
ATOM 3587 C C . ASP A 1 465 ? 11.055 53.002 -1.979 1.00 10.70 476 ASP A C 1
ATOM 3588 O O . ASP A 1 465 ? 11.370 53.746 -1.049 1.00 11.80 476 ASP A O 1
ATOM 3593 N N . VAL A 1 466 ? 10.544 53.452 -3.125 1.00 9.44 477 VAL A N 1
ATOM 3594 C CA . VAL A 1 466 ? 10.356 54.881 -3.374 1.00 7.70 477 VAL A CA 1
ATOM 3595 C C . VAL A 1 466 ? 8.964 55.372 -3.015 1.00 9.31 477 VAL A C 1
ATOM 3596 O O . VAL A 1 466 ? 7.968 54.805 -3.468 1.00 10.30 477 VAL A O 1
ATOM 3600 N N . SER A 1 467 ? 8.915 56.440 -2.212 1.00 8.34 478 SER A N 1
ATOM 3601 C CA . SER A 1 467 ? 7.673 57.117 -1.864 1.00 8.48 478 SER A CA 1
ATOM 3602 C C . SER A 1 467 ? 6.802 57.298 -3.114 1.00 10.02 478 SER A C 1
ATOM 3603 O O . SER A 1 467 ? 7.301 57.652 -4.200 1.00 10.49 478 SER A O 1
ATOM 3606 N N . ARG A 1 468 ? 5.505 57.041 -2.952 1.00 11.11 479 ARG A N 1
ATOM 3607 C CA . ARG A 1 468 ? 4.536 57.178 -4.039 1.00 9.38 479 ARG A CA 1
ATOM 3608 C C . ARG A 1 468 ? 3.919 58.557 -3.928 1.00 12.19 479 ARG A C 1
ATOM 3609 O O . ARG A 1 468 ? 3.359 58.899 -2.883 1.00 13.34 479 ARG A O 1
ATOM 3617 N N . VAL A 1 469 ? 4.041 59.356 -4.984 1.00 10.77 480 VAL A N 1
ATOM 3618 C CA . VAL A 1 469 ? 3.567 60.736 -4.932 1.00 12.18 480 VAL A CA 1
ATOM 3619 C C . VAL A 1 469 ? 2.382 60.964 -5.860 1.00 12.52 480 VAL A C 1
ATOM 3620 O O . VAL A 1 469 ? 2.551 61.164 -7.074 1.00 13.68 480 VAL A O 1
ATOM 3624 N N . PHE A 1 470 ? 1.185 60.933 -5.283 1.00 11.23 481 PHE A N 1
ATOM 3625 C CA . PHE A 1 470 ? -0.028 61.129 -6.059 1.00 12.12 481 PHE A CA 1
ATOM 3626 C C . PHE A 1 470 ? -0.139 62.608 -6.389 1.00 15.33 481 PHE A C 1
ATOM 3627 O O . PHE A 1 470 ? 0.004 63.454 -5.512 1.00 15.97 481 PHE A O 1
ATOM 3635 N N . GLY A 1 471 ? -0.389 62.927 -7.652 1.00 13.03 482 GLY A N 1
ATOM 3636 C CA . GLY A 1 471 ? -0.466 64.326 -8.037 1.00 15.66 482 GLY A CA 1
ATOM 3637 C C . GLY A 1 471 ? 0.687 64.756 -8.916 1.00 15.87 482 GLY A C 1
ATOM 3638 O O . GLY A 1 471 ? 0.682 65.854 -9.490 1.00 17.45 482 GLY A O 1
ATOM 3639 N N . LEU A 1 472 ? 1.695 63.902 -9.029 1.00 13.17 483 LEU A N 1
ATOM 3640 C CA . LEU A 1 472 ? 2.797 64.191 -9.923 1.00 15.41 483 LEU A CA 1
ATOM 3641 C C . LEU A 1 472 ? 3.205 62.997 -10.770 1.00 13.90 483 LEU A C 1
ATOM 3642 O O . LEU A 1 472 ? 2.768 61.869 -10.540 1.00 14.14 483 LEU A O 1
ATOM 3647 N N . ARG A 1 473 ? 4.025 63.277 -11.770 1.00 11.45 484 ARG A N 1
ATOM 3648 C CA A ARG A 1 473 ? 4.562 62.253 -12.655 0.50 13.18 484 ARG A CA 1
ATOM 3649 C CA B ARG A 1 473 ? 4.563 62.250 -12.647 0.50 13.16 484 ARG A CA 1
ATOM 3650 C C . ARG A 1 473 ? 6.026 62.588 -12.900 1.00 13.78 484 ARG A C 1
ATOM 3651 O O . ARG A 1 473 ? 6.423 63.749 -12.831 1.00 15.21 484 ARG A O 1
ATOM 3666 N N . TYR A 1 474 ? 6.836 61.574 -13.156 1.00 12.82 485 TYR A N 1
ATOM 3667 C CA . TYR A 1 474 ? 8.247 61.810 -13.412 1.00 10.84 485 TYR A CA 1
ATOM 3668 C C . TYR A 1 474 ? 8.871 60.701 -14.224 1.00 12.96 485 TYR A C 1
ATOM 3669 O O . TYR A 1 474 ? 8.239 59.664 -14.498 1.00 13.57 485 TYR A O 1
ATOM 3678 N N . VAL A 1 475 ? 10.116 60.933 -14.615 1.00 13.38 486 VAL A N 1
ATOM 3679 C CA . VAL A 1 475 ? 10.907 59.967 -15.361 1.00 13.82 486 VAL A CA 1
ATOM 3680 C C . VAL A 1 475 ? 12.077 59.575 -14.467 1.00 14.30 486 VAL A C 1
ATOM 3681 O O . VAL A 1 475 ? 12.738 60.434 -13.862 1.00 15.24 486 VAL A O 1
ATOM 3685 N N . LEU A 1 476 ? 12.310 58.274 -14.352 1.00 14.87 487 LEU A N 1
ATOM 3686 C CA . LEU A 1 476 ? 13.372 57.758 -13.512 1.00 13.37 487 LEU A CA 1
ATOM 3687 C C . LEU A 1 476 ? 14.412 57.000 -14.335 1.00 14.00 487 LEU A C 1
ATOM 3688 O O . LEU A 1 476 ? 14.055 56.134 -15.138 1.00 14.45 487 LEU A O 1
ATOM 3693 N N . ASP A 1 477 ? 15.690 57.302 -14.119 1.00 13.57 488 ASP A N 1
ATOM 3694 C CA . ASP A 1 477 ? 16.765 56.532 -14.742 1.00 12.37 488 ASP A CA 1
ATOM 3695 C C . ASP A 1 477 ? 17.574 55.959 -13.600 1.00 15.97 488 ASP A C 1
ATOM 3696 O O . ASP A 1 477 ? 18.384 56.646 -12.990 1.00 13.46 488 ASP A O 1
ATOM 3701 N N . PRO A 1 478 ? 17.332 54.695 -13.261 1.00 13.22 489 PRO A N 1
ATOM 3702 C CA . PRO A 1 478 ? 18.028 54.095 -12.121 1.00 13.38 489 PRO A CA 1
ATOM 3703 C C . PRO A 1 478 ? 19.546 54.084 -12.255 1.00 19.94 489 PRO A C 1
ATOM 3704 O O . PRO A 1 478 ? 20.264 54.087 -11.249 1.00 20.30 489 PRO A O 1
ATOM 3708 N N . ASP A 1 479 ? 20.028 54.096 -13.495 1.00 17.76 490 ASP A N 1
ATOM 3709 C CA . ASP A 1 479 ? 21.461 54.026 -13.768 1.00 17.53 490 ASP A CA 1
ATOM 3710 C C . ASP A 1 479 ? 22.157 55.372 -13.950 1.00 19.76 490 ASP A C 1
ATOM 3711 O O . ASP A 1 479 ? 23.369 55.420 -14.183 1.00 23.09 490 ASP A O 1
ATOM 3716 N N . ALA A 1 480 ? 21.400 56.458 -13.836 1.00 17.62 491 ALA A N 1
ATOM 3717 C CA . ALA A 1 480 ? 21.972 57.801 -13.960 1.00 18.57 491 ALA A CA 1
ATOM 3718 C C . ALA A 1 480 ? 22.739 58.158 -12.692 1.00 18.72 491 ALA A C 1
ATOM 3719 O O . ALA A 1 480 ? 22.507 57.583 -11.625 1.00 20.34 491 ALA A O 1
ATOM 3721 N N . PRO A 1 481 ? 23.654 59.134 -12.790 1.00 18.09 492 PRO A N 1
ATOM 3722 C CA . PRO A 1 481 ? 24.406 59.570 -11.613 1.00 20.61 492 PRO A CA 1
ATOM 3723 C C . PRO A 1 481 ? 23.466 60.214 -10.607 1.00 18.25 492 PRO A C 1
ATOM 3724 O O . PRO A 1 481 ? 22.428 60.764 -10.983 1.00 19.55 492 PRO A O 1
ATOM 3728 N N . THR A 1 482 ? 23.887 60.259 -9.348 1.00 18.96 493 THR A N 1
ATOM 3729 C CA . THR A 1 482 ? 23.120 60.979 -8.344 1.00 15.82 493 THR A CA 1
ATOM 3730 C C . THR A 1 482 ? 22.975 62.419 -8.819 1.00 24.68 493 THR A C 1
ATOM 3731 O O . THR A 1 482 ? 23.946 63.032 -9.273 1.00 19.72 493 THR A O 1
ATOM 3735 N N . GLY A 1 483 ? 21.757 62.944 -8.749 1.00 18.67 494 GLY A N 1
ATOM 3736 C CA . GLY A 1 483 ? 21.436 64.285 -9.200 1.00 19.34 494 GLY A CA 1
ATOM 3737 C C . GLY A 1 483 ? 20.733 64.256 -10.543 1.00 20.82 494 GLY A C 1
ATOM 3738 O O . GLY A 1 483 ? 20.094 65.231 -10.950 1.00 25.66 494 GLY A O 1
ATOM 3739 N N . GLU A 1 484 ? 20.832 63.119 -11.227 1.00 18.31 495 GLU A N 1
ATOM 3740 C CA . GLU A 1 484 ? 20.246 62.975 -12.550 1.00 20.49 495 GLU A CA 1
ATOM 3741 C C . GLU A 1 484 ? 19.264 61.813 -12.696 1.00 18.77 495 GLU A C 1
ATOM 3742 O O . GLU A 1 484 ? 18.787 61.541 -13.796 1.00 18.79 495 GLU A O 1
ATOM 3748 N N . ARG A 1 485 ? 18.961 61.120 -11.600 1.00 15.44 496 ARG A N 1
ATOM 3749 C CA . ARG A 1 485 ? 18.038 59.986 -11.687 1.00 15.33 496 ARG A CA 1
ATOM 3750 C C . ARG A 1 485 ? 16.581 60.373 -11.909 1.00 18.70 496 ARG A C 1
ATOM 3751 O O . ARG A 1 485 ? 15.835 59.650 -12.571 1.00 17.06 496 ARG A O 1
ATOM 3759 N N . VAL A 1 486 ? 16.165 61.488 -11.320 1.00 14.93 497 VAL A N 1
ATOM 3760 C CA . VAL A 1 486 ? 14.787 61.946 -11.413 1.00 13.88 497 VAL A CA 1
ATOM 3761 C C . VAL A 1 486 ? 14.722 63.136 -12.344 1.00 20.25 497 VAL A C 1
ATOM 3762 O O . VAL A 1 486 ? 15.429 64.123 -12.150 1.00 21.48 497 VAL A O 1
ATOM 3766 N N . ARG A 1 487 ? 13.876 63.059 -13.360 1.00 18.89 498 ARG A N 1
ATOM 3767 C CA A ARG A 1 487 ? 13.750 64.177 -14.282 0.50 21.96 498 ARG A CA 1
ATOM 3768 C CA B ARG A 1 487 ? 13.770 64.145 -14.322 0.50 21.97 498 ARG A CA 1
ATOM 3769 C C . ARG A 1 487 ? 12.352 64.330 -14.857 1.00 20.51 498 ARG A C 1
ATOM 3770 O O . ARG A 1 487 ? 11.463 63.515 -14.593 1.00 17.53 498 ARG A O 1
ATOM 3785 N N . GLU A 1 488 ? 12.147 65.421 -15.584 1.00 18.29 499 GLU A N 1
ATOM 3786 C CA . GLU A 1 488 ? 10.854 65.737 -16.179 1.00 19.64 499 GLU A CA 1
ATOM 3787 C C . GLU A 1 488 ? 9.701 65.578 -15.201 1.00 18.81 499 GLU A C 1
ATOM 3788 O O . GLU A 1 488 ? 8.680 64.956 -15.507 1.00 17.38 499 GLU A O 1
ATOM 3794 N N . VAL A 1 489 ? 9.857 66.177 -14.030 1.00 16.02 500 VAL A N 1
ATOM 3795 C CA . VAL A 1 489 ? 8.809 66.143 -13.027 1.00 17.21 500 VAL A CA 1
ATOM 3796 C C . VAL A 1 489 ? 7.684 67.073 -13.441 1.00 16.92 500 VAL A C 1
ATOM 3797 O O . VAL A 1 489 ? 7.928 68.207 -13.870 1.00 19.67 500 VAL A O 1
ATOM 3801 N N . GLU A 1 490 ? 6.454 66.596 -13.300 1.00 15.18 501 GLU A N 1
ATOM 3802 C CA . GLU A 1 490 ? 5.277 67.387 -13.632 1.00 17.64 501 GLU A CA 1
ATOM 3803 C C . GLU A 1 490 ? 4.272 67.272 -12.495 1.00 18.03 501 GLU A C 1
ATOM 3804 O O . GLU A 1 490 ? 4.092 66.188 -11.927 1.00 18.67 501 GLU A O 1
ATOM 3810 N N . VAL A 1 491 ? 3.659 68.398 -12.136 1.00 16.51 502 VAL A N 1
ATOM 3811 C CA . VAL A 1 491 ? 2.643 68.431 -11.095 1.00 18.72 502 VAL A CA 1
ATOM 3812 C C . VAL A 1 491 ? 1.359 68.999 -11.679 1.00 22.18 502 VAL A C 1
ATOM 3813 O O . VAL A 1 491 ? 1.342 70.134 -12.153 1.00 25.93 502 VAL A O 1
ATOM 3817 N N . GLY A 1 492 ? 0.297 68.199 -11.660 1.00 24.89 503 GLY A N 1
ATOM 3818 C CA . GLY A 1 492 ? -0.997 68.598 -12.185 1.00 36.66 503 GLY A CA 1
ATOM 3819 C C . GLY A 1 492 ? -0.975 69.004 -13.649 1.00 31.70 503 GLY A C 1
ATOM 3820 O O . GLY A 1 492 ? -1.566 70.016 -14.025 1.00 38.26 503 GLY A O 1
ATOM 3821 N N . GLY A 1 493 ? -0.288 68.224 -14.475 1.00 32.51 504 GLY A N 1
ATOM 3822 C CA . GLY A 1 493 ? -0.207 68.494 -15.902 1.00 27.08 504 GLY A CA 1
ATOM 3823 C C . GLY A 1 493 ? 0.750 69.598 -16.319 1.00 25.82 504 GLY A C 1
ATOM 3824 O O . GLY A 1 493 ? 0.832 69.931 -17.501 1.00 37.53 504 GLY A O 1
ATOM 3825 N N . ARG A 1 494 ? 1.472 70.173 -15.363 1.00 22.60 505 ARG A N 1
ATOM 3826 C CA . ARG A 1 494 ? 2.410 71.253 -15.669 1.00 22.00 505 ARG A CA 1
ATOM 3827 C C . ARG A 1 494 ? 3.820 70.920 -15.210 1.00 27.81 505 ARG A C 1
ATOM 3828 O O . ARG A 1 494 ? 4.005 70.255 -14.195 1.00 22.94 505 ARG A O 1
ATOM 3836 N N . PRO A 1 495 ? 4.836 71.430 -15.920 1.00 24.37 506 PRO A N 1
ATOM 3837 C CA . PRO A 1 495 ? 6.201 71.161 -15.463 1.00 22.30 506 PRO A CA 1
ATOM 3838 C C . PRO A 1 495 ? 6.396 71.682 -14.048 1.00 23.80 506 PRO A C 1
ATOM 3839 O O . PRO A 1 495 ? 5.807 72.689 -13.658 1.00 23.70 506 PRO A O 1
ATOM 3843 N N . LEU A 1 496 ? 7.214 70.982 -13.274 1.00 20.57 507 LEU A N 1
ATOM 3844 C CA . LEU A 1 496 ? 7.487 71.406 -11.912 1.00 20.62 507 LEU A CA 1
ATOM 3845 C C . LEU A 1 496 ? 8.222 72.750 -11.918 1.00 21.39 507 LEU A C 1
ATOM 3846 O O . LEU A 1 496 ? 9.199 72.931 -12.651 1.00 27.83 507 LEU A O 1
ATOM 3851 N N . ASP A 1 497 ? 7.738 73.683 -11.102 1.00 21.45 508 ASP A N 1
ATOM 3852 C CA . ASP A 1 497 ? 8.369 74.996 -10.947 1.00 21.15 508 ASP A CA 1
ATOM 3853 C C . ASP A 1 497 ? 9.137 74.968 -9.634 1.00 20.46 508 ASP A C 1
ATOM 3854 O O . ASP A 1 497 ? 8.542 74.896 -8.557 1.00 20.80 508 ASP A O 1
ATOM 3859 N N . PRO A 1 498 ? 10.474 75.002 -9.706 1.00 19.83 509 PRO A N 1
ATOM 3860 C CA . PRO A 1 498 ? 11.333 74.920 -8.518 1.00 20.86 509 PRO A CA 1
ATOM 3861 C C . PRO A 1 498 ? 11.060 75.961 -7.436 1.00 22.97 509 PRO A C 1
ATOM 3862 O O . PRO A 1 498 ? 11.286 75.701 -6.251 1.00 23.20 509 PRO A O 1
ATOM 3866 N N . ASN A 1 499 ? 10.609 77.146 -7.842 1.00 23.44 510 ASN A N 1
ATOM 3867 C CA . ASN A 1 499 ? 10.371 78.232 -6.896 1.00 22.42 510 ASN A CA 1
ATOM 3868 C C . ASN A 1 499 ? 8.917 78.347 -6.457 1.00 24.43 510 ASN A C 1
ATOM 3869 O O . ASN A 1 499 ? 8.568 79.178 -5.614 1.00 28.41 510 ASN A O 1
ATOM 3874 N N . ARG A 1 500 ? 8.063 77.511 -7.026 1.00 22.99 511 ARG A N 1
ATOM 3875 C CA A ARG A 1 500 ? 6.645 77.518 -6.688 0.50 21.78 511 ARG A CA 1
ATOM 3876 C CA B ARG A 1 500 ? 6.650 77.529 -6.676 0.50 21.76 511 ARG A CA 1
ATOM 3877 C C . ARG A 1 500 ? 6.402 76.755 -5.388 1.00 19.62 511 ARG A C 1
ATOM 3878 O O . ARG A 1 500 ? 7.074 75.759 -5.115 1.00 19.21 511 ARG A O 1
ATOM 3893 N N . ARG A 1 501 ? 5.443 77.227 -4.594 1.00 18.37 512 ARG A N 1
ATOM 3894 C CA A ARG A 1 501 ? 5.085 76.567 -3.346 0.25 14.10 512 ARG A CA 1
ATOM 3895 C CA B ARG A 1 501 ? 5.080 76.573 -3.341 0.50 13.92 512 ARG A CA 1
ATOM 3896 C C . ARG A 1 501 ? 3.868 75.679 -3.587 1.00 18.36 512 ARG A C 1
ATOM 3897 O O . ARG A 1 501 ? 2.825 76.143 -4.054 1.00 20.33 512 ARG A O 1
ATOM 3912 N N . TYR A 1 502 ? 4.002 74.397 -3.273 1.00 14.15 513 TYR A N 1
ATOM 3913 C CA . TYR A 1 502 ? 2.907 73.452 -3.472 1.00 16.37 513 TYR A CA 1
ATOM 3914 C C . TYR A 1 502 ? 2.419 72.932 -2.134 1.00 14.75 513 TYR A C 1
ATOM 3915 O O . TYR A 1 502 ? 3.218 72.713 -1.213 1.00 15.66 513 TYR A O 1
ATOM 3924 N N . LEU A 1 503 ? 1.120 72.669 -2.031 1.00 13.79 514 LEU A N 1
ATOM 3925 C CA . LEU A 1 503 ? 0.602 72.081 -0.803 1.00 13.59 514 LEU A CA 1
ATOM 3926 C C . LEU A 1 503 ? 0.768 70.567 -0.913 1.00 12.82 514 LEU A C 1
ATOM 3927 O O . LEU A 1 503 ? 0.248 69.933 -1.831 1.00 15.70 514 LEU A O 1
ATOM 3932 N N . ALA A 1 504 ? 1.495 70.000 0.043 1.00 13.56 515 ALA A N 1
ATOM 3933 C CA . ALA A 1 504 ? 1.763 68.570 0.084 1.00 13.70 515 ALA A CA 1
ATOM 3934 C C . ALA A 1 504 ? 1.083 67.939 1.289 1.00 13.80 515 ALA A C 1
ATOM 3935 O O . ALA A 1 504 ? 0.746 68.618 2.263 1.00 14.00 515 ALA A O 1
ATOM 3937 N N . ALA A 1 505 ? 0.921 66.623 1.231 1.00 13.60 516 ALA A N 1
ATOM 3938 C CA . ALA A 1 505 ? 0.407 65.864 2.364 1.00 10.66 516 ALA A CA 1
ATOM 3939 C C . ALA A 1 505 ? 1.332 64.657 2.471 1.00 10.15 516 ALA A C 1
ATOM 3940 O O . ALA A 1 505 ? 1.816 64.167 1.458 1.00 13.58 516 ALA A O 1
ATOM 3942 N N . ALA A 1 506 ? 1.581 64.188 3.692 1.00 10.11 517 ALA A N 1
ATOM 3943 C CA . ALA A 1 506 ? 2.432 63.021 3.888 1.00 9.19 517 ALA A CA 1
ATOM 3944 C C . ALA A 1 506 ? 2.108 62.361 5.202 1.00 11.15 517 ALA A C 1
ATOM 3945 O O . ALA A 1 506 ? 1.699 63.022 6.146 1.00 11.56 517 ALA A O 1
ATOM 3947 N N . TYR A 1 507 ? 2.378 61.066 5.285 1.00 10.06 518 TYR A N 1
ATOM 3948 C CA . TYR A 1 507 ? 2.221 60.334 6.528 1.00 10.03 518 TYR A CA 1
ATOM 3949 C C . TYR A 1 507 ? 3.270 59.226 6.552 1.00 11.27 518 TYR A C 1
ATOM 3950 O O . TYR A 1 507 ? 3.775 58.812 5.499 1.00 11.45 518 TYR A O 1
ATOM 3959 N N . GLY A 1 508 ? 3.611 58.772 7.754 1.00 11.86 519 GLY A N 1
ATOM 3960 C CA . GLY A 1 508 ? 4.545 57.667 7.928 1.00 11.34 519 GLY A CA 1
ATOM 3961 C C . GLY A 1 508 ? 6.017 57.993 7.766 1.00 14.20 519 GLY A C 1
ATOM 3962 O O . GLY A 1 508 ? 6.835 57.084 7.632 1.00 15.31 519 GLY A O 1
ATOM 3963 N N . GLY A 1 509 ? 6.371 59.272 7.799 1.00 11.74 520 GLY A N 1
ATOM 3964 C CA . GLY A 1 509 ? 7.754 59.666 7.617 1.00 12.39 520 GLY A CA 1
ATOM 3965 C C . GLY A 1 509 ? 8.093 60.965 8.300 1.00 13.84 520 GLY A C 1
ATOM 3966 O O . GLY A 1 509 ? 7.476 61.326 9.303 1.00 15.15 520 GLY A O 1
ATOM 3967 N N . ARG A 1 510 ? 9.073 61.665 7.741 1.00 13.67 521 ARG A N 1
ATOM 3968 C CA . ARG A 1 510 ? 9.546 62.922 8.308 1.00 12.34 521 ARG A CA 1
ATOM 3969 C C . ARG A 1 510 ? 9.519 64.088 7.324 1.00 15.19 521 ARG A C 1
ATOM 3970 O O . ARG A 1 510 ? 10.110 65.129 7.599 1.00 12.24 521 ARG A O 1
ATOM 3978 N N . LEU A 1 511 ? 8.909 63.902 6.160 1.00 14.17 522 LEU A N 1
ATOM 3979 C CA . LEU A 1 511 ? 8.906 64.954 5.153 1.00 11.80 522 LEU A CA 1
ATOM 3980 C C . LEU A 1 511 ? 8.366 66.287 5.661 1.00 12.05 522 LEU A C 1
ATOM 3981 O O . LEU A 1 511 ? 8.888 67.350 5.312 1.00 13.90 522 LEU A O 1
ATOM 3986 N N . GLN A 1 512 ? 7.354 66.226 6.516 1.00 12.72 523 GLN A N 1
ATOM 3987 C CA . GLN A 1 512 ? 6.762 67.440 7.067 1.00 12.47 523 GLN A CA 1
ATOM 3988 C C . GLN A 1 512 ? 7.794 68.318 7.769 1.00 15.52 523 GLN A C 1
ATOM 3989 O O . GLN A 1 512 ? 7.597 69.523 7.907 1.00 13.83 523 GLN A O 1
ATOM 3995 N N . ARG A 1 513 ? 8.893 67.721 8.226 1.00 12.66 524 ARG A N 1
ATOM 3996 C CA . ARG A 1 513 ? 9.909 68.489 8.951 1.00 14.79 524 ARG A CA 1
ATOM 3997 C C . ARG A 1 513 ? 10.579 69.589 8.136 1.00 17.13 524 ARG A C 1
ATOM 3998 O O . ARG A 1 513 ? 11.121 70.544 8.703 1.00 19.28 524 ARG A O 1
ATOM 4006 N N . VAL A 1 514 ? 10.585 69.443 6.818 1.00 15.12 525 VAL A N 1
ATOM 4007 C CA . VAL A 1 514 ? 11.197 70.461 5.963 1.00 16.47 525 VAL A CA 1
ATOM 4008 C C . VAL A 1 514 ? 10.170 71.347 5.265 1.00 15.01 525 VAL A C 1
ATOM 4009 O O . VAL A 1 514 ? 10.525 72.160 4.412 1.00 17.37 525 VAL A O 1
ATOM 4013 N N . GLY A 1 515 ? 8.900 71.195 5.615 1.00 15.82 526 GLY A N 1
ATOM 4014 C CA . GLY A 1 515 ? 7.873 72.010 4.994 1.00 13.99 526 GLY A CA 1
ATOM 4015 C C . GLY A 1 515 ? 7.326 73.065 5.936 1.00 15.13 526 GLY A C 1
ATOM 4016 O O . GLY A 1 515 ? 7.748 73.181 7.088 1.00 19.42 526 GLY A O 1
ATOM 4017 N N . GLU A 1 516 ? 6.380 73.844 5.438 1.00 14.34 527 GLU A N 1
ATOM 4018 C CA A GLU A 1 516 ? 5.735 74.873 6.243 0.50 16.46 527 GLU A CA 1
ATOM 4019 C CA B GLU A 1 516 ? 5.734 74.875 6.240 0.50 16.46 527 GLU A CA 1
ATOM 4020 C C . GLU A 1 516 ? 4.335 74.366 6.554 1.00 14.53 527 GLU A C 1
ATOM 4021 O O . GLU A 1 516 ? 3.504 74.242 5.652 1.00 15.05 527 GLU A O 1
ATOM 4032 N N . ALA A 1 517 ? 4.092 74.031 7.816 1.00 14.01 528 ALA A N 1
ATOM 4033 C CA . ALA A 1 517 ? 2.792 73.491 8.210 1.00 17.53 528 ALA A CA 1
ATOM 4034 C C . ALA A 1 517 ? 1.627 74.349 7.722 1.00 20.85 528 ALA A C 1
ATOM 4035 O O . ALA A 1 517 ? 1.657 75.578 7.831 1.00 19.45 528 ALA A O 1
ATOM 4037 N N . LYS A 1 518 ? 0.595 73.698 7.193 1.00 16.58 529 LYS A N 1
ATOM 4038 C CA . LYS A 1 518 ? -0.584 74.409 6.721 1.00 19.37 529 LYS A CA 1
ATOM 4039 C C . LYS A 1 518 ? -1.307 75.018 7.912 1.00 18.00 529 LYS A C 1
ATOM 4040 O O . LYS A 1 518 ? -1.703 74.316 8.837 1.00 18.92 529 LYS A O 1
ATOM 4051 N N . PRO A 1 519 ? -1.504 76.343 7.893 1.00 19.52 530 PRO A N 1
ATOM 4052 C CA . PRO A 1 519 ? -2.183 76.924 9.057 1.00 23.88 530 PRO A CA 1
ATOM 4053 C C . PRO A 1 519 ? -3.616 76.425 9.190 1.00 18.47 530 PRO A C 1
ATOM 4054 O O . PRO A 1 519 ? -4.314 76.224 8.194 1.00 21.88 530 PRO A O 1
ATOM 4058 N N . GLY A 1 520 ? -4.036 76.179 10.424 1.00 19.87 531 GLY A N 1
ATOM 4059 C CA . GLY A 1 520 ? -5.388 75.736 10.698 1.00 22.70 531 GLY A CA 1
ATOM 4060 C C . GLY A 1 520 ? -5.614 74.239 10.629 1.00 27.28 531 GLY A C 1
ATOM 4061 O O . GLY A 1 520 ? -6.627 73.744 11.122 1.00 22.84 531 GLY A O 1
ATOM 4062 N N . TYR A 1 521 ? -4.685 73.507 10.019 1.00 23.51 532 TYR A N 1
ATOM 4063 C CA . TYR A 1 521 ? -4.844 72.059 9.916 1.00 19.98 532 TYR A CA 1
ATOM 4064 C C . TYR A 1 521 ? -4.273 71.323 11.122 1.00 16.22 532 TYR A C 1
ATOM 4065 O O . TYR A 1 521 ? -3.126 71.545 11.509 1.00 21.10 532 TYR A O 1
ATOM 4074 N N . GLU A 1 522 ? -5.059 70.418 11.696 1.00 17.21 533 GLU A N 1
ATOM 4075 C CA A GLU A 1 522 ? -4.600 69.624 12.829 0.75 17.72 533 GLU A CA 1
ATOM 4076 C CA B GLU A 1 522 ? -4.593 69.616 12.825 0.25 17.91 533 GLU A CA 1
ATOM 4077 C C . GLU A 1 522 ? -4.323 68.192 12.357 1.00 14.39 533 GLU A C 1
ATOM 4078 O O . GLU A 1 522 ? -5.228 67.499 11.885 1.00 18.31 533 GLU A O 1
ATOM 4089 N N . PRO A 1 523 ? -3.068 67.743 12.471 1.00 16.83 534 PRO A N 1
ATOM 4090 C CA . PRO A 1 523 ? -2.763 66.384 12.002 1.00 16.84 534 PRO A CA 1
ATOM 4091 C C . PRO A 1 523 ? -3.651 65.318 12.636 1.00 15.61 534 PRO A C 1
ATOM 4092 O O . PRO A 1 523 ? -3.929 65.347 13.837 1.00 18.30 534 PRO A O 1
ATOM 4096 N N . ARG A 1 524 ? -4.123 64.378 11.827 1.00 14.33 535 ARG A N 1
ATOM 4097 C CA . ARG A 1 524 ? -4.935 63.295 12.362 1.00 17.31 535 ARG A CA 1
ATOM 4098 C C . ARG A 1 524 ? -4.555 61.984 11.691 1.00 11.02 535 ARG A C 1
ATOM 4099 O O . ARG A 1 524 ? -3.947 61.984 10.618 1.00 12.56 535 ARG A O 1
ATOM 4107 N N . PRO A 1 525 ? -4.889 60.856 12.335 1.00 11.24 536 PRO A N 1
ATOM 4108 C CA . PRO A 1 525 ? -4.475 59.565 11.779 1.00 11.11 536 PRO A CA 1
ATOM 4109 C C . PRO A 1 525 ? -4.957 59.330 10.357 1.00 13.72 536 PRO A C 1
ATOM 4110 O O . PRO A 1 525 ? -6.127 59.544 10.031 1.00 11.99 536 PRO A O 1
ATOM 4114 N N . ILE A 1 526 ? -4.043 58.879 9.507 1.00 11.14 537 ILE A N 1
ATOM 4115 C CA . ILE A 1 526 ? -4.372 58.615 8.112 1.00 9.05 537 ILE A CA 1
ATOM 4116 C C . ILE A 1 526 ? -5.553 57.647 7.993 1.00 10.87 537 ILE A C 1
ATOM 4117 O O . ILE A 1 526 ? -6.388 57.797 7.094 1.00 11.86 537 ILE A O 1
ATOM 4122 N N . TYR A 1 527 ? -5.618 56.649 8.866 1.00 9.76 538 TYR A N 1
ATOM 4123 C CA . TYR A 1 527 ? -6.704 55.671 8.784 1.00 11.04 538 TYR A CA 1
ATOM 4124 C C . TYR A 1 527 ? -8.091 56.270 9.045 1.00 12.54 538 TYR A C 1
ATOM 4125 O O . TYR A 1 527 ? -9.082 55.783 8.507 1.00 13.22 538 TYR A O 1
ATOM 4134 N N . GLU A 1 528 ? -8.149 57.363 9.807 1.00 11.08 539 GLU A N 1
ATOM 4135 C CA . GLU A 1 528 ? -9.427 58.051 10.031 1.00 11.48 539 GLU A CA 1
ATOM 4136 C C . GLU A 1 528 ? -9.867 58.737 8.733 1.00 12.10 539 GLU A C 1
ATOM 4137 O O . GLU A 1 528 ? -11.054 58.722 8.369 1.00 13.34 539 GLU A O 1
ATOM 4147 N N . VAL A 1 529 ? -8.911 59.306 8.009 1.00 11.33 540 VAL A N 1
ATOM 4148 C CA . VAL A 1 529 ? -9.190 59.942 6.728 1.00 10.04 540 VAL A CA 1
ATOM 4149 C C . VAL A 1 529 ? -9.680 58.880 5.738 1.00 13.17 540 VAL A C 1
ATOM 4150 O O . VAL A 1 529 ? -10.651 59.089 4.996 1.00 12.39 540 VAL A O 1
ATOM 4154 N N . LEU A 1 530 ? -8.996 57.740 5.718 1.00 12.04 541 LEU A N 1
ATOM 4155 C CA . LEU A 1 530 ? -9.380 56.666 4.809 1.00 11.50 541 LEU A CA 1
ATOM 4156 C C . LEU A 1 530 ? -10.764 56.113 5.120 1.00 11.70 541 LEU A C 1
ATOM 4157 O O . LEU A 1 530 ? -11.557 55.888 4.207 1.00 12.38 541 LEU A O 1
ATOM 4162 N N . ALA A 1 531 ? -11.056 55.863 6.391 1.00 12.95 542 ALA A N 1
ATOM 4163 C CA . ALA A 1 531 ? -12.378 55.351 6.739 1.00 12.18 542 ALA A CA 1
ATOM 4164 C C . ALA A 1 531 ? -13.461 56.356 6.335 1.00 13.19 542 ALA A C 1
ATOM 4165 O O . ALA A 1 531 ? -14.504 55.965 5.818 1.00 16.04 542 ALA A O 1
ATOM 4167 N N . GLU A 1 532 ? -13.206 57.645 6.541 1.00 13.19 543 GLU A N 1
ATOM 4168 C CA A GLU A 1 532 ? -14.176 58.679 6.163 0.50 13.82 543 GLU A CA 1
ATOM 4169 C CA B GLU A 1 532 ? -14.181 58.663 6.165 0.50 13.81 543 GLU A CA 1
ATOM 4170 C C . GLU A 1 532 ? -14.453 58.600 4.666 1.00 18.08 543 GLU A C 1
ATOM 4171 O O . GLU A 1 532 ? -15.606 58.607 4.230 1.00 17.62 543 GLU A O 1
ATOM 4182 N N . TYR A 1 533 ? -13.388 58.525 3.875 1.00 14.47 544 TYR A N 1
ATOM 4183 C CA . TYR A 1 533 ? -13.524 58.450 2.430 1.00 13.58 544 TYR A CA 1
ATOM 4184 C C . TYR A 1 533 ? -14.257 57.188 1.986 1.00 18.11 544 TYR A C 1
ATOM 4185 O O . TYR A 1 533 ? -15.197 57.260 1.184 1.00 14.63 544 TYR A O 1
ATOM 4194 N N . LEU A 1 534 ? -13.816 56.032 2.486 1.00 13.90 545 LEU A N 1
ATOM 4195 C CA . LEU A 1 534 ? -14.418 54.761 2.094 1.00 14.54 545 LEU A CA 1
ATOM 4196 C C . LEU A 1 534 ? -15.901 54.657 2.453 1.00 14.75 545 LEU A C 1
ATOM 4197 O O . LEU A 1 534 ? -16.702 54.199 1.636 1.00 16.04 545 LEU A O 1
ATOM 4202 N N . ARG A 1 535 ? -16.267 55.087 3.659 1.00 15.47 546 ARG A N 1
ATOM 4203 C CA . ARG A 1 535 ? -17.679 55.068 4.087 1.00 16.40 546 ARG A CA 1
ATOM 4204 C C . ARG A 1 535 ? -18.511 55.920 3.135 1.00 14.94 546 ARG A C 1
ATOM 4205 O O . ARG A 1 535 ? -19.634 55.566 2.774 1.00 18.92 546 ARG A O 1
ATOM 4213 N N . SER A 1 536 ? -17.961 57.061 2.751 1.00 14.43 547 SER A N 1
ATOM 4214 C CA . SER A 1 536 ? -18.650 57.983 1.855 1.00 15.40 547 SER A CA 1
ATOM 4215 C C . SER A 1 536 ? -18.885 57.391 0.463 1.00 21.75 547 SER A C 1
ATOM 4216 O O . SER A 1 536 ? -20.022 57.354 -0.017 1.00 17.80 547 SER A O 1
ATOM 4219 N N . VAL A 1 537 ? -17.816 56.923 -0.179 1.00 18.24 548 VAL A N 1
ATOM 4220 C CA . VAL A 1 537 ? -17.912 56.383 -1.537 1.00 17.55 548 VAL A CA 1
ATOM 4221 C C . VAL A 1 537 ? -18.577 55.011 -1.686 1.00 16.14 548 VAL A C 1
ATOM 4222 O O . VAL A 1 537 ? -19.173 54.727 -2.731 1.00 18.31 548 VAL A O 1
ATOM 4226 N N . GLY A 1 538 ? -18.446 54.147 -0.683 1.00 15.14 549 GLY A N 1
ATOM 4227 C CA . GLY A 1 538 ? -19.061 52.829 -0.707 1.00 13.75 549 GLY A CA 1
ATOM 4228 C C . GLY A 1 538 ? -18.349 51.796 -1.572 1.00 12.32 549 GLY A C 1
ATOM 4229 O O . GLY A 1 538 ? -18.283 50.630 -1.204 1.00 15.18 549 GLY A O 1
ATOM 4230 N N . ARG A 1 539 ? -17.870 52.228 -2.734 1.00 14.76 550 ARG A N 1
ATOM 4231 C CA . ARG A 1 539 ? -17.161 51.342 -3.660 1.00 14.10 550 ARG A CA 1
ATOM 4232 C C . ARG A 1 539 ? -16.018 52.108 -4.306 1.00 14.68 550 ARG A C 1
ATOM 4233 O O . ARG A 1 539 ? -16.134 53.305 -4.585 1.00 16.34 550 ARG A O 1
ATOM 4241 N N . VAL A 1 540 ? -14.902 51.421 -4.532 1.00 12.19 551 VAL A N 1
ATOM 4242 C CA . VAL A 1 540 ? -13.765 52.037 -5.198 1.00 14.51 551 VAL A CA 1
ATOM 4243 C C . VAL A 1 540 ? -13.365 51.190 -6.396 1.00 12.99 551 VAL A C 1
ATOM 4244 O O . VAL A 1 540 ? -13.657 49.998 -6.438 1.00 13.31 551 VAL A O 1
ATOM 4248 N N . ARG A 1 541 ? -12.730 51.827 -7.373 1.00 13.38 552 ARG A N 1
ATOM 4249 C CA . ARG A 1 541 ? -12.281 51.136 -8.575 0.50 6.80 552 ARG A CA 1
ATOM 4250 C C . ARG A 1 541 ? -11.032 51.808 -9.120 1.00 19.46 552 ARG A C 1
ATOM 4251 O O . ARG A 1 541 ? -11.073 52.552 -10.097 1.00 27.20 552 ARG A O 1
ATOM 4259 N N . VAL A 1 542 ? -9.916 51.542 -8.459 1.00 14.42 553 VAL A N 1
ATOM 4260 C CA . VAL A 1 542 ? -8.640 52.121 -8.838 1.00 15.57 553 VAL A CA 1
ATOM 4261 C C . VAL A 1 542 ? -8.002 51.332 -9.971 1.00 23.65 553 VAL A C 1
ATOM 4262 O O . VAL A 1 542 ? -7.654 50.166 -9.802 1.00 37.15 553 VAL A O 1
ATOM 4266 N N . ARG A 1 543 ? -7.829 51.975 -11.117 1.00 22.62 554 ARG A N 1
ATOM 4267 C CA . ARG A 1 543 ? -7.178 51.314 -12.244 1.00 31.48 554 ARG A CA 1
ATOM 4268 C C . ARG A 1 543 ? -5.679 51.607 -12.170 1.00 23.54 554 ARG A C 1
ATOM 4269 O O . ARG A 1 543 ? -5.274 52.723 -11.843 1.00 28.14 554 ARG A O 1
ATOM 4277 N N . PRO A 1 544 ? -4.838 50.599 -12.447 1.00 22.05 555 PRO A N 1
ATOM 4278 C CA . PRO A 1 544 ? -3.410 50.912 -12.362 1.00 16.20 555 PRO A CA 1
ATOM 4279 C C . PRO A 1 544 ? -3.009 51.959 -13.394 1.00 24.42 555 PRO A C 1
ATOM 4280 O O . PRO A 1 544 ? -3.108 51.722 -14.597 1.00 24.44 555 PRO A O 1
ATOM 4284 N N . GLU A 1 545 ? -2.571 53.120 -12.916 1.00 20.20 556 GLU A N 1
ATOM 4285 C CA . GLU A 1 545 ? -2.122 54.206 -13.785 1.00 24.89 556 GLU A CA 1
ATOM 4286 C C . GLU A 1 545 ? -0.784 54.732 -13.269 1.00 17.34 556 GLU A C 1
ATOM 4287 O O . GLU A 1 545 ? -0.705 55.771 -12.617 1.00 17.92 556 GLU A O 1
ATOM 4293 N N . PRO A 1 546 ? 0.283 53.972 -13.516 1.00 13.17 557 PRO A N 1
ATOM 4294 C CA . PRO A 1 546 ? 1.608 54.334 -13.003 1.00 13.61 557 PRO A CA 1
ATOM 4295 C C . PRO A 1 546 ? 2.014 55.715 -13.466 1.00 18.28 557 PRO A C 1
ATOM 4296 O O . PRO A 1 546 ? 1.734 56.126 -14.595 1.00 19.39 557 PRO A O 1
ATOM 4300 N N . ASN A 1 547 ? 2.627 56.457 -12.560 1.00 15.25 558 ASN A N 1
ATOM 4301 C CA . ASN A 1 547 ? 2.989 57.832 -12.845 1.00 17.81 558 ASN A CA 1
ATOM 4302 C C . ASN A 1 547 ? 4.480 57.997 -13.053 1.00 15.81 558 ASN A C 1
ATOM 4303 O O . ASN A 1 547 ? 4.994 59.096 -12.903 1.00 13.80 558 ASN A O 1
ATOM 4308 N N . VAL A 1 548 ? 5.175 56.916 -13.394 1.00 15.08 559 VAL A N 1
ATOM 4309 C CA A VAL A 1 548 ? 6.614 56.984 -13.605 0.50 14.50 559 VAL A CA 1
ATOM 4310 C CA B VAL A 1 548 ? 6.623 56.967 -13.587 0.50 14.49 559 VAL A CA 1
ATOM 4311 C C . VAL A 1 548 ? 7.059 56.188 -14.823 1.00 18.65 559 VAL A C 1
ATOM 4312 O O . VAL A 1 548 ? 6.685 55.030 -14.997 1.00 23.53 559 VAL A O 1
ATOM 4319 N N . LYS A 1 549 ? 7.888 56.805 -15.652 1.00 14.25 560 LYS A N 1
ATOM 4320 C CA . LYS A 1 549 ? 8.435 56.117 -16.814 1.00 16.49 560 LYS A CA 1
ATOM 4321 C C . LYS A 1 549 ? 9.857 55.761 -16.394 1.00 16.14 560 LYS A C 1
ATOM 4322 O O . LYS A 1 549 ? 10.575 56.615 -15.870 1.00 16.92 560 LYS A O 1
ATOM 4328 N N . VAL A 1 550 ? 10.253 54.506 -16.585 1.00 12.29 561 VAL A N 1
ATOM 4329 C CA . VAL A 1 550 ? 11.569 54.049 -16.172 1.00 12.00 561 VAL A CA 1
ATOM 4330 C C . VAL A 1 550 ? 12.501 53.803 -17.349 1.00 16.91 561 VAL A C 1
ATOM 4331 O O . VAL A 1 550 ? 12.268 52.904 -18.163 1.00 16.89 561 VAL A O 1
ATOM 4335 N N . ILE A 1 551 ? 13.581 54.566 -17.415 1.00 13.11 562 ILE A N 1
ATOM 4336 C CA . ILE A 1 551 ? 14.531 54.404 -18.500 1.00 14.43 562 ILE A CA 1
ATOM 4337 C C . ILE A 1 551 ? 15.241 53.074 -18.357 1.00 15.18 562 ILE A C 1
ATOM 4338 O O . ILE A 1 551 ? 15.699 52.723 -17.273 1.00 16.33 562 ILE A O 1
ATOM 4343 N N . GLY A 1 552 ? 15.375 52.352 -19.465 1.00 14.36 563 GLY A N 1
ATOM 4344 C CA . GLY A 1 552 ? 16.120 51.106 -19.489 1.00 15.40 563 GLY A CA 1
ATOM 4345 C C . GLY A 1 552 ? 15.434 49.880 -18.924 1.00 12.71 563 GLY A C 1
ATOM 4346 O O . GLY A 1 552 ? 16.060 48.816 -18.815 1.00 17.72 563 GLY A O 1
ATOM 4347 N N . ARG A 1 553 ? 14.159 50.013 -18.561 1.00 13.23 564 ARG A N 1
ATOM 4348 C CA . ARG A 1 553 ? 13.411 48.888 -18.006 1.00 11.93 564 ARG A CA 1
ATOM 4349 C C . ARG A 1 553 ? 11.981 48.891 -18.491 1.00 12.42 564 ARG A C 1
ATOM 4350 O O . ARG A 1 553 ? 11.403 49.944 -18.770 1.00 15.61 564 ARG A O 1
ATOM 4358 N N . ASN A 1 554 ? 11.382 47.705 -18.497 1.00 12.93 565 ASN A N 1
ATOM 4359 C CA . ASN A 1 554 ? 9.974 47.564 -18.792 1.00 13.05 565 ASN A CA 1
ATOM 4360 C C . ASN A 1 554 ? 9.260 47.594 -17.443 1.00 14.59 565 ASN A C 1
ATOM 4361 O O . ASN A 1 554 ? 9.533 46.757 -16.581 1.00 18.88 565 ASN A O 1
ATOM 4366 N N . TYR A 1 555 ? 8.379 48.568 -17.255 1.00 13.12 566 TYR A N 1
ATOM 4367 C CA . TYR A 1 555 ? 7.636 48.691 -16.002 1.00 12.29 566 TYR A CA 1
ATOM 4368 C C . TYR A 1 555 ? 6.403 47.797 -16.075 1.00 12.14 566 TYR A C 1
ATOM 4369 O O . TYR A 1 555 ? 5.609 47.898 -17.012 1.00 15.29 566 TYR A O 1
ATOM 4378 N N . ARG A 1 556 ? 6.286 46.858 -15.128 1.00 10.25 567 ARG A N 1
ATOM 4379 C CA . ARG A 1 556 ? 5.233 45.858 -15.196 1.00 10.58 567 ARG A CA 1
ATOM 4380 C C . ARG A 1 556 ? 4.051 46.129 -14.282 1.00 13.02 567 ARG A C 1
ATOM 4381 O O . ARG A 1 556 ? 4.197 46.723 -13.213 1.00 11.13 567 ARG A O 1
ATOM 4389 N N . LEU A 1 557 ? 2.891 45.625 -14.691 1.00 12.52 568 LEU A N 1
ATOM 4390 C CA . LEU A 1 557 ? 1.684 45.718 -13.883 1.00 12.26 568 LEU A CA 1
ATOM 4391 C C . LEU A 1 557 ? 1.048 44.342 -13.801 1.00 12.97 568 LEU A C 1
ATOM 4392 O O . LEU A 1 557 ? 1.136 43.535 -14.737 1.00 13.68 568 LEU A O 1
ATOM 4397 N N . PRO A 1 558 ? 0.371 44.059 -12.686 1.00 11.01 569 PRO A N 1
ATOM 4398 C CA . PRO A 1 558 ? -0.322 42.772 -12.582 1.00 13.76 569 PRO A CA 1
ATOM 4399 C C . PRO A 1 558 ? -1.697 42.890 -13.235 1.00 14.59 569 PRO A C 1
ATOM 4400 O O . PRO A 1 558 ? -2.116 43.977 -13.640 1.00 15.31 569 PRO A O 1
ATOM 4404 N N . GLU A 1 559 ? -2.412 41.775 -13.327 1.00 15.35 570 GLU A N 1
ATOM 4405 C CA A GLU A 1 559 ? -3.772 41.781 -13.852 0.95 17.22 570 GLU A CA 1
ATOM 4406 C CA B GLU A 1 559 ? -3.764 41.819 -13.854 0.05 17.34 570 GLU A CA 1
ATOM 4407 C C . GLU A 1 559 ? -4.649 42.135 -12.654 1.00 15.22 570 GLU A C 1
ATOM 4408 O O . GLU A 1 559 ? -4.618 41.438 -11.637 1.00 14.02 570 GLU A O 1
ATOM 4419 N N . VAL A 1 560 ? -5.362 43.253 -12.739 1.00 16.90 571 VAL A N 1
ATOM 4420 C CA . VAL A 1 560 ? -6.166 43.725 -11.614 1.00 15.97 571 VAL A CA 1
ATOM 4421 C C . VAL A 1 560 ? -7.630 43.321 -11.555 1.00 17.11 571 VAL A C 1
ATOM 4422 O O . VAL A 1 560 ? -8.362 43.783 -10.674 1.00 15.82 571 VAL A O 1
ATOM 4426 N N . THR A 1 561 ? -8.054 42.483 -12.497 1.00 18.79 572 THR A N 1
ATOM 4427 C CA . THR A 1 561 ? -9.433 42.007 -12.532 1.00 19.43 572 THR A CA 1
ATOM 4428 C C . THR A 1 561 ? -9.455 40.485 -12.400 1.00 17.75 572 THR A C 1
ATOM 4429 O O . THR A 1 561 ? -8.408 39.833 -12.461 1.00 20.51 572 THR A O 1
ATOM 4433 N N . GLY A 1 562 ? -10.645 39.918 -12.217 1.00 20.43 573 GLY A N 1
ATOM 4434 C CA . GLY A 1 562 ? -10.795 38.477 -12.104 1.00 23.14 573 GLY A CA 1
ATOM 4435 C C . GLY A 1 562 ? -11.303 38.021 -10.751 1.00 20.94 573 GLY A C 1
ATOM 4436 O O . GLY A 1 562 ? -11.673 38.863 -9.902 1.00 20.62 573 GLY A O 1
#

CATH classification: 3.60.21.10 (+2 more: 6.10.140.570, 3.90.780.10)

Organism: Thermus thermophilus (strain ATCC BAA-163 / DSM 7039 / HB27) (NCBI:txid262724)

Solvent-accessible surface area: 19839 Å² total; per-residue (Å²): 83,120,33,84,92,75,42,37,3,5,0,0,0,3,2,0,0,4,0,14,6,56,59,15,39,7,4,14,4,1,8,25,15,2,6,141,96,4,99,46,59,4,14,32,16,28,1,63,42,13,13,174,100,7,54,20,128,162,34,44,54,42,3,4,0,2,2,10,14,47,5,6,110,12,1,118,70,32,4,21,2,0,0,0,4,9,0,0,8,0,1,86,48,0,59,61,69,1,96,95,74,70,29,72,9,8,0,0,0,0,0,2,0,0,1,2,5,0,2,2,49,65,28,145,0,53,0,0,0,98,0,0,33,64,14,29,8,43,3,0,0,0,6,18,0,6,2,27,12,74,149,30,1,103,108,3,35,70,51,11,199,19,47,12,0,0,2,2,0,13,35,83,148,167,21,72,69,70,42,58,25,23,94,45,31,194,3,66,123,52,14,0,0,0,0,0,0,0,10,13,47,0,66,95,45,6,33,66,83,36,1,105,21,2,27,3,59,42,40,60,149,49,0,21,91,8,1,74,119,0,67,92,109,40,6,23,0,0,0,0,0,0,0,1,3,0,10,1,0,3,6,0,8,132,108,11,171,30,4,19,0,0,0,0,0,20,5,4,11,10,0,14,133,33,29,109,15,46,171,3,62,0,0,0,1,1,2,3,4,3,2,0,0,1,0,0,0,77,2,141,171,36,1,20,61,81,20,24,6,106,14,8,21,0,8,30,114,101,24,94,144,5,121,59,0,65,62,34,8,157,75,55,5,40,104,63,96,117,75,0,81,74,84,26,4,36,0,54,0,0,0,1,6,13,0,2,4,12,0,0,0,3,17,1,0,0,53,0,0,56,59,46,31,105,86,4,49,0,0,7,2,17,14,26,33,5,3,3,4,0,7,14,54,49,26,0,14,12,26,27,0,22,3,1,0,1,1,51,29,9,56,0,66,4,2,66,1,91,0,41,28,0,56,54,27,1,13,94,42,1,26,68,16,1,28,56,57,26,27,135,10,62,10,36,17,3,17,14,4,59,20,5,120,11,13,2,28,1,58,12,81,95,41,104,25,4,100,109,12,74,6,67,74,163,102,28,62,69,126,84,152,0,5,0,0,5,5,15,39,75,31,37,131,91,25,100,76,45,100,81,38,143,66,74,40,0,32,66,0,0,0,72,29,0,136,95,64,31,132,10,128,4,114,19,100,41,22,10,154,15,70,64,46,134,45,94,66,12,115,3,51,69

InterPro domains:
  IPR006179 5'-Nucleotidase/apyrase [PR01607] (38-56)
  IPR006179 5'-Nucleotidase/apyrase [PR01607] (264-281)
  IPR006179 5'-Nucleotidase/apyrase [PR01607] (283-306)
  IPR006179 5'-Nucleotidase/apyrase [PR01607] (311-331)
  IPR006179 5'-Nucleotidase/apyrase [PTHR11575] (39-547)
  IPR008334 5'-Nucleotidase, C-terminal [PF02872] (419-517)
  IPR029052 Metallo-dependent phosphatase-like [G3DSA:3.60.21.10] (32-373)
  IPR029052 Metallo-dependent phosphatase-like [SSF56300] (36-370)
  IPR030998 Thiosulfohydrolase SoxB [TIGR04486] (2-563)
  IPR036907 5'-Nucleotidase, C-terminal domain superfamily [G3DSA:3.90.780.10] (374-573)
  IPR036907 5'-Nucleotidase, C-terminal domain superfamily [SSF55816] (373-563)
  IPR041829 SoxB, N-terminal metallophosphatase domain [cd07411] (40-345)

Nearest PDB structures (foldseek):
  2wdc-assembly1_A  TM=1.002E+00  e=0.000E+00  Thermus thermophilus HB27
  4uwq-assembly2_D  TM=1.000E+00  e=0.000E+00  Thermus thermophilus HB27
  6tw0-assembly1_A  TM=7.705E-01  e=1.482E-32  Homo sapiens
  1hpu-assembly2_B  TM=6.678E-01  e=3.534E-33  Escherichia coli
  1oi8-assembly1_A  TM=6.063E-01  e=3.927E-32  Escherichia coli